Protein AF-A0AAC9HTL3-F1 (afdb_monomer_lite)

Radius of gyration: 35.71 Å; chains: 1; bounding box: 89×68×124 Å

Secondary structure (DSSP, 8-state):
----PPPSS---HHHHHHHHHHHIIIIIHHHHHHHH--HHHHHHHHHHHHHHHHHHHHHHHT--SEEEEEE--SSTT----HHHHHHHHHHHHH-SEEEEE--SSGGGSS-HHHHHHHHHHHHHHHHHHHHH-GGG-SPEEEEEE--HHHHHHHHHHHHHHHHTTHHHHHTTTS--SS------EEEEEEEETTEEEEEEEEHHHHHTTS-----SSS-HHHHHHHHHHHHHHH--GGG--EEEEEEEE----GGGSS------------------------------TT-HHHHHHHHHHHHHHHHHTTS--SSB---GGG--SEEEEEEEEHHHHHHHHHTT-HHHHHHHHHHHHHHHHHHHHS-S---EEEEEES-HHHHHHHHHHSPTT-EEEEB--SSSSSSS--------SS-SEEEEEEESS-HHHHHHHHHTT-HHHHHHHHHHHHHHHHHHHHHHTTSTTEEEEEEETTEEEEEE-GGGHHHHHHHHHHHHHHSSS-EEEEEESSHHHHHHHHHHHHHTTSS-EEE--

Structure (mmCIF, N/CA/C/O backbone):
data_AF-A0AAC9HTL3-F1
#
_entry.id   AF-A0AAC9HTL3-F1
#
loop_
_atom_site.group_PDB
_atom_site.id
_atom_site.type_symbol
_atom_site.label_atom_id
_atom_site.label_alt_id
_atom_site.label_comp_id
_atom_site.label_asym_id
_atom_site.label_entity_id
_atom_site.label_seq_id
_atom_site.pdbx_PDB_ins_code
_atom_site.Cartn_x
_atom_site.Cartn_y
_atom_site.Cartn_z
_atom_site.occupancy
_atom_site.B_iso_or_equiv
_atom_site.auth_seq_id
_atom_site.auth_comp_id
_atom_site.auth_asym_id
_atom_site.auth_atom_id
_atom_site.pdbx_PDB_model_num
ATOM 1 N N . MET A 1 1 ? 30.749 -38.573 -29.751 1.00 37.06 1 MET A N 1
ATOM 2 C CA . MET A 1 1 ? 30.651 -37.577 -30.844 1.00 37.06 1 MET A CA 1
ATOM 3 C C . MET A 1 1 ? 32.041 -37.031 -31.141 1.00 37.06 1 MET A C 1
ATOM 5 O O . MET A 1 1 ? 32.687 -36.531 -30.228 1.00 37.06 1 MET A O 1
ATOM 9 N N . GLN A 1 2 ? 32.533 -37.189 -32.374 1.00 30.42 2 GLN A N 1
ATOM 10 C CA . GLN A 1 2 ? 33.836 -36.661 -32.796 1.00 30.42 2 GLN A CA 1
ATOM 11 C C . GLN A 1 2 ? 33.819 -35.125 -32.762 1.00 30.42 2 GLN A C 1
ATOM 13 O O . GLN A 1 2 ? 32.969 -34.487 -33.378 1.00 30.42 2 GLN A O 1
ATOM 18 N N . LYS A 1 3 ? 34.753 -34.537 -32.005 1.00 35.97 3 LYS A N 1
ATOM 19 C CA . LYS A 1 3 ? 34.991 -33.091 -31.942 1.00 35.97 3 LYS A CA 1
ATOM 20 C C . LYS A 1 3 ? 35.550 -32.622 -33.285 1.00 35.97 3 LYS A C 1
ATOM 22 O O . LYS A 1 3 ? 36.722 -32.864 -33.567 1.00 35.97 3 LYS A O 1
ATOM 27 N N . ASN A 1 4 ? 34.744 -31.895 -34.057 1.00 34.06 4 ASN A N 1
ATOM 28 C CA . ASN A 1 4 ? 35.263 -30.982 -35.071 1.00 34.06 4 ASN A CA 1
ATOM 29 C C . ASN A 1 4 ? 36.195 -29.996 -34.361 1.00 34.06 4 ASN A C 1
ATOM 31 O O . ASN A 1 4 ? 35.744 -29.143 -33.595 1.00 34.06 4 ASN A O 1
ATOM 35 N N . ARG A 1 5 ? 37.507 -30.162 -34.548 1.00 33.06 5 ARG A N 1
ATOM 36 C CA . ARG A 1 5 ? 38.479 -29.156 -34.123 1.00 33.06 5 ARG A CA 1
ATOM 37 C C . ARG A 1 5 ? 38.255 -27.934 -35.020 1.00 33.06 5 ARG A C 1
ATOM 39 O O . ARG A 1 5 ? 38.316 -28.099 -36.238 1.00 33.06 5 ARG A O 1
ATOM 46 N N . PRO A 1 6 ? 37.956 -26.746 -34.471 1.00 40.28 6 PRO A N 1
ATOM 47 C CA . PRO A 1 6 ? 37.862 -25.549 -35.291 1.00 40.28 6 PRO A CA 1
ATOM 48 C C . PRO A 1 6 ? 39.216 -25.308 -35.969 1.00 40.28 6 PRO A C 1
ATOM 50 O O . PRO A 1 6 ? 40.266 -25.467 -35.340 1.00 40.28 6 PRO A O 1
ATOM 53 N N . LEU A 1 7 ? 39.185 -24.976 -37.262 1.00 36.84 7 LEU A N 1
ATOM 54 C CA . LEU A 1 7 ? 40.368 -24.551 -38.006 1.00 36.84 7 LEU A CA 1
ATOM 55 C C . LEU A 1 7 ? 41.007 -23.346 -37.282 1.00 36.84 7 LEU A C 1
ATOM 57 O O . LEU A 1 7 ? 40.278 -22.489 -36.783 1.00 36.84 7 LEU A O 1
ATOM 61 N N . PRO A 1 8 ? 42.349 -23.261 -37.213 1.00 39.00 8 PRO A N 1
ATOM 62 C CA . PRO A 1 8 ? 43.065 -22.246 -36.428 1.00 39.00 8 PRO A CA 1
ATOM 63 C C . PRO A 1 8 ? 42.866 -20.808 -36.935 1.00 39.00 8 PRO A C 1
ATOM 65 O O . PRO A 1 8 ? 43.213 -19.853 -36.246 1.00 39.00 8 PRO A O 1
ATOM 68 N N . TRP A 1 9 ? 42.256 -20.648 -38.107 1.00 42.72 9 TRP A N 1
ATOM 69 C CA . TRP A 1 9 ? 41.828 -19.372 -38.661 1.00 42.72 9 TRP A CA 1
ATOM 70 C C . TRP A 1 9 ? 40.332 -19.238 -38.388 1.00 42.72 9 TRP A C 1
ATOM 72 O O . TRP A 1 9 ? 39.502 -19.700 -39.168 1.00 42.72 9 TRP A O 1
ATOM 82 N N . GLY A 1 10 ? 39.996 -18.679 -37.227 1.00 40.69 10 GLY A N 1
ATOM 83 C CA . GLY A 1 10 ? 38.627 -18.503 -36.742 1.00 40.69 10 GLY A CA 1
ATOM 84 C C . GLY A 1 10 ? 37.834 -17.453 -37.519 1.00 40.69 10 GLY A C 1
ATOM 85 O O . GLY A 1 10 ? 37.302 -16.528 -36.918 1.00 40.69 10 GLY A O 1
ATOM 86 N N . PHE A 1 11 ? 37.743 -17.575 -38.843 1.00 46.53 11 PHE A N 1
ATOM 87 C CA . PHE A 1 11 ? 36.703 -16.880 -39.586 1.00 46.53 11 PHE A CA 1
ATOM 88 C C . PHE A 1 11 ? 35.397 -17.626 -39.347 1.00 46.53 11 PHE A C 1
ATOM 90 O O . PHE A 1 11 ? 35.146 -18.690 -39.916 1.00 46.53 11 PHE A O 1
ATOM 97 N N . GLU A 1 12 ? 34.559 -17.079 -38.470 1.00 62.28 12 GLU A N 1
ATOM 98 C CA . GLU A 1 12 ? 33.182 -17.537 -38.351 1.00 62.28 12 GLU A CA 1
ATOM 99 C C . GLU A 1 12 ? 32.535 -17.498 -39.740 1.00 62.28 12 GLU A C 1
ATOM 101 O O . GLU A 1 12 ? 32.627 -16.489 -40.441 1.00 62.28 12 GLU A O 1
ATOM 106 N N . LEU A 1 13 ? 31.831 -18.567 -40.133 1.00 59.03 13 LEU A N 1
ATOM 107 C CA . LEU A 1 13 ? 31.106 -18.667 -41.412 1.00 59.03 13 LEU A CA 1
ATOM 108 C C . LEU A 1 13 ? 30.244 -17.420 -41.698 1.00 59.03 13 LEU A C 1
ATOM 110 O O . LEU A 1 13 ? 30.019 -17.060 -42.847 1.00 59.03 13 LEU A O 1
ATOM 114 N N . ARG A 1 14 ? 29.808 -16.735 -40.633 1.00 58.84 14 ARG A N 1
ATOM 115 C CA . ARG A 1 14 ? 29.059 -15.476 -40.653 1.00 58.84 14 ARG A CA 1
ATOM 116 C C . ARG A 1 14 ? 29.896 -14.274 -41.096 1.00 58.84 14 ARG A C 1
ATOM 118 O O . ARG A 1 14 ? 29.432 -13.504 -41.936 1.00 58.84 14 ARG A O 1
ATOM 125 N N . GLN A 1 15 ? 31.116 -14.133 -40.577 1.00 65.00 15 GLN A N 1
ATOM 126 C CA . GLN A 1 15 ? 32.072 -13.129 -41.048 1.00 65.00 15 GLN A CA 1
ATOM 127 C C . GLN A 1 15 ? 32.485 -13.425 -42.485 1.00 65.00 15 GLN A C 1
ATOM 129 O O . GLN A 1 15 ? 32.537 -12.502 -43.290 1.00 65.00 15 GLN A O 1
ATOM 134 N N . LEU A 1 16 ? 32.673 -14.704 -42.832 1.00 72.69 16 LEU A N 1
ATOM 135 C CA . LEU A 1 16 ? 32.907 -15.100 -44.215 1.00 72.69 16 LEU A CA 1
ATOM 136 C C . LEU A 1 16 ? 31.743 -14.658 -45.104 1.00 72.69 16 LEU A C 1
ATOM 138 O O . LEU A 1 16 ? 31.997 -13.972 -46.075 1.00 72.69 16 LEU A O 1
ATOM 142 N N . THR A 1 17 ? 30.479 -14.947 -44.768 1.00 67.94 17 THR A N 1
ATOM 143 C CA . THR A 1 17 ? 29.329 -14.493 -45.578 1.00 67.94 17 THR A CA 1
ATOM 144 C C . THR A 1 17 ? 29.205 -12.977 -45.663 1.00 67.94 17 THR A C 1
ATOM 146 O O . THR A 1 17 ? 28.838 -12.470 -46.719 1.00 67.94 17 THR A O 1
ATOM 149 N N . PHE A 1 18 ? 29.517 -12.242 -44.591 1.00 73.12 18 PHE A N 1
ATOM 150 C CA . PHE A 1 18 ? 29.535 -10.780 -44.628 1.00 73.12 18 PHE A CA 1
ATOM 151 C C . PHE A 1 18 ? 30.611 -10.279 -45.594 1.00 73.12 18 PHE A C 1
ATOM 153 O O . PHE A 1 18 ? 30.293 -9.543 -46.520 1.00 73.12 18 PHE A O 1
ATOM 160 N N . TRP A 1 19 ? 31.853 -10.743 -45.446 1.00 75.75 19 TRP A N 1
ATOM 161 C CA . TRP A 1 19 ? 32.951 -10.356 -46.328 1.00 75.75 19 TRP A CA 1
ATOM 162 C C . TRP A 1 19 ? 32.746 -10.838 -47.763 1.00 75.75 19 TRP A C 1
ATOM 164 O O . TRP A 1 19 ? 33.036 -10.090 -48.684 1.00 75.75 19 TRP A O 1
ATOM 174 N N . LEU A 1 20 ? 32.160 -12.017 -47.977 1.00 73.38 20 LEU A N 1
ATOM 175 C CA . LEU A 1 20 ? 31.787 -12.504 -49.305 1.00 73.38 20 LEU A CA 1
ATOM 176 C C . LEU A 1 20 ? 30.718 -11.607 -49.932 1.00 73.38 20 LEU A C 1
ATOM 178 O O . LEU A 1 20 ? 30.792 -11.331 -51.120 1.00 73.38 20 LEU A O 1
ATOM 182 N N . SER A 1 21 ? 29.760 -11.115 -49.138 1.00 69.38 21 SER A N 1
ATOM 183 C CA . SER A 1 21 ? 28.751 -10.150 -49.593 1.00 69.38 21 SER A CA 1
ATOM 184 C C . SER A 1 21 ? 29.397 -8.809 -49.930 1.00 69.38 21 SER A C 1
ATOM 186 O O . SER A 1 21 ? 29.123 -8.257 -50.985 1.00 69.38 21 SER A O 1
ATOM 188 N N . VAL A 1 22 ? 30.304 -8.308 -49.087 1.00 74.00 22 VAL A N 1
ATOM 189 C CA . VAL A 1 22 ? 31.061 -7.072 -49.344 1.00 74.00 22 VAL A CA 1
ATOM 190 C C . VAL A 1 22 ? 31.915 -7.203 -50.608 1.00 74.00 22 VAL A C 1
ATOM 192 O O . VAL A 1 22 ? 31.930 -6.285 -51.417 1.00 74.00 22 VAL A O 1
ATOM 195 N N . VAL A 1 23 ? 32.578 -8.343 -50.820 1.00 76.94 23 VAL A N 1
ATOM 196 C CA . VAL A 1 23 ? 33.403 -8.616 -52.008 1.00 76.94 23 VAL A CA 1
ATOM 197 C C . VAL A 1 23 ? 32.545 -8.814 -53.261 1.00 76.94 23 VAL A C 1
ATOM 199 O O . VAL A 1 23 ? 32.888 -8.290 -54.314 1.00 76.94 23 VAL A O 1
ATOM 202 N N . LEU A 1 24 ? 31.408 -9.511 -53.173 1.00 72.06 24 LEU A N 1
ATOM 203 C CA . LEU A 1 24 ? 30.458 -9.638 -54.286 1.00 72.06 24 LEU A CA 1
ATOM 204 C C . LEU A 1 24 ? 29.908 -8.273 -54.700 1.00 72.06 24 LEU A C 1
ATOM 206 O O . LEU A 1 24 ? 29.835 -7.974 -55.888 1.00 72.06 24 LEU A O 1
ATOM 210 N N . VAL A 1 25 ? 29.558 -7.441 -53.721 1.00 67.81 25 VAL A N 1
ATOM 211 C CA . VAL A 1 25 ? 28.982 -6.111 -53.934 1.00 67.81 25 VAL A CA 1
ATOM 212 C C . VAL A 1 25 ? 30.030 -5.116 -54.423 1.00 67.81 25 VAL A C 1
ATOM 214 O O . VAL A 1 25 ? 29.754 -4.363 -55.347 1.00 67.81 25 VAL A O 1
ATOM 217 N N . GLY A 1 26 ? 31.235 -5.144 -53.857 1.00 70.81 26 GLY A N 1
ATOM 218 C CA . GLY A 1 26 ? 32.332 -4.256 -54.237 1.00 70.81 26 GLY A CA 1
ATOM 219 C C . GLY A 1 26 ? 33.078 -4.663 -55.507 1.00 70.81 26 GLY A C 1
ATOM 220 O O . GLY A 1 26 ? 33.642 -3.792 -56.159 1.00 70.81 26 GLY A O 1
ATOM 221 N N . GLY A 1 27 ? 33.094 -5.954 -55.853 1.00 74.19 27 GLY A N 1
ATOM 222 C CA . GLY A 1 27 ? 33.886 -6.500 -56.960 1.00 74.19 27 GLY A CA 1
ATOM 223 C C . GLY A 1 27 ? 33.049 -7.034 -58.121 1.00 74.19 27 GLY A C 1
ATOM 224 O O . GLY A 1 27 ? 33.080 -6.482 -59.211 1.00 74.19 27 GLY A O 1
ATOM 225 N N . ALA A 1 28 ? 32.280 -8.104 -57.904 1.00 75.38 28 ALA A N 1
ATOM 226 C CA . ALA A 1 28 ? 31.658 -8.854 -59.005 1.00 75.38 28 ALA A CA 1
ATOM 227 C C . ALA A 1 28 ? 30.404 -8.188 -59.604 1.00 75.38 28 ALA A C 1
ATOM 229 O O . ALA A 1 28 ? 30.129 -8.323 -60.795 1.00 75.38 28 ALA A O 1
ATOM 230 N N . ILE A 1 29 ? 29.620 -7.491 -58.778 1.00 69.75 29 ILE A N 1
ATOM 231 C CA . ILE A 1 29 ? 28.382 -6.823 -59.196 1.00 69.75 29 ILE A CA 1
ATOM 232 C C . ILE A 1 29 ? 28.665 -5.648 -60.158 1.00 69.75 29 ILE A C 1
ATOM 234 O O . ILE A 1 29 ? 28.020 -5.601 -61.206 1.00 69.75 29 ILE A O 1
ATOM 238 N N . PRO A 1 30 ? 29.636 -4.749 -59.896 1.00 69.75 30 PRO A N 1
ATOM 239 C CA . PRO A 1 30 ? 30.038 -3.703 -60.839 1.00 69.75 30 PRO A CA 1
ATOM 240 C C . PRO A 1 30 ? 30.421 -4.230 -62.226 1.00 69.75 30 PRO A C 1
ATOM 242 O O . PRO A 1 30 ? 29.916 -3.711 -63.219 1.00 69.75 30 PRO A O 1
ATOM 245 N N . ASP A 1 31 ? 31.225 -5.294 -62.296 1.00 76.12 31 ASP A N 1
ATOM 246 C CA . ASP A 1 31 ? 31.666 -5.880 -63.569 1.00 76.12 31 ASP A CA 1
ATOM 247 C C . ASP A 1 31 ? 30.499 -6.500 -64.357 1.00 76.12 31 ASP A C 1
ATOM 249 O O . ASP A 1 31 ? 30.383 -6.304 -65.568 1.00 76.12 31 ASP A O 1
ATOM 253 N N . LEU A 1 32 ? 29.572 -7.177 -63.668 1.00 68.50 32 LEU A N 1
ATOM 254 C CA . LEU A 1 32 ? 28.331 -7.686 -64.266 1.00 68.50 32 LEU A CA 1
ATOM 255 C C . LEU A 1 32 ? 27.433 -6.559 -64.786 1.00 68.50 32 LEU A C 1
ATOM 257 O O . LEU A 1 32 ? 26.788 -6.716 -65.814 1.00 68.50 32 LEU A O 1
ATOM 261 N N . LEU A 1 33 ? 27.376 -5.420 -64.099 1.00 65.44 33 LEU A N 1
ATOM 262 C CA . LEU A 1 33 ? 26.478 -4.316 -64.442 1.00 65.44 33 LEU A CA 1
ATOM 263 C C . LEU A 1 33 ? 27.025 -3.408 -65.548 1.00 65.44 33 LEU A C 1
ATOM 265 O O . LEU A 1 33 ? 26.237 -2.902 -66.346 1.00 65.44 33 LEU A O 1
ATOM 269 N N . ILE A 1 34 ? 28.350 -3.261 -65.655 1.00 70.62 34 ILE A N 1
ATOM 270 C CA . ILE A 1 34 ? 29.002 -2.636 -66.819 1.00 70.62 34 ILE A CA 1
ATOM 271 C C . ILE A 1 34 ? 28.660 -3.418 -68.097 1.00 70.62 34 ILE A C 1
ATOM 273 O O . ILE A 1 34 ? 28.420 -2.814 -69.141 1.00 70.62 34 ILE A O 1
ATOM 277 N N . TYR A 1 35 ? 28.544 -4.746 -68.006 1.00 76.38 35 TYR A N 1
ATOM 278 C CA . TYR A 1 35 ? 28.172 -5.608 -69.130 1.00 76.38 35 TYR A CA 1
ATOM 279 C C . TYR A 1 35 ? 26.731 -5.383 -69.639 1.00 76.38 35 TYR A C 1
ATOM 281 O O . TYR A 1 35 ? 26.470 -5.566 -70.825 1.00 76.38 35 TYR A O 1
ATOM 289 N N . PHE A 1 36 ? 25.795 -4.945 -68.783 1.00 75.19 36 PHE A N 1
ATOM 290 C CA . PHE A 1 36 ? 24.386 -4.720 -69.157 1.00 75.19 36 PHE A CA 1
ATOM 291 C C . PHE A 1 36 ? 24.061 -3.285 -69.614 1.00 75.19 36 PHE A C 1
ATOM 293 O O . PHE A 1 36 ? 22.934 -3.026 -70.030 1.00 75.19 36 PHE A O 1
ATOM 300 N N . GLY A 1 37 ? 25.020 -2.352 -69.567 1.00 81.12 37 GLY A N 1
ATOM 301 C CA . GLY A 1 37 ? 24.920 -1.023 -70.191 1.00 81.12 37 GLY A CA 1
ATOM 302 C C . GLY A 1 37 ? 23.903 -0.038 -69.590 1.00 81.12 37 GLY A C 1
ATOM 303 O O . GLY A 1 37 ? 23.837 1.105 -70.040 1.00 81.12 37 GLY A O 1
ATOM 304 N N . ASP A 1 38 ? 23.129 -0.429 -68.574 1.00 82.75 38 ASP A N 1
ATOM 305 C CA . ASP A 1 38 ? 22.132 0.430 -67.928 1.00 82.75 38 ASP A CA 1
ATOM 306 C C . ASP A 1 38 ? 22.582 0.853 -66.521 1.00 82.75 38 ASP A C 1
ATOM 308 O O . ASP A 1 38 ? 22.544 0.085 -65.555 1.00 82.75 38 ASP A O 1
ATOM 312 N N . TRP A 1 39 ? 22.970 2.122 -66.383 1.00 79.62 39 TRP A N 1
ATOM 313 C CA . TRP A 1 39 ? 23.386 2.705 -65.106 1.00 79.62 39 TRP A CA 1
ATOM 314 C C . TRP A 1 39 ? 22.283 2.641 -64.037 1.00 79.62 39 TRP A C 1
ATOM 316 O O . TRP A 1 39 ? 22.582 2.592 -62.842 1.00 79.62 39 TRP A O 1
ATOM 326 N N . ARG A 1 40 ? 21.003 2.607 -64.440 1.00 82.25 40 ARG A N 1
ATOM 327 C CA . ARG A 1 40 ? 19.872 2.510 -63.507 1.00 82.25 40 ARG A CA 1
ATOM 328 C C . ARG A 1 40 ? 19.835 1.144 -62.835 1.00 82.25 40 ARG A C 1
ATOM 330 O O . ARG A 1 40 ? 19.603 1.069 -61.628 1.00 82.25 40 ARG A O 1
ATOM 337 N N . ALA A 1 41 ? 20.127 0.081 -63.587 1.00 77.94 41 ALA A N 1
ATOM 338 C CA . ALA A 1 41 ? 20.258 -1.267 -63.043 1.00 77.94 41 ALA A CA 1
ATOM 339 C C . ALA A 1 41 ? 21.411 -1.342 -62.031 1.00 77.94 41 ALA A C 1
ATOM 341 O O . ALA A 1 41 ? 21.285 -2.003 -60.997 1.00 77.94 41 ALA A O 1
ATOM 342 N N . LEU A 1 42 ? 22.495 -0.595 -62.274 1.00 74.88 42 LEU A N 1
ATOM 343 C CA . LEU A 1 42 ? 23.634 -0.547 -61.363 1.00 74.88 42 LEU A CA 1
ATOM 344 C C . LEU A 1 42 ? 23.271 0.092 -60.024 1.00 74.88 42 LEU A C 1
ATOM 346 O O . LEU A 1 42 ? 23.514 -0.497 -58.970 1.00 74.88 42 LEU A O 1
ATOM 350 N N . VAL A 1 43 ? 22.615 1.251 -60.057 1.00 79.81 43 VAL A N 1
ATOM 351 C CA . VAL A 1 43 ? 22.154 1.933 -58.839 1.00 79.81 43 VAL A CA 1
ATOM 352 C C . VAL A 1 43 ? 21.148 1.072 -58.067 1.00 79.81 43 VAL A C 1
ATOM 354 O O . VAL A 1 43 ? 21.249 0.964 -56.844 1.00 79.81 43 VAL A O 1
ATOM 357 N N . ALA A 1 44 ? 20.220 0.404 -58.759 1.00 81.31 44 ALA A N 1
ATOM 358 C CA . ALA A 1 44 ? 19.253 -0.495 -58.128 1.00 81.31 44 ALA A CA 1
ATOM 359 C C . ALA A 1 44 ? 19.923 -1.712 -57.460 1.00 81.31 44 ALA A C 1
ATOM 361 O O . ALA A 1 44 ? 19.543 -2.096 -56.347 1.00 81.31 44 ALA A O 1
ATOM 362 N N . GLY A 1 45 ? 20.948 -2.290 -58.096 1.00 80.19 45 GLY A N 1
ATOM 363 C CA . GLY A 1 45 ? 21.736 -3.390 -57.538 1.00 80.19 45 GLY A CA 1
ATOM 364 C C . GLY A 1 45 ? 22.467 -2.988 -56.256 1.00 80.19 45 GLY A C 1
ATOM 365 O O . GLY A 1 45 ? 22.343 -3.664 -55.233 1.00 80.19 45 GLY A O 1
ATOM 366 N N . TRP A 1 46 ? 23.147 -1.839 -56.276 1.00 80.06 46 TRP A N 1
ATOM 367 C CA . TRP A 1 46 ? 23.833 -1.288 -55.104 1.00 80.06 46 TRP A CA 1
ATOM 368 C C . TRP A 1 46 ? 22.876 -0.947 -53.960 1.00 80.06 46 TRP A C 1
ATOM 370 O O . TRP A 1 46 ? 23.152 -1.288 -52.809 1.00 80.06 46 TRP A O 1
ATOM 380 N N . ALA A 1 47 ? 21.730 -0.333 -54.262 1.00 84.12 47 ALA A N 1
ATOM 381 C CA . ALA A 1 47 ? 20.715 -0.028 -53.258 1.00 84.12 47 ALA A CA 1
ATOM 382 C C . ALA A 1 47 ? 20.176 -1.308 -52.597 1.00 84.12 47 ALA A C 1
ATOM 384 O O . ALA A 1 47 ? 20.099 -1.392 -51.371 1.00 84.12 47 ALA A O 1
ATOM 385 N N . THR A 1 48 ? 19.873 -2.337 -53.393 1.00 82.50 48 THR A N 1
ATOM 386 C CA . THR A 1 48 ? 19.374 -3.625 -52.887 1.00 82.50 48 THR A CA 1
ATOM 387 C C . THR A 1 48 ? 20.417 -4.321 -52.012 1.00 82.50 48 THR A C 1
ATOM 389 O O . THR A 1 48 ? 20.104 -4.767 -50.907 1.00 82.50 48 THR A O 1
ATOM 392 N N . ALA A 1 49 ? 21.672 -4.360 -52.462 1.00 79.19 49 ALA A N 1
ATOM 393 C CA . ALA A 1 49 ? 22.786 -4.903 -51.695 1.00 79.19 49 ALA A CA 1
ATOM 394 C C . ALA A 1 49 ? 23.002 -4.160 -50.368 1.00 79.19 49 ALA A C 1
ATOM 396 O O . ALA A 1 49 ? 23.160 -4.797 -49.325 1.00 79.19 49 ALA A O 1
ATOM 397 N N . GLY A 1 50 ? 22.948 -2.825 -50.392 1.00 83.44 50 GLY A N 1
ATOM 398 C CA . GLY A 1 50 ? 23.042 -1.984 -49.202 1.00 83.44 50 GLY A CA 1
ATOM 399 C C . GLY A 1 50 ? 21.929 -2.278 -48.196 1.00 83.44 50 GLY A C 1
ATOM 400 O O . GLY A 1 50 ? 22.205 -2.440 -47.008 1.00 83.44 50 GLY A O 1
ATOM 401 N N . VAL A 1 51 ? 20.687 -2.443 -48.664 1.00 85.69 51 VAL A N 1
ATOM 402 C CA . VAL A 1 51 ? 19.550 -2.826 -47.813 1.00 85.69 51 VAL A CA 1
ATOM 403 C C . VAL A 1 51 ? 19.756 -4.217 -47.210 1.00 85.69 51 VAL A C 1
ATOM 405 O O . VAL A 1 51 ? 19.578 -4.384 -46.006 1.00 85.69 51 VAL A O 1
ATOM 408 N N . VAL A 1 52 ? 20.177 -5.213 -47.995 1.00 84.00 52 VAL A N 1
ATOM 409 C CA . VAL A 1 52 ? 20.431 -6.572 -47.485 1.00 84.00 52 VAL A CA 1
ATOM 410 C C . VAL A 1 52 ? 21.556 -6.571 -46.447 1.00 84.00 52 VAL A C 1
ATOM 412 O O . VAL A 1 52 ? 21.384 -7.133 -45.363 1.00 84.00 52 VAL A O 1
ATOM 415 N N . ALA A 1 53 ? 22.674 -5.897 -46.724 1.00 81.06 53 ALA A N 1
ATOM 416 C CA . ALA A 1 53 ? 23.786 -5.770 -45.786 1.00 81.06 53 ALA A CA 1
ATOM 417 C C . ALA A 1 53 ? 23.360 -5.052 -44.496 1.00 81.06 53 ALA A C 1
ATOM 419 O O . ALA A 1 53 ? 23.684 -5.515 -43.403 1.00 81.06 53 ALA A O 1
ATOM 420 N N . PHE A 1 54 ? 22.569 -3.980 -44.605 1.00 84.00 54 PHE A N 1
ATOM 421 C CA . PHE A 1 54 ? 22.015 -3.266 -43.457 1.00 84.00 54 PHE A CA 1
ATOM 422 C C . PHE A 1 54 ? 21.067 -4.142 -42.631 1.00 84.00 54 PHE A C 1
ATOM 424 O O . PHE A 1 54 ? 21.141 -4.137 -41.404 1.00 84.00 54 PHE A O 1
ATOM 431 N N . LEU A 1 55 ? 20.206 -4.941 -43.267 1.00 85.12 55 LEU A N 1
ATOM 432 C CA . LEU A 1 55 ? 19.315 -5.870 -42.567 1.00 85.12 55 LEU A CA 1
ATOM 433 C C . LEU A 1 55 ? 20.097 -6.979 -41.851 1.00 85.12 55 LEU A C 1
ATOM 435 O O . LEU A 1 55 ? 19.771 -7.315 -40.710 1.00 85.12 55 LEU A O 1
ATOM 439 N N . ILE A 1 56 ? 21.143 -7.520 -42.484 1.00 81.00 56 ILE A N 1
ATOM 440 C CA . ILE A 1 56 ? 22.036 -8.516 -41.877 1.00 81.00 56 ILE A CA 1
ATOM 441 C C . ILE A 1 56 ? 22.788 -7.900 -40.694 1.00 81.00 56 ILE A C 1
ATOM 443 O O . ILE A 1 56 ? 22.782 -8.490 -39.612 1.00 81.00 56 ILE A O 1
ATOM 447 N N . TRP A 1 57 ? 23.361 -6.703 -40.863 1.00 83.25 57 TRP A N 1
ATOM 448 C CA . TRP A 1 57 ? 24.002 -5.960 -39.780 1.00 83.25 57 TRP A CA 1
ATOM 449 C C . TRP A 1 57 ? 23.008 -5.741 -38.648 1.00 83.25 57 TRP A C 1
ATOM 451 O O . TRP A 1 57 ? 23.263 -6.194 -37.541 1.00 83.25 57 TRP A O 1
ATOM 461 N N . ASN A 1 58 ? 21.863 -5.105 -38.889 1.00 82.88 58 ASN A N 1
ATOM 462 C CA . ASN A 1 58 ? 20.876 -4.795 -37.854 1.00 82.88 58 ASN A CA 1
ATOM 463 C C . ASN A 1 58 ? 20.420 -6.063 -37.108 1.00 82.88 58 ASN A C 1
ATOM 465 O O . ASN A 1 58 ? 20.288 -6.059 -35.885 1.00 82.88 58 ASN A O 1
ATOM 469 N N . LYS A 1 59 ? 20.265 -7.191 -37.815 1.00 82.19 59 LYS A N 1
ATOM 470 C CA . LYS A 1 59 ? 19.977 -8.492 -37.196 1.00 82.19 59 LYS A CA 1
ATOM 471 C C . LYS A 1 59 ? 21.126 -9.002 -36.317 1.00 82.19 59 LYS A C 1
ATOM 473 O O . LYS A 1 59 ? 20.855 -9.634 -35.302 1.00 82.19 59 LYS A O 1
ATOM 478 N N . MET A 1 60 ? 22.383 -8.755 -36.683 1.00 77.88 60 MET A N 1
ATOM 479 C CA . MET A 1 60 ? 23.557 -9.128 -35.882 1.00 77.88 60 MET A CA 1
ATOM 480 C C . MET A 1 60 ? 23.818 -8.165 -34.720 1.00 77.88 60 MET A C 1
ATOM 482 O O . MET A 1 60 ? 24.113 -8.626 -33.627 1.00 77.88 60 MET A O 1
ATOM 486 N N . ALA A 1 61 ? 23.645 -6.857 -34.911 1.00 78.44 61 ALA A N 1
ATOM 487 C CA . ALA A 1 61 ? 23.841 -5.838 -33.878 1.00 78.44 61 ALA A CA 1
ATOM 488 C C . ALA A 1 61 ? 22.841 -5.960 -32.721 1.00 78.44 61 ALA A C 1
ATOM 490 O O . ALA A 1 61 ? 23.114 -5.500 -31.617 1.00 78.44 61 ALA A O 1
ATOM 491 N N . ARG A 1 62 ? 21.687 -6.595 -32.960 1.00 81.19 62 ARG A N 1
ATOM 492 C CA . ARG A 1 62 ? 20.710 -6.929 -31.914 1.00 81.19 62 ARG A CA 1
ATOM 493 C C . ARG A 1 62 ? 21.125 -8.113 -31.045 1.00 81.19 62 ARG A C 1
ATOM 495 O O . ARG A 1 62 ? 20.559 -8.279 -29.970 1.00 81.19 62 ARG A O 1
ATOM 502 N N . LYS A 1 63 ? 22.068 -8.936 -31.506 1.00 84.88 63 LYS A N 1
ATOM 503 C CA . LYS A 1 63 ? 22.572 -10.078 -30.746 1.00 84.88 63 LYS A CA 1
ATOM 504 C C . LYS A 1 63 ? 23.668 -9.608 -29.816 1.00 84.88 63 LYS A C 1
ATOM 506 O O . LYS A 1 63 ? 24.560 -8.868 -30.226 1.00 84.88 63 LYS A O 1
ATOM 511 N N . SER A 1 64 ? 23.637 -10.073 -28.579 1.00 79.25 64 SER A N 1
ATOM 512 C CA . SER A 1 64 ? 24.656 -9.723 -27.600 1.00 79.25 64 SER A CA 1
ATOM 513 C C . SER A 1 64 ? 25.134 -10.954 -26.855 1.00 79.25 64 SER A C 1
ATOM 515 O O . SER A 1 64 ? 24.366 -11.859 -26.526 1.00 79.25 64 SER A O 1
ATOM 517 N N . GLY A 1 65 ? 26.433 -10.976 -26.575 1.00 83.56 65 GLY A N 1
ATOM 518 C CA . GLY A 1 65 ? 27.007 -11.973 -25.689 1.00 83.56 65 GLY A CA 1
ATOM 519 C C . GLY A 1 65 ? 27.000 -13.406 -26.206 1.00 83.56 65 GLY A C 1
ATOM 520 O O . GLY A 1 65 ? 26.640 -13.700 -27.350 1.00 83.56 65 GLY A O 1
ATOM 521 N N . VAL A 1 66 ? 27.387 -14.290 -25.294 1.00 83.25 66 VAL A N 1
ATOM 522 C CA . VAL A 1 66 ? 27.380 -15.739 -25.461 1.00 83.25 66 VAL A CA 1
ATOM 523 C C . VAL A 1 66 ? 26.320 -16.327 -24.536 1.00 83.25 66 VAL A C 1
ATOM 525 O O . VAL A 1 66 ? 26.381 -16.147 -23.319 1.00 83.25 66 VAL A O 1
ATOM 528 N N . GLY A 1 67 ? 25.348 -17.038 -25.104 1.00 85.38 67 GLY A N 1
ATOM 529 C CA . GLY A 1 67 ? 24.337 -17.769 -24.341 1.00 85.38 67 GLY A CA 1
ATOM 530 C C . GLY A 1 67 ? 24.861 -19.128 -23.870 1.00 85.38 67 GLY A C 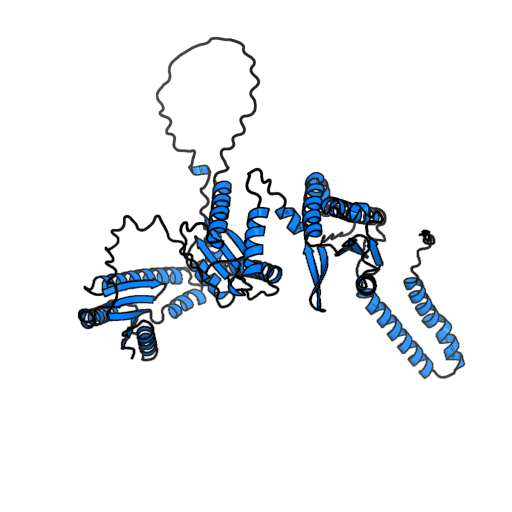1
ATOM 531 O O . GLY A 1 67 ? 25.461 -19.871 -24.635 1.00 85.38 67 GLY A O 1
ATOM 532 N N . VAL A 1 68 ? 24.623 -19.508 -22.623 1.00 84.50 68 VAL A N 1
ATOM 533 C CA . VAL A 1 68 ? 24.913 -20.848 -22.103 1.00 84.50 68 VAL A CA 1
ATOM 534 C C . VAL A 1 68 ? 23.604 -21.433 -21.600 1.00 84.50 68 VAL A C 1
ATOM 536 O O . VAL A 1 68 ? 23.100 -21.042 -20.550 1.00 84.50 68 VAL A O 1
ATOM 539 N N . PHE A 1 69 ? 23.034 -22.349 -22.374 1.00 86.50 69 PHE A N 1
ATOM 540 C CA . PHE A 1 69 ? 21.829 -23.077 -22.014 1.00 86.50 69 PHE A CA 1
ATOM 541 C C . PHE A 1 69 ? 22.195 -24.351 -21.259 1.00 86.50 69 PHE A C 1
ATOM 543 O O . PHE A 1 69 ? 22.813 -25.259 -21.809 1.00 86.50 69 PHE A O 1
ATOM 550 N N . ILE A 1 70 ? 21.812 -24.416 -19.993 1.00 84.06 70 ILE A N 1
ATOM 551 C CA . ILE A 1 70 ? 22.054 -25.542 -19.105 1.00 84.06 70 ILE A CA 1
ATOM 552 C C . ILE A 1 70 ? 20.748 -26.332 -19.004 1.00 84.06 70 ILE A C 1
ATOM 554 O O . ILE A 1 70 ? 19.782 -25.873 -18.392 1.00 84.06 70 ILE A O 1
ATOM 558 N N . HIS A 1 71 ? 20.711 -27.500 -19.646 1.00 84.00 71 HIS A N 1
ATOM 559 C CA . HIS A 1 71 ? 19.562 -28.405 -19.645 1.00 84.00 71 HIS A CA 1
ATOM 560 C C . HIS A 1 71 ? 19.792 -29.534 -18.653 1.00 84.00 71 HIS A C 1
ATOM 562 O O . HIS A 1 71 ? 20.792 -30.250 -18.737 1.00 84.00 71 HIS A O 1
ATOM 568 N N . ILE A 1 72 ? 18.850 -29.703 -17.731 1.00 77.31 72 ILE A N 1
ATOM 569 C CA . ILE A 1 72 ? 18.814 -30.862 -16.851 1.00 77.31 72 ILE A CA 1
ATOM 570 C C . ILE A 1 72 ? 17.663 -31.769 -17.289 1.00 77.31 72 ILE A C 1
ATOM 572 O O . ILE A 1 72 ? 16.504 -31.348 -17.220 1.00 77.31 72 ILE A O 1
ATOM 576 N N . PRO A 1 73 ? 17.944 -33.013 -17.712 1.00 68.44 73 PRO A N 1
ATOM 577 C CA . PRO A 1 73 ? 16.894 -33.950 -18.083 1.00 68.44 73 PRO A CA 1
ATOM 578 C C . PRO A 1 73 ? 16.031 -34.303 -16.865 1.00 68.44 73 PRO A C 1
ATOM 580 O O . PRO A 1 73 ? 16.545 -34.626 -15.797 1.00 68.44 73 PRO A O 1
ATOM 583 N N . GLN A 1 74 ? 14.708 -34.252 -17.041 1.00 62.34 74 GLN A N 1
ATOM 584 C CA . GLN A 1 74 ? 13.738 -34.390 -15.949 1.00 62.34 74 GLN A CA 1
ATOM 585 C C . GLN A 1 74 ? 13.507 -35.838 -15.493 1.00 62.34 74 GLN A C 1
ATOM 587 O O . GLN A 1 74 ? 12.907 -36.033 -14.440 1.00 62.34 74 GLN A O 1
ATOM 592 N N . ARG A 1 75 ? 13.971 -36.841 -16.257 1.00 62.94 75 ARG A N 1
ATOM 593 C CA . ARG A 1 75 ? 13.975 -38.275 -15.909 1.00 62.94 75 ARG A CA 1
ATOM 594 C C . ARG A 1 75 ? 14.749 -39.086 -16.949 1.00 62.94 75 ARG A C 1
ATOM 596 O O . ARG A 1 75 ? 14.877 -38.688 -18.108 1.00 62.94 75 ARG A O 1
ATOM 603 N N . LYS A 1 76 ? 15.232 -40.262 -16.539 1.00 59.50 76 LYS A N 1
ATOM 604 C CA . LYS A 1 76 ? 15.869 -41.248 -17.422 1.00 59.50 76 LYS A CA 1
ATOM 605 C C . LYS A 1 76 ? 14.862 -41.689 -18.499 1.00 59.50 76 LYS A C 1
ATOM 607 O O . LYS A 1 76 ? 13.896 -42.375 -18.188 1.00 59.50 76 LYS A O 1
ATOM 612 N N . GLY A 1 77 ? 15.089 -41.290 -19.751 1.00 59.25 77 GLY A N 1
ATOM 613 C CA . GLY A 1 77 ? 14.314 -41.765 -20.904 1.00 59.25 77 GLY A CA 1
ATOM 614 C C . GLY A 1 77 ? 13.252 -40.817 -21.461 1.00 59.25 77 GLY A C 1
ATOM 615 O O . GLY A 1 77 ? 12.528 -41.240 -22.357 1.00 59.25 77 GLY A O 1
ATOM 616 N N . ASP A 1 78 ? 13.164 -39.564 -21.001 1.00 56.38 78 ASP A N 1
ATOM 617 C CA . ASP A 1 78 ? 12.242 -38.604 -21.622 1.00 56.38 78 ASP A CA 1
ATOM 618 C C . ASP A 1 78 ? 12.755 -38.237 -23.036 1.00 56.38 78 ASP A C 1
ATOM 620 O O . ASP A 1 78 ? 13.871 -37.713 -23.179 1.00 56.38 78 ASP A O 1
ATOM 624 N N . PRO A 1 79 ? 12.030 -38.598 -24.113 1.00 47.91 79 PRO A N 1
ATOM 625 C CA . PRO A 1 79 ? 12.554 -38.511 -25.462 1.00 47.91 79 PRO A CA 1
ATOM 626 C C . PRO A 1 79 ? 12.648 -37.052 -25.896 1.00 47.91 79 PRO A C 1
ATOM 628 O O . PRO A 1 79 ? 11.646 -36.347 -25.902 1.00 47.91 79 PRO A O 1
ATOM 631 N N . LYS A 1 80 ? 13.867 -36.644 -26.290 1.00 55.72 80 LYS A N 1
ATOM 632 C CA . LYS A 1 80 ? 14.218 -35.408 -27.019 1.00 55.72 80 LYS A CA 1
ATOM 633 C C . LYS A 1 80 ? 13.155 -34.322 -26.873 1.00 55.72 80 LYS A C 1
ATOM 635 O O . LYS A 1 80 ? 12.342 -34.128 -27.776 1.00 55.72 80 LYS A O 1
ATOM 640 N N . ASP A 1 81 ? 13.213 -33.634 -25.734 1.00 62.38 81 ASP A N 1
ATOM 641 C CA . ASP A 1 81 ? 12.447 -32.432 -25.420 1.00 62.38 81 ASP A CA 1
ATOM 642 C C . ASP A 1 81 ? 12.251 -31.610 -26.706 1.00 62.38 81 ASP A C 1
ATOM 644 O O . ASP A 1 81 ? 13.194 -31.005 -27.226 1.00 62.38 81 ASP A O 1
ATOM 648 N N . SER A 1 82 ? 11.034 -31.595 -27.258 1.00 63.75 82 SER A N 1
ATOM 649 C CA . SER A 1 82 ? 10.682 -30.770 -28.433 1.00 63.75 82 SER A CA 1
ATOM 650 C C . SER A 1 82 ? 11.005 -29.283 -28.200 1.00 63.75 82 SER A C 1
ATOM 652 O O . SER A 1 82 ? 11.172 -28.491 -29.131 1.00 63.75 82 SER A O 1
ATOM 654 N N . ASN A 1 83 ? 11.192 -28.926 -26.931 1.00 69.81 83 ASN A N 1
ATOM 655 C CA . ASN A 1 83 ? 11.661 -27.649 -26.436 1.00 69.81 83 ASN A CA 1
ATOM 656 C C . ASN A 1 83 ? 13.122 -27.332 -26.800 1.00 69.81 83 ASN A C 1
ATOM 658 O O . ASN A 1 83 ? 13.441 -26.156 -26.944 1.00 69.81 83 ASN A O 1
ATOM 662 N N . ILE A 1 84 ? 13.999 -28.315 -27.037 1.00 74.31 84 ILE A N 1
ATOM 663 C CA . ILE A 1 84 ? 15.411 -28.070 -27.394 1.00 74.31 84 ILE A CA 1
ATOM 664 C C . ILE A 1 84 ? 15.525 -27.370 -28.753 1.00 74.31 84 ILE A C 1
ATOM 666 O O . ILE A 1 84 ? 16.308 -26.433 -28.899 1.00 74.31 84 ILE A O 1
ATOM 670 N N . LEU A 1 85 ? 14.718 -27.766 -29.746 1.00 77.38 85 LEU A N 1
ATOM 671 C CA . LEU A 1 85 ? 14.701 -27.103 -31.060 1.00 77.38 85 LEU A CA 1
ATOM 672 C C . LEU A 1 85 ? 14.273 -25.637 -30.945 1.00 77.38 85 LEU A C 1
ATOM 674 O O . LEU A 1 85 ? 14.815 -24.763 -31.622 1.00 77.38 85 LEU A O 1
ATOM 678 N N . LEU A 1 86 ? 13.321 -25.363 -30.057 1.00 77.62 86 LEU A N 1
ATOM 679 C CA . LEU A 1 86 ? 12.866 -24.007 -29.796 1.00 77.62 86 LEU A CA 1
ATOM 680 C C . LEU A 1 86 ? 13.928 -23.180 -29.067 1.00 77.62 86 LEU A C 1
ATOM 682 O O . LEU A 1 86 ? 14.162 -22.029 -29.431 1.00 77.62 86 LEU A O 1
ATOM 686 N N . VAL A 1 87 ? 14.561 -23.759 -28.048 1.00 78.62 87 VAL A N 1
ATOM 687 C CA . VAL A 1 87 ? 15.648 -23.110 -27.318 1.00 78.62 87 VAL A CA 1
ATOM 688 C C . VAL A 1 87 ? 16.784 -22.781 -28.278 1.00 78.62 87 VAL A C 1
ATOM 690 O O . VAL A 1 87 ? 17.237 -21.645 -28.288 1.00 78.62 87 VAL A O 1
ATOM 693 N N . ASN A 1 88 ? 17.164 -23.712 -29.154 1.00 80.62 88 ASN A N 1
ATOM 694 C CA . ASN A 1 88 ? 18.158 -23.477 -30.198 1.00 80.62 88 ASN A CA 1
ATOM 695 C C . ASN A 1 88 ? 17.778 -22.271 -31.074 1.00 80.62 88 ASN A C 1
ATOM 697 O O . ASN A 1 88 ? 18.563 -21.331 -31.208 1.00 80.62 88 ASN A O 1
ATOM 701 N N . LYS A 1 89 ? 16.540 -22.238 -31.593 1.00 85.38 89 LYS A N 1
ATOM 702 C CA . LYS A 1 89 ? 16.051 -21.096 -32.379 1.00 85.38 89 LYS A CA 1
ATOM 703 C C . LYS A 1 89 ? 16.196 -19.785 -31.601 1.00 85.38 89 LYS A C 1
ATOM 705 O O . LYS A 1 89 ? 16.783 -18.841 -32.121 1.00 85.38 89 LYS A O 1
ATOM 710 N N . ARG A 1 90 ? 15.737 -19.744 -30.350 1.00 83.31 90 ARG A N 1
ATOM 711 C CA . ARG A 1 90 ? 15.753 -18.528 -29.530 1.00 83.31 90 ARG A CA 1
ATOM 712 C C . ARG A 1 90 ? 17.164 -18.072 -29.158 1.00 83.31 90 ARG A C 1
ATOM 714 O O . ARG A 1 90 ? 17.484 -16.902 -29.326 1.00 83.31 90 ARG A O 1
ATOM 721 N N . MET A 1 91 ? 18.034 -18.987 -28.736 1.00 85.81 91 MET A N 1
ATOM 722 C CA . MET A 1 91 ? 19.433 -18.663 -28.439 1.00 85.81 91 MET A CA 1
ATOM 723 C C . MET A 1 91 ? 20.151 -18.136 -29.677 1.00 85.81 91 MET A C 1
ATOM 725 O O . MET A 1 91 ? 20.907 -17.173 -29.593 1.00 85.81 91 MET A O 1
ATOM 729 N N . SER A 1 92 ? 19.856 -18.708 -30.848 1.00 85.12 92 SER A N 1
ATOM 730 C CA . SER A 1 92 ? 20.406 -18.227 -32.111 1.00 85.12 92 SER A CA 1
ATOM 731 C C . SER A 1 92 ? 19.884 -16.845 -32.516 1.00 85.12 92 SER A C 1
ATOM 733 O O . SER A 1 92 ? 20.553 -16.163 -33.292 1.00 85.12 92 SER A O 1
ATOM 735 N N . GLU A 1 93 ? 18.709 -16.430 -32.034 1.00 86.19 93 GLU A N 1
ATOM 736 C CA . GLU A 1 93 ? 18.113 -15.114 -32.284 1.00 86.19 93 GLU A CA 1
ATOM 737 C C . GLU A 1 93 ? 18.655 -14.044 -31.327 1.00 86.19 93 GLU A C 1
ATOM 739 O O . GLU A 1 93 ? 18.858 -12.916 -31.769 1.00 86.19 93 GLU A O 1
ATOM 744 N N . GLU A 1 94 ? 18.926 -14.399 -30.066 1.00 83.44 94 GLU A N 1
ATOM 745 C CA . GLU A 1 94 ? 19.324 -13.460 -29.004 1.00 83.44 94 GLU A CA 1
ATOM 746 C C . GLU A 1 94 ? 20.854 -13.331 -28.830 1.00 83.44 94 GLU A C 1
ATOM 748 O O . GLU A 1 94 ? 21.336 -12.260 -28.457 1.00 83.44 94 GLU A O 1
ATOM 753 N N . HIS A 1 95 ? 21.636 -14.373 -29.143 1.00 85.06 95 HIS A N 1
ATOM 754 C CA . HIS A 1 95 ? 23.079 -14.405 -28.869 1.00 85.06 95 HIS A CA 1
ATOM 755 C C . HIS A 1 95 ? 23.949 -14.528 -30.113 1.00 85.06 95 HIS A C 1
ATOM 757 O O . HIS A 1 95 ? 23.558 -15.103 -31.134 1.00 85.06 95 HIS A O 1
ATOM 763 N N . ILE A 1 96 ? 25.160 -13.975 -30.009 1.00 82.44 96 ILE A N 1
ATOM 764 C CA . ILE A 1 96 ? 26.172 -14.039 -31.069 1.00 82.44 96 ILE A CA 1
ATOM 765 C C . ILE A 1 96 ? 26.564 -15.505 -31.274 1.00 82.44 96 ILE A C 1
ATOM 767 O O . ILE A 1 96 ? 26.462 -16.022 -32.393 1.00 82.44 96 ILE A O 1
ATOM 771 N N . ASP A 1 97 ? 26.874 -16.174 -30.165 1.00 84.12 97 ASP A N 1
ATOM 772 C CA . ASP A 1 97 ? 27.151 -17.604 -30.069 1.00 84.12 97 ASP A CA 1
ATOM 773 C C . ASP A 1 97 ? 26.449 -18.192 -28.836 1.00 84.12 97 ASP A C 1
ATOM 775 O O . ASP A 1 97 ? 26.056 -17.461 -27.922 1.00 84.12 97 ASP A O 1
ATOM 779 N N . TRP A 1 98 ? 26.245 -19.506 -28.806 1.00 87.19 98 TRP A N 1
ATOM 780 C CA . TRP A 1 98 ? 25.661 -20.153 -27.642 1.00 87.19 98 TRP A CA 1
ATOM 781 C C . TRP A 1 98 ? 26.028 -21.633 -27.526 1.00 87.19 98 TRP A C 1
ATOM 783 O O . TRP A 1 98 ? 26.265 -22.329 -28.512 1.00 87.19 98 TRP A O 1
ATOM 793 N N . PHE A 1 99 ? 26.031 -22.129 -26.291 1.00 85.38 99 PHE A N 1
ATOM 794 C CA . PHE A 1 99 ? 26.364 -23.510 -25.960 1.00 85.38 99 PHE A CA 1
ATOM 795 C C . PHE A 1 99 ? 25.216 -24.161 -25.204 1.00 85.38 99 PHE A C 1
ATOM 797 O O . PHE A 1 99 ? 24.609 -23.537 -24.336 1.00 85.38 99 PHE A O 1
ATOM 804 N N . MET A 1 100 ? 24.957 -25.432 -25.499 1.00 83.69 100 MET A N 1
ATOM 805 C CA . MET A 1 100 ? 24.115 -26.278 -24.664 1.00 83.69 100 MET A CA 1
ATOM 806 C C . MET A 1 100 ? 25.005 -27.170 -23.805 1.00 83.69 100 MET A C 1
ATOM 808 O O . MET A 1 100 ? 25.870 -27.867 -24.334 1.00 83.69 100 MET A O 1
ATOM 812 N N . ALA A 1 101 ? 24.780 -27.157 -22.498 1.00 82.69 101 ALA A N 1
ATOM 813 C CA . ALA A 1 101 ? 25.419 -28.049 -21.549 1.00 82.69 101 ALA A CA 1
ATOM 814 C C . ALA A 1 101 ? 24.343 -28.880 -20.845 1.00 82.69 101 ALA A C 1
ATOM 816 O O . ALA A 1 101 ? 23.364 -28.337 -20.342 1.00 82.69 101 ALA A O 1
ATOM 817 N N . GLY A 1 102 ? 24.543 -30.192 -20.786 1.00 81.88 102 GLY A N 1
ATOM 818 C CA . GLY A 1 102 ? 23.757 -31.110 -19.964 1.00 81.88 102 GLY A CA 1
ATOM 819 C C . GLY A 1 102 ? 24.672 -32.207 -19.418 1.00 81.88 102 GLY A C 1
ATOM 820 O O . GLY A 1 102 ? 25.752 -32.418 -19.980 1.00 81.88 102 GLY A O 1
ATOM 821 N N . PRO A 1 103 ? 24.313 -32.875 -18.312 1.00 77.56 103 PRO A N 1
ATOM 822 C CA . PRO A 1 103 ? 25.117 -33.970 -17.794 1.00 77.56 103 PRO A CA 1
ATOM 823 C C . PRO A 1 103 ? 25.091 -35.146 -18.781 1.00 77.56 103 PRO A C 1
ATOM 825 O O . PRO A 1 103 ? 24.035 -35.710 -19.051 1.00 77.56 103 PRO A O 1
ATOM 828 N N . ASP A 1 104 ? 26.259 -35.540 -19.294 1.00 71.56 104 ASP A N 1
ATOM 829 C CA . ASP A 1 104 ? 26.388 -36.725 -20.158 1.00 71.56 104 ASP A CA 1
ATOM 830 C C . ASP A 1 104 ? 26.161 -38.036 -19.379 1.00 71.56 104 ASP A C 1
ATOM 832 O O . ASP A 1 104 ? 25.821 -39.066 -19.961 1.00 71.56 104 ASP A O 1
ATOM 836 N N . ASN A 1 105 ? 26.364 -38.009 -18.054 1.00 75.00 105 ASN A N 1
ATOM 837 C CA . ASN A 1 105 ? 26.218 -39.177 -17.192 1.00 75.00 105 ASN A CA 1
ATOM 838 C C . ASN A 1 105 ? 24.797 -39.228 -16.581 1.00 75.00 105 ASN A C 1
ATOM 840 O O . ASN A 1 105 ? 24.428 -38.324 -15.823 1.00 75.00 105 ASN A O 1
ATOM 844 N N . PRO A 1 106 ? 24.010 -40.288 -16.848 1.00 70.94 106 PRO A N 1
ATOM 845 C CA . PRO A 1 106 ? 22.665 -40.443 -16.301 1.00 70.94 106 PRO A CA 1
ATOM 846 C C . PRO A 1 106 ? 22.620 -40.577 -14.770 1.00 70.94 106 PRO A C 1
ATOM 848 O O . PRO A 1 106 ? 21.554 -40.399 -14.196 1.00 70.94 106 PRO A O 1
ATOM 851 N N . GLU A 1 107 ? 23.738 -40.844 -14.090 1.00 71.25 107 GLU A N 1
ATOM 852 C CA . GLU A 1 107 ? 23.809 -40.890 -12.618 1.00 71.25 107 GLU A CA 1
ATOM 853 C C . GLU A 1 107 ? 23.534 -39.538 -11.948 1.00 71.25 107 GLU A C 1
ATOM 855 O O . GLU A 1 107 ? 23.183 -39.490 -10.769 1.00 71.25 107 GLU A O 1
ATOM 860 N N . TYR A 1 108 ? 23.674 -38.430 -12.682 1.00 71.06 108 TYR A N 1
ATOM 861 C CA . TYR A 1 108 ? 23.270 -37.117 -12.185 1.00 71.06 108 TYR A CA 1
ATOM 862 C C . TYR A 1 108 ? 21.749 -36.940 -12.208 1.00 71.06 108 TYR A C 1
ATOM 864 O O . TYR A 1 108 ? 21.259 -36.039 -11.546 1.00 71.06 108 TYR A O 1
ATOM 872 N N . ALA A 1 109 ? 20.983 -37.764 -12.930 1.00 69.00 109 ALA A N 1
ATOM 873 C CA . ALA A 1 109 ? 19.559 -37.517 -13.151 1.00 69.00 109 ALA A CA 1
ATOM 874 C C . ALA A 1 109 ? 18.700 -37.648 -11.884 1.00 69.00 109 ALA A C 1
ATOM 876 O O . ALA A 1 109 ? 17.672 -36.984 -11.808 1.00 69.00 109 ALA A O 1
ATOM 877 N N . ASP A 1 110 ? 19.125 -38.421 -10.881 1.00 75.94 110 ASP A N 1
ATOM 878 C CA . ASP A 1 110 ? 18.249 -38.802 -9.761 1.00 75.94 110 ASP A CA 1
ATOM 879 C C . ASP A 1 110 ? 18.438 -37.955 -8.486 1.00 75.94 110 ASP A C 1
ATOM 881 O O . ASP A 1 110 ? 17.556 -37.936 -7.633 1.00 75.94 110 ASP A O 1
ATOM 885 N N . ASP A 1 111 ? 19.527 -37.186 -8.363 1.00 81.56 111 ASP A N 1
ATOM 886 C CA . ASP A 1 111 ? 19.845 -36.409 -7.152 1.00 81.56 111 ASP A CA 1
ATOM 887 C C . ASP A 1 111 ? 19.968 -34.903 -7.445 1.00 81.56 111 ASP A C 1
ATOM 889 O O . ASP A 1 111 ? 20.935 -34.449 -8.063 1.00 81.56 111 ASP A O 1
ATOM 893 N N . ALA A 1 112 ? 19.013 -34.116 -6.935 1.00 74.12 112 ALA A N 1
ATOM 894 C CA . ALA A 1 112 ? 18.963 -32.659 -7.084 1.00 74.12 112 ALA A CA 1
ATOM 895 C C . ALA A 1 112 ? 20.255 -31.963 -6.634 1.00 74.12 112 ALA A C 1
ATOM 897 O O . ALA A 1 112 ? 20.700 -30.999 -7.261 1.00 74.12 112 ALA A O 1
ATOM 898 N N . LYS A 1 113 ? 20.910 -32.482 -5.590 1.00 81.19 113 LYS A N 1
ATOM 899 C CA . LYS A 1 113 ? 22.162 -31.929 -5.075 1.00 81.19 113 LYS A CA 1
ATOM 900 C C . LYS A 1 113 ? 23.304 -32.129 -6.067 1.00 81.19 113 LYS A C 1
ATOM 902 O O . LYS A 1 113 ? 24.038 -31.192 -6.371 1.00 81.19 113 LYS A O 1
ATOM 907 N N . ARG A 1 114 ? 23.427 -33.330 -6.637 1.00 83.75 114 ARG A N 1
ATOM 908 C CA . ARG A 1 114 ? 24.437 -33.628 -7.665 1.00 83.75 114 ARG A CA 1
ATOM 909 C C . ARG A 1 114 ? 24.189 -32.843 -8.954 1.00 83.75 114 ARG A C 1
ATOM 911 O O . ARG A 1 114 ? 25.153 -32.389 -9.572 1.00 83.75 114 ARG A O 1
ATOM 918 N N . ARG A 1 115 ? 22.924 -32.634 -9.340 1.00 82.94 115 ARG A N 1
ATOM 919 C CA . ARG A 1 115 ? 22.551 -31.768 -10.478 1.00 82.94 115 ARG A CA 1
ATOM 920 C C . ARG A 1 115 ? 22.969 -30.327 -10.223 1.00 82.94 115 ARG A C 1
ATOM 922 O O . ARG A 1 115 ? 23.624 -29.727 -11.073 1.00 82.94 115 ARG A O 1
ATOM 929 N N . ALA A 1 116 ? 22.680 -29.807 -9.031 1.00 78.94 116 ALA A N 1
ATOM 930 C CA . ALA A 1 116 ? 23.129 -28.493 -8.589 1.00 78.94 116 ALA A CA 1
ATOM 931 C C . ALA A 1 116 ? 24.655 -28.342 -8.635 1.00 78.94 116 ALA A C 1
ATOM 933 O O . ALA A 1 116 ? 25.159 -27.405 -9.253 1.00 78.94 116 ALA A O 1
ATOM 934 N N . GLU A 1 117 ? 25.403 -29.284 -8.060 1.00 84.62 117 GLU A N 1
ATOM 935 C CA . GLU A 1 117 ? 26.870 -29.271 -8.093 1.00 84.62 117 GLU A CA 1
ATOM 936 C C . GLU A 1 117 ? 27.424 -29.280 -9.523 1.00 84.62 117 GLU A C 1
ATOM 938 O O . GLU A 1 117 ? 28.372 -28.553 -9.836 1.00 84.62 117 GLU A O 1
ATOM 943 N N . TRP A 1 118 ? 26.830 -30.079 -10.408 1.00 87.44 118 TRP A N 1
ATOM 944 C CA . TRP A 1 118 ? 27.222 -30.140 -11.810 1.00 87.44 118 TRP A CA 1
ATOM 945 C C . TRP A 1 118 ? 26.942 -28.821 -12.552 1.00 87.44 118 TRP A C 1
ATOM 947 O O . TRP A 1 118 ? 27.806 -28.338 -13.293 1.00 87.44 118 TRP A O 1
ATOM 957 N N . MET A 1 119 ? 25.788 -28.185 -12.312 1.00 82.31 119 MET A N 1
ATOM 958 C CA . MET A 1 119 ? 25.462 -26.873 -12.887 1.00 82.31 119 MET A CA 1
ATOM 959 C C . MET A 1 119 ? 26.473 -25.809 -12.466 1.00 82.31 119 MET A C 1
ATOM 961 O O . MET A 1 119 ? 26.996 -25.084 -13.314 1.00 82.31 119 MET A O 1
ATOM 965 N N . VAL A 1 120 ? 26.805 -25.747 -11.173 1.00 83.12 120 VAL A N 1
ATOM 966 C CA . VAL A 1 120 ? 27.772 -24.769 -10.657 1.00 83.12 120 VAL A CA 1
ATOM 967 C C . VAL A 1 120 ? 29.154 -24.982 -11.283 1.00 83.12 120 VAL A C 1
ATOM 969 O O . VAL A 1 120 ? 29.771 -24.018 -11.743 1.00 83.12 120 VAL A O 1
ATOM 972 N N . LYS A 1 121 ? 29.615 -26.236 -11.409 1.00 86.19 121 LYS A N 1
ATOM 973 C CA . LYS A 1 121 ? 30.879 -26.563 -12.097 1.00 86.19 121 LYS A CA 1
ATOM 974 C C . LYS A 1 121 ? 30.865 -26.152 -13.569 1.00 86.19 121 LYS A C 1
ATOM 976 O O . LYS A 1 121 ? 31.874 -25.661 -14.074 1.00 86.19 121 LYS A O 1
ATOM 981 N N . THR A 1 122 ? 29.734 -26.318 -14.251 1.00 83.94 122 THR A N 1
ATOM 982 C CA . THR A 1 122 ? 29.562 -25.900 -15.649 1.00 83.94 122 THR A CA 1
ATOM 983 C C . THR A 1 122 ? 29.676 -24.383 -15.788 1.00 83.94 122 THR A C 1
ATOM 985 O O . THR A 1 122 ? 30.448 -23.897 -16.617 1.00 83.94 122 THR A O 1
ATOM 988 N N . ILE A 1 123 ? 28.990 -23.623 -14.929 1.00 82.56 123 ILE A N 1
ATOM 989 C CA . ILE A 1 123 ? 29.082 -22.157 -14.901 1.00 82.56 123 ILE A CA 1
ATOM 990 C C . ILE A 1 123 ? 30.535 -21.723 -14.653 1.00 82.56 123 ILE A C 1
ATOM 992 O O . ILE A 1 123 ? 31.084 -20.929 -15.418 1.00 82.56 123 ILE A O 1
ATOM 996 N N . GLN A 1 124 ? 31.199 -22.302 -13.648 1.00 83.19 124 GLN A N 1
ATOM 997 C CA . GLN A 1 124 ? 32.604 -22.014 -13.334 1.00 83.19 124 GLN A CA 1
ATOM 998 C C . GLN A 1 124 ? 33.548 -22.338 -14.498 1.00 83.19 124 GLN A C 1
ATOM 1000 O O . GLN A 1 124 ? 34.467 -21.567 -14.781 1.00 83.19 124 GLN A O 1
ATOM 1005 N N . HIS A 1 125 ? 33.333 -23.457 -15.192 1.00 85.56 125 HIS A N 1
ATOM 1006 C CA . HIS A 1 125 ? 34.129 -23.834 -16.357 1.00 85.56 125 HIS A CA 1
ATOM 1007 C C . HIS A 1 125 ? 34.039 -22.776 -17.464 1.00 85.56 125 HIS A C 1
ATOM 1009 O O . HIS A 1 125 ? 35.068 -22.343 -17.987 1.00 85.56 125 HIS A O 1
ATOM 1015 N N . HIS A 1 126 ? 32.827 -22.315 -17.785 1.00 80.31 126 HIS A N 1
ATOM 1016 C CA . HIS A 1 126 ? 32.623 -21.300 -18.817 1.00 80.31 126 HIS A CA 1
ATOM 1017 C C . HIS A 1 126 ? 33.192 -19.936 -18.422 1.00 80.31 126 HIS A C 1
ATOM 1019 O O . HIS A 1 126 ? 33.859 -19.313 -19.248 1.00 80.31 126 HIS A O 1
ATOM 1025 N N . LEU A 1 127 ? 33.039 -19.525 -17.159 1.00 79.69 127 LEU A N 1
ATOM 1026 C CA . LEU A 1 127 ? 33.659 -18.303 -16.635 1.00 79.69 127 LEU A CA 1
ATOM 1027 C C . LEU A 1 127 ? 35.197 -18.348 -16.722 1.00 79.69 127 LEU A C 1
ATOM 1029 O O . LEU A 1 127 ? 35.835 -17.370 -17.116 1.00 79.69 127 LEU A O 1
ATOM 1033 N N . ARG A 1 128 ? 35.819 -19.496 -16.413 1.00 81.62 128 ARG A N 1
ATOM 1034 C CA . ARG A 1 128 ? 37.274 -19.680 -16.573 1.00 81.62 128 ARG A CA 1
ATOM 1035 C C . ARG A 1 128 ? 37.696 -19.639 -18.040 1.00 81.62 128 ARG A C 1
ATOM 1037 O O . ARG A 1 128 ? 38.710 -19.027 -18.363 1.00 81.62 128 ARG A O 1
ATOM 1044 N N . LYS A 1 129 ? 36.921 -20.251 -18.938 1.00 78.56 129 LYS A N 1
ATOM 1045 C CA . LYS A 1 129 ? 37.211 -20.251 -20.379 1.00 78.56 129 LYS A CA 1
ATOM 1046 C C . LYS A 1 129 ? 37.178 -18.836 -20.966 1.00 78.56 129 LYS A C 1
ATOM 1048 O O . LYS A 1 129 ? 38.069 -18.494 -21.740 1.00 78.56 129 LYS A O 1
ATOM 1053 N N . THR A 1 130 ? 36.217 -18.002 -20.561 1.00 72.12 130 THR A N 1
ATOM 1054 C CA . THR A 1 130 ? 36.169 -16.588 -20.974 1.00 72.12 130 THR A CA 1
ATOM 1055 C C . THR A 1 130 ? 37.311 -15.761 -20.398 1.00 72.12 130 THR A C 1
ATOM 1057 O O . THR A 1 130 ? 37.784 -14.850 -21.065 1.00 72.12 130 THR A O 1
ATOM 1060 N N . ARG A 1 131 ? 37.817 -16.107 -19.206 1.00 71.06 131 ARG A N 1
ATOM 1061 C CA . ARG A 1 131 ? 39.003 -15.454 -18.626 1.00 71.06 131 ARG A CA 1
ATOM 1062 C C . ARG A 1 131 ? 40.271 -15.716 -19.447 1.00 71.06 131 ARG A C 1
ATOM 1064 O O . ARG A 1 131 ? 41.106 -14.831 -19.568 1.00 71.06 131 ARG A O 1
ATOM 1071 N N . ILE A 1 132 ? 40.412 -16.921 -20.003 1.00 77.56 132 ILE A N 1
ATOM 1072 C CA . ILE A 1 132 ? 41.594 -17.325 -20.784 1.00 77.56 132 ILE A CA 1
ATOM 1073 C C . ILE A 1 132 ? 41.546 -16.768 -22.215 1.00 77.56 132 ILE A C 1
ATOM 1075 O O . ILE A 1 132 ? 42.591 -16.474 -22.788 1.00 77.56 132 ILE A O 1
ATOM 1079 N N . ASN A 1 133 ? 40.354 -16.605 -22.798 1.00 71.25 133 ASN A N 1
ATOM 1080 C CA . ASN A 1 133 ? 40.188 -16.065 -24.147 1.00 71.25 133 ASN A CA 1
ATOM 1081 C C . ASN A 1 133 ? 39.399 -14.741 -24.129 1.00 71.25 133 ASN A C 1
ATOM 1083 O O . ASN A 1 133 ? 38.181 -14.757 -24.321 1.00 71.25 133 ASN A O 1
ATOM 1087 N N . PRO A 1 134 ? 40.067 -13.588 -23.945 1.00 65.69 134 PRO A N 1
ATOM 1088 C CA . PRO A 1 134 ? 39.407 -12.284 -23.908 1.00 65.69 134 PRO A CA 1
ATOM 1089 C C . PRO A 1 134 ? 38.782 -11.868 -25.249 1.00 65.69 134 PRO A C 1
ATOM 1091 O O . PRO A 1 134 ? 37.938 -10.980 -25.263 1.00 65.69 134 PRO A O 1
ATOM 1094 N N . ALA A 1 135 ? 39.087 -12.529 -26.374 1.00 59.00 135 ALA A N 1
ATOM 1095 C CA . ALA A 1 135 ? 38.313 -12.327 -27.606 1.00 59.00 135 ALA A CA 1
ATOM 1096 C C . ALA A 1 135 ? 36.862 -12.843 -27.470 1.00 59.00 135 ALA A C 1
ATOM 1098 O O . ALA A 1 135 ? 35.975 -12.393 -28.187 1.00 59.00 135 ALA A O 1
ATOM 1099 N N . MET A 1 136 ? 36.602 -13.733 -26.502 1.00 56.44 136 MET A N 1
ATOM 1100 C CA . MET A 1 136 ? 35.263 -14.148 -26.068 1.00 56.44 136 MET A CA 1
ATOM 1101 C C . MET A 1 136 ? 34.698 -13.283 -24.925 1.00 56.44 136 MET A C 1
ATOM 1103 O O . MET A 1 136 ? 33.697 -13.676 -24.326 1.00 56.44 136 MET A O 1
ATOM 1107 N N . ALA A 1 137 ? 35.268 -12.103 -24.629 1.00 54.88 137 ALA A N 1
ATOM 1108 C CA . ALA A 1 137 ? 34.825 -11.180 -23.563 1.00 54.88 137 ALA A CA 1
ATOM 1109 C C . ALA A 1 137 ? 33.448 -10.526 -23.777 1.00 54.88 137 ALA A C 1
ATOM 1111 O O . ALA A 1 137 ? 33.111 -9.494 -23.197 1.00 54.88 137 ALA A O 1
ATOM 1112 N N . SER A 1 138 ? 32.626 -11.136 -24.615 1.00 64.06 138 SER A N 1
ATOM 1113 C CA . SER A 1 138 ? 31.211 -10.849 -24.712 1.00 64.06 138 SER A CA 1
ATOM 1114 C C . SER A 1 138 ? 30.492 -11.286 -23.424 1.00 64.06 138 SER A C 1
ATOM 1116 O O . SER A 1 138 ? 30.863 -12.278 -22.796 1.00 64.06 138 SER A O 1
ATOM 1118 N N . THR A 1 139 ? 29.463 -10.542 -23.018 1.00 74.38 139 THR A N 1
ATOM 1119 C CA . THR A 1 139 ? 28.642 -10.852 -21.838 1.00 74.38 139 THR A CA 1
ATOM 1120 C C . THR A 1 139 ? 28.139 -12.299 -21.884 1.00 74.38 139 THR A C 1
ATOM 1122 O O . THR A 1 139 ? 27.524 -12.704 -22.865 1.00 74.38 139 THR A O 1
ATOM 1125 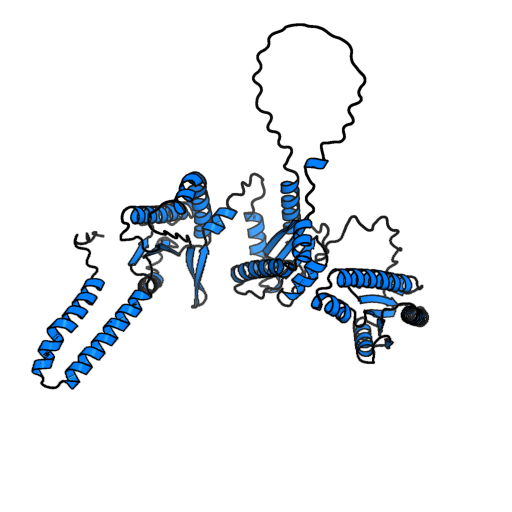N N . LEU A 1 140 ? 28.390 -13.088 -20.836 1.00 76.75 140 LEU A N 1
ATOM 1126 C CA . LEU A 1 140 ? 27.830 -14.437 -20.720 1.00 76.75 140 LEU A CA 1
ATOM 1127 C C . LEU A 1 140 ? 26.404 -14.369 -20.169 1.00 76.75 140 LEU A C 1
ATOM 1129 O O . LEU A 1 140 ? 26.167 -13.738 -19.140 1.00 76.75 140 LEU A O 1
ATOM 1133 N N . TYR A 1 141 ? 25.477 -15.062 -20.825 1.00 79.06 141 TYR A N 1
ATOM 1134 C CA . TYR A 1 141 ? 24.084 -15.188 -20.402 1.00 79.06 141 TYR A CA 1
ATOM 1135 C C . TYR A 1 141 ? 23.780 -16.647 -20.076 1.00 79.06 141 TYR A C 1
ATOM 1137 O O . TYR A 1 141 ? 23.825 -17.490 -20.965 1.00 79.06 141 TYR A O 1
ATOM 1145 N N . PHE A 1 142 ? 23.455 -16.963 -18.823 1.00 79.56 142 PHE A N 1
ATOM 1146 C CA . PHE A 1 142 ? 23.129 -18.331 -18.416 1.00 79.56 142 PHE A CA 1
ATOM 1147 C C . PHE A 1 142 ? 21.613 -18.552 -18.393 1.00 79.56 142 PHE A C 1
ATOM 1149 O O . PHE A 1 142 ? 20.862 -17.842 -17.721 1.00 79.56 142 PHE A O 1
ATOM 1156 N N . TYR A 1 143 ? 21.165 -19.578 -19.105 1.00 79.81 143 TYR A N 1
ATOM 1157 C CA . TYR A 1 143 ? 19.771 -19.995 -19.178 1.00 79.81 143 TYR A CA 1
ATOM 1158 C C . TYR A 1 143 ? 19.654 -21.377 -18.576 1.00 79.81 143 TYR A C 1
ATOM 1160 O O . TYR A 1 143 ? 20.271 -22.311 -19.076 1.00 79.81 143 TYR A O 1
ATOM 1168 N N . LEU A 1 144 ? 18.877 -21.517 -17.511 1.00 76.81 144 LEU A N 1
ATOM 1169 C CA . LEU A 1 144 ? 18.741 -22.790 -16.817 1.00 76.81 144 LEU A CA 1
ATOM 1170 C C . LEU A 1 144 ? 17.350 -23.347 -17.053 1.00 76.81 144 LEU A C 1
ATOM 1172 O O . LEU A 1 144 ? 16.341 -22.704 -16.766 1.00 76.81 144 LEU A O 1
ATOM 1176 N N . TYR A 1 145 ? 17.313 -24.558 -17.590 1.00 76.69 145 TYR A N 1
ATOM 1177 C CA . TYR A 1 145 ? 16.104 -25.352 -17.690 1.00 76.69 145 TYR A CA 1
ATOM 1178 C C . TYR A 1 145 ? 16.206 -26.488 -16.683 1.00 76.69 145 TYR A C 1
ATOM 1180 O O . TYR A 1 145 ? 16.841 -27.513 -16.936 1.00 76.69 145 TYR A O 1
ATOM 1188 N N . SER A 1 146 ? 15.624 -26.254 -15.512 1.00 70.06 146 SER A N 1
ATOM 1189 C CA . SER A 1 146 ? 15.689 -27.153 -14.364 1.00 70.06 146 SER A CA 1
ATOM 1190 C C . SER A 1 146 ? 14.335 -27.234 -13.664 1.00 70.06 146 SER A C 1
ATOM 1192 O O . SER A 1 146 ? 13.431 -26.444 -13.943 1.00 70.06 146 SER A O 1
ATOM 1194 N N . GLN A 1 147 ? 14.170 -28.165 -12.730 1.00 64.12 147 GLN A N 1
ATOM 1195 C CA . GLN A 1 147 ? 13.041 -28.073 -11.808 1.00 64.12 147 GLN A CA 1
ATOM 1196 C C . GLN A 1 147 ? 13.282 -26.941 -10.801 1.00 64.12 147 GLN A C 1
ATOM 1198 O O . GLN A 1 147 ? 14.401 -26.435 -10.653 1.00 64.12 147 GLN A O 1
ATOM 1203 N N . LEU A 1 148 ? 12.219 -26.521 -10.115 1.00 56.84 148 LEU A N 1
ATOM 1204 C CA . LEU A 1 148 ? 12.315 -25.480 -9.093 1.00 56.84 148 LEU A CA 1
ATOM 1205 C C . LEU A 1 148 ? 13.260 -25.906 -7.956 1.00 56.84 148 LEU A C 1
ATOM 1207 O O . LEU A 1 148 ? 14.076 -25.109 -7.501 1.00 56.84 148 LEU A O 1
ATOM 1211 N N . GLU A 1 149 ? 13.203 -27.178 -7.565 1.00 59.03 149 GLU A N 1
ATOM 1212 C CA . GLU A 1 149 ? 14.074 -27.785 -6.552 1.00 59.03 149 GLU A CA 1
ATOM 1213 C C . GLU A 1 149 ? 15.557 -27.694 -6.938 1.00 59.03 149 GLU A C 1
ATOM 1215 O O . GLU A 1 149 ? 16.386 -27.280 -6.129 1.00 59.03 149 GLU A O 1
ATOM 1220 N N . ASP A 1 150 ? 15.886 -27.981 -8.201 1.00 61.47 150 ASP A N 1
ATOM 1221 C CA . ASP A 1 150 ? 17.249 -27.861 -8.730 1.00 61.47 150 ASP A CA 1
ATOM 1222 C C . ASP A 1 150 ? 17.750 -26.413 -8.687 1.00 61.47 150 ASP A C 1
ATOM 1224 O O . ASP A 1 150 ? 18.914 -26.165 -8.373 1.00 61.47 150 ASP A O 1
ATOM 1228 N N . ALA A 1 151 ? 16.876 -25.446 -8.987 1.00 61.72 151 ALA A N 1
ATOM 1229 C CA . ALA A 1 151 ? 17.220 -24.028 -8.961 1.00 61.72 151 ALA A CA 1
ATOM 1230 C C . ALA A 1 151 ? 17.516 -23.548 -7.529 1.00 61.72 151 ALA A C 1
ATOM 1232 O O . ALA A 1 151 ? 18.476 -22.803 -7.315 1.00 61.72 151 ALA A O 1
ATOM 1233 N N . PHE A 1 152 ? 16.741 -24.010 -6.541 1.00 55.00 152 PHE A N 1
ATOM 1234 C CA . PHE A 1 152 ? 16.999 -23.729 -5.126 1.00 55.00 152 PHE A CA 1
ATOM 1235 C C . PHE A 1 152 ? 18.281 -24.402 -4.629 1.00 55.00 152 PHE A C 1
ATOM 1237 O O . PHE A 1 152 ? 19.124 -23.735 -4.025 1.00 55.00 152 PHE A O 1
ATOM 1244 N N . ALA A 1 153 ? 18.473 -25.688 -4.935 1.00 65.75 153 ALA A N 1
ATOM 1245 C CA . ALA A 1 153 ? 19.681 -26.425 -4.574 1.00 65.75 153 ALA A CA 1
ATOM 1246 C C . ALA A 1 153 ? 20.935 -25.786 -5.190 1.00 65.75 153 ALA A C 1
ATOM 1248 O O . ALA A 1 153 ? 21.957 -25.634 -4.519 1.00 65.75 153 ALA A O 1
ATOM 1249 N N . MET A 1 154 ? 20.848 -25.339 -6.446 1.00 71.69 154 MET A N 1
ATOM 1250 C CA . MET A 1 154 ? 21.910 -24.592 -7.116 1.00 71.69 154 MET A CA 1
ATOM 1251 C C . MET A 1 154 ? 22.179 -23.258 -6.432 1.00 71.69 154 MET A C 1
ATOM 1253 O O . MET A 1 154 ? 23.339 -22.943 -6.194 1.00 71.69 154 MET A O 1
ATOM 1257 N N . GLY A 1 155 ? 21.142 -22.492 -6.082 1.00 63.03 155 GLY A N 1
ATOM 1258 C CA . GLY A 1 155 ? 21.294 -21.241 -5.339 1.00 63.03 155 GLY A CA 1
ATOM 1259 C C . GLY A 1 155 ? 22.041 -21.445 -4.019 1.00 63.03 155 GLY A C 1
ATOM 1260 O O . GLY A 1 155 ? 23.001 -20.727 -3.739 1.00 63.03 155 GLY A O 1
ATOM 1261 N N . ALA A 1 156 ? 21.676 -22.475 -3.252 1.00 60.75 156 ALA A N 1
ATOM 1262 C CA . ALA A 1 156 ? 22.352 -22.829 -2.005 1.00 60.75 156 ALA A CA 1
ATOM 1263 C C . ALA A 1 156 ? 23.818 -23.251 -2.228 1.00 60.75 156 ALA A C 1
ATOM 1265 O O . ALA A 1 156 ? 24.718 -22.769 -1.537 1.00 60.75 156 ALA A O 1
ATOM 1266 N N . HIS A 1 157 ? 24.085 -24.097 -3.230 1.00 67.81 157 HIS A N 1
ATOM 1267 C CA . HIS A 1 157 ? 25.442 -24.538 -3.572 1.00 67.81 157 HIS A CA 1
ATOM 1268 C C . HIS A 1 157 ? 26.332 -23.405 -4.083 1.00 67.81 157 HIS A C 1
ATOM 1270 O O . HIS A 1 157 ? 27.496 -23.314 -3.693 1.00 67.81 157 HIS A O 1
ATOM 1276 N N . PHE A 1 158 ? 25.789 -22.544 -4.942 1.00 67.00 158 PHE A N 1
ATOM 1277 C CA . PHE A 1 158 ? 26.484 -21.382 -5.477 1.00 67.00 158 PHE A CA 1
ATOM 1278 C C . PHE A 1 158 ? 26.824 -20.416 -4.344 1.00 67.00 158 PHE A C 1
ATOM 1280 O O . PHE A 1 158 ? 27.965 -19.989 -4.230 1.00 67.00 158 PHE A O 1
ATOM 1287 N N . THR A 1 159 ? 25.882 -20.159 -3.435 1.00 58.62 159 THR A N 1
ATOM 1288 C CA . THR A 1 159 ? 26.136 -19.325 -2.254 1.00 58.62 159 THR A CA 1
ATOM 1289 C C . THR A 1 159 ? 27.268 -19.904 -1.423 1.00 58.62 159 THR A C 1
ATOM 1291 O O . THR A 1 159 ? 28.240 -19.208 -1.190 1.00 58.62 159 THR A O 1
ATOM 1294 N N . LYS A 1 160 ? 27.212 -21.195 -1.076 1.00 64.69 160 LYS A N 1
AT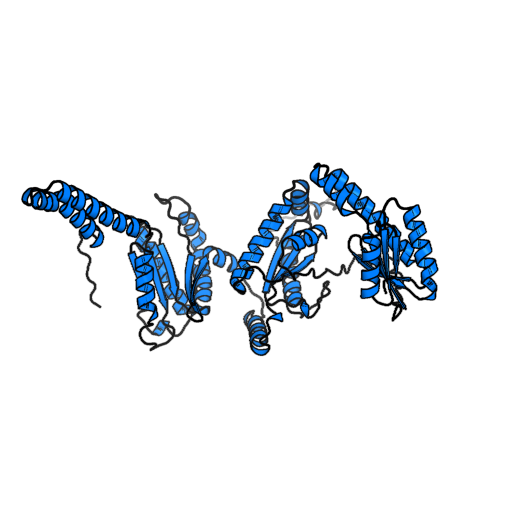OM 1295 C CA . LYS A 1 160 ? 28.242 -21.855 -0.262 1.00 64.69 160 LYS A CA 1
ATOM 1296 C C . LYS A 1 160 ? 29.630 -21.872 -0.912 1.00 64.69 160 LYS A C 1
ATOM 1298 O O . LYS A 1 160 ? 30.625 -21.804 -0.205 1.00 64.69 160 LYS A O 1
ATOM 1303 N N . GLN A 1 161 ? 29.724 -22.020 -2.233 1.00 65.38 161 GLN A N 1
ATOM 1304 C CA . GLN A 1 161 ? 31.021 -22.031 -2.919 1.00 65.38 161 GLN A CA 1
ATOM 1305 C C . GLN A 1 161 ? 31.593 -20.630 -3.129 1.00 65.38 161 GLN A C 1
ATOM 1307 O O . GLN A 1 161 ? 32.800 -20.458 -3.017 1.00 65.38 161 GLN A O 1
ATOM 1312 N N . PHE A 1 162 ? 30.751 -19.639 -3.422 1.00 57.34 162 PHE A N 1
ATOM 1313 C CA . PHE A 1 162 ? 31.198 -18.270 -3.681 1.00 57.34 162 PHE A CA 1
ATOM 1314 C C . PHE A 1 162 ? 31.277 -17.407 -2.411 1.00 57.34 162 PHE A C 1
ATOM 1316 O O . PHE A 1 162 ? 31.941 -16.377 -2.436 1.00 57.34 162 PHE A O 1
ATOM 1323 N N . SER A 1 163 ? 30.657 -17.823 -1.300 1.00 48.56 163 SER A N 1
ATOM 1324 C CA . SER A 1 163 ? 30.828 -17.199 0.021 1.00 48.56 163 SER A CA 1
ATOM 1325 C C . SER A 1 163 ? 32.137 -17.599 0.705 1.00 48.56 163 SER A C 1
ATOM 1327 O O . SER A 1 163 ? 32.649 -16.850 1.527 1.00 48.56 163 SER A O 1
ATOM 1329 N N . VAL A 1 164 ? 32.695 -18.766 0.361 1.00 46.56 164 VAL A N 1
ATOM 1330 C CA . VAL A 1 164 ? 33.999 -19.237 0.868 1.00 46.56 164 VAL A CA 1
ATOM 1331 C C . VAL A 1 164 ? 35.170 -18.576 0.124 1.00 46.56 164 VAL A C 1
ATOM 1333 O O . VAL A 1 164 ? 36.273 -18.522 0.652 1.00 46.56 164 VAL A O 1
ATOM 1336 N N . ASP A 1 165 ? 34.913 -18.018 -1.062 1.00 43.44 165 ASP A N 1
ATOM 1337 C CA . ASP A 1 165 ? 35.878 -17.340 -1.940 1.00 43.44 165 ASP A CA 1
ATOM 1338 C C . ASP A 1 165 ? 35.569 -15.825 -2.044 1.00 43.44 165 ASP A C 1
ATOM 1340 O O . ASP A 1 165 ? 35.717 -15.207 -3.101 1.00 43.44 165 ASP A O 1
ATOM 1344 N N . THR A 1 166 ? 35.084 -15.193 -0.965 1.00 37.84 166 THR A N 1
ATOM 1345 C CA . THR A 1 166 ? 34.717 -13.758 -0.950 1.00 37.84 166 THR A CA 1
ATOM 1346 C C . THR A 1 166 ? 35.890 -12.815 -1.221 1.00 37.84 166 THR A C 1
ATOM 1348 O O . THR A 1 166 ? 35.660 -11.721 -1.741 1.00 37.84 166 THR A O 1
ATOM 1351 N N . ASP A 1 167 ? 37.132 -13.258 -1.017 1.00 41.53 167 ASP A N 1
ATOM 1352 C CA . ASP A 1 167 ? 38.323 -12.535 -1.485 1.00 41.53 167 ASP A CA 1
ATOM 1353 C C . ASP A 1 167 ? 38.412 -12.505 -3.027 1.00 41.53 167 ASP A C 1
ATOM 1355 O O . ASP A 1 167 ? 38.854 -11.518 -3.612 1.00 41.53 167 ASP A O 1
ATOM 1359 N N . GLY A 1 168 ? 37.897 -13.527 -3.718 1.00 40.59 168 GLY A N 1
ATOM 1360 C CA . GLY A 1 168 ? 37.819 -13.582 -5.182 1.00 40.59 168 GLY A CA 1
ATOM 1361 C C . GLY A 1 168 ? 36.616 -12.845 -5.785 1.00 40.59 168 GLY A C 1
ATOM 1362 O O . GLY A 1 168 ? 36.636 -12.499 -6.967 1.00 40.59 168 GLY A O 1
ATOM 1363 N N . LEU A 1 169 ? 35.565 -12.570 -5.001 1.00 37.97 169 LEU A N 1
ATOM 1364 C CA . LEU A 1 169 ? 34.394 -11.819 -5.477 1.00 37.97 169 LEU A CA 1
ATOM 1365 C C . LEU A 1 169 ? 34.658 -10.304 -5.531 1.00 37.97 169 LEU A C 1
ATOM 1367 O O . LEU A 1 169 ? 34.095 -9.611 -6.383 1.00 37.97 169 LEU A O 1
ATOM 1371 N N . HIS A 1 170 ? 35.546 -9.795 -4.672 1.00 41.34 170 HIS A N 1
ATOM 1372 C CA . HIS A 1 170 ? 36.057 -8.424 -4.768 1.00 41.34 170 HIS A CA 1
ATOM 1373 C C . HIS A 1 170 ? 36.881 -8.204 -6.052 1.00 41.34 170 HIS A C 1
ATOM 1375 O O . HIS A 1 170 ? 36.780 -7.138 -6.662 1.00 41.34 170 HIS A O 1
ATOM 1381 N N . ASP A 1 171 ? 37.562 -9.241 -6.545 1.00 43.06 171 ASP A N 1
ATOM 1382 C CA . ASP A 1 171 ? 38.320 -9.247 -7.809 1.00 43.06 171 ASP A CA 1
ATOM 1383 C C . ASP A 1 171 ? 37.424 -9.320 -9.071 1.00 43.06 171 ASP A C 1
ATOM 1385 O O . ASP A 1 171 ? 37.881 -9.116 -10.195 1.00 43.06 171 ASP A O 1
ATOM 1389 N N . LEU A 1 172 ? 36.114 -9.572 -8.922 1.00 44.84 172 LEU A N 1
ATOM 1390 C CA . LEU A 1 172 ? 35.144 -9.477 -10.028 1.00 44.84 172 LEU A CA 1
ATOM 1391 C C . LEU A 1 172 ? 34.689 -8.033 -10.293 1.00 44.84 172 LEU A C 1
ATOM 1393 O O . LEU A 1 172 ? 34.192 -7.741 -11.380 1.00 44.84 172 LEU A O 1
ATOM 1397 N N . ASN A 1 173 ? 34.867 -7.135 -9.319 1.00 40.22 173 ASN A N 1
ATOM 1398 C CA . ASN A 1 173 ? 34.583 -5.703 -9.453 1.00 40.22 173 ASN A CA 1
ATOM 1399 C C . ASN A 1 173 ? 35.854 -4.835 -9.457 1.00 40.22 173 ASN A C 1
ATOM 1401 O O . ASN A 1 173 ? 35.783 -3.675 -9.866 1.00 40.22 173 ASN A O 1
ATOM 1405 N N . GLY A 1 174 ? 36.999 -5.371 -9.028 1.00 36.09 174 GLY A N 1
ATOM 1406 C CA . GLY A 1 174 ? 38.287 -4.684 -9.014 1.00 36.09 174 GLY A CA 1
ATOM 1407 C C . GLY A 1 174 ? 39.267 -5.276 -10.027 1.00 36.09 174 GLY A C 1
ATOM 1408 O O . GLY A 1 174 ? 39.658 -6.423 -9.915 1.00 36.09 174 GLY A O 1
ATOM 1409 N N . ASN A 1 175 ? 39.709 -4.460 -10.987 1.00 35.62 175 ASN A N 1
ATOM 1410 C CA . ASN A 1 175 ? 40.950 -4.637 -11.758 1.00 35.62 175 ASN A CA 1
ATOM 1411 C C . ASN A 1 175 ? 41.069 -5.795 -12.775 1.00 35.62 175 ASN A C 1
ATOM 1413 O O . ASN A 1 175 ? 42.149 -6.359 -12.950 1.00 35.62 175 ASN A O 1
ATOM 1417 N N . LEU A 1 176 ? 40.037 -6.039 -13.589 1.00 39.34 176 LEU A N 1
ATOM 1418 C CA . LEU A 1 176 ? 40.238 -6.623 -14.927 1.00 39.34 176 LEU A CA 1
ATOM 1419 C C . LEU A 1 176 ? 40.211 -5.517 -16.004 1.00 39.34 176 LEU A C 1
ATOM 1421 O O . LEU A 1 176 ? 39.327 -4.656 -15.968 1.00 39.34 176 LEU A O 1
ATOM 1425 N N . PRO A 1 177 ? 41.147 -5.505 -16.978 1.00 33.19 177 PRO A N 1
ATOM 1426 C CA . PRO A 1 177 ? 41.124 -4.551 -18.080 1.00 33.19 177 PRO A CA 1
ATOM 1427 C C . PRO A 1 177 ? 39.945 -4.881 -19.004 1.00 33.19 177 PRO A C 1
ATOM 1429 O O . PRO A 1 177 ? 39.950 -5.870 -19.734 1.00 33.19 177 PRO A O 1
ATOM 1432 N N . GLY A 1 178 ? 38.904 -4.054 -18.921 1.00 38.22 178 GLY A N 1
ATOM 1433 C CA . GLY A 1 178 ? 37.623 -4.238 -19.602 1.00 38.22 178 GLY A CA 1
ATOM 1434 C C . GLY A 1 178 ? 36.496 -4.425 -18.588 1.00 38.22 178 GLY A C 1
ATOM 1435 O O . GLY A 1 178 ? 36.598 -5.238 -17.680 1.00 38.22 178 GLY A O 1
ATOM 1436 N N . LYS A 1 179 ? 35.414 -3.647 -18.709 1.00 33.28 179 LYS A N 1
ATOM 1437 C CA . LYS A 1 179 ? 34.235 -3.726 -17.829 1.00 33.28 179 LYS A CA 1
ATOM 1438 C C . LYS A 1 179 ? 33.519 -5.070 -18.008 1.00 33.28 179 LYS A C 1
ATOM 1440 O O . LYS A 1 179 ? 32.540 -5.164 -18.747 1.00 33.28 179 LYS A O 1
ATOM 1445 N N . TRP A 1 180 ? 33.972 -6.105 -17.314 1.00 33.66 180 TRP A N 1
ATOM 1446 C CA . TRP A 1 180 ? 33.224 -7.348 -17.175 1.00 33.66 180 TRP A CA 1
ATOM 1447 C C . TRP A 1 180 ? 32.066 -7.098 -16.213 1.00 33.66 180 TRP A C 1
ATOM 1449 O O . TRP A 1 180 ? 32.247 -7.006 -15.006 1.00 33.66 180 TRP A O 1
ATOM 1459 N N . ARG A 1 181 ? 30.850 -6.960 -16.744 1.00 34.56 181 ARG A N 1
ATOM 1460 C CA . ARG A 1 181 ? 29.635 -6.955 -15.925 1.00 34.56 181 ARG A CA 1
ATOM 1461 C C . ARG A 1 181 ? 29.049 -8.359 -15.968 1.00 34.56 181 ARG A C 1
ATOM 1463 O O . ARG A 1 181 ? 28.241 -8.673 -16.838 1.00 34.56 181 ARG A O 1
ATOM 1470 N N . ILE A 1 182 ? 29.497 -9.220 -15.059 1.00 38.47 182 ILE A N 1
ATOM 1471 C CA . ILE A 1 182 ? 28.849 -10.514 -14.849 1.00 38.47 182 ILE A CA 1
ATOM 1472 C C . ILE A 1 182 ? 27.576 -10.212 -14.061 1.00 38.47 182 ILE A C 1
ATOM 1474 O O . ILE A 1 182 ? 27.623 -9.939 -12.867 1.00 38.47 182 ILE A O 1
ATOM 1478 N N . SER A 1 183 ? 26.437 -10.181 -14.748 1.00 35.94 183 SER A N 1
ATOM 1479 C CA . SER A 1 183 ? 25.134 -10.245 -14.095 1.00 35.94 183 SER A CA 1
ATOM 1480 C C . SER A 1 183 ? 24.782 -11.727 -14.021 1.00 35.94 183 SER A C 1
ATOM 1482 O O . SER A 1 183 ? 24.466 -12.306 -15.063 1.00 35.94 183 SER A O 1
ATOM 1484 N N . PRO A 1 184 ? 24.909 -12.391 -12.856 1.00 42.28 184 PRO A N 1
ATOM 1485 C CA . PRO A 1 184 ? 24.519 -13.784 -12.717 1.00 42.28 184 PRO A CA 1
ATOM 1486 C C . PRO A 1 184 ? 22.989 -13.837 -12.666 1.00 42.28 184 PRO A C 1
ATOM 1488 O O . PRO A 1 184 ? 22.376 -14.025 -11.622 1.00 42.28 184 PRO A O 1
ATOM 1491 N N . ALA A 1 185 ? 22.368 -13.577 -13.809 1.00 39.66 185 ALA A N 1
ATOM 1492 C CA . ALA A 1 185 ? 20.944 -13.661 -14.023 1.00 39.66 185 ALA A CA 1
ATOM 1493 C C . ALA A 1 185 ? 20.661 -15.032 -14.638 1.00 39.66 185 ALA A C 1
ATOM 1495 O O . ALA A 1 185 ? 20.999 -15.299 -15.789 1.00 39.66 185 ALA A O 1
ATOM 1496 N N . VAL A 1 186 ? 20.076 -15.921 -13.845 1.00 43.31 186 VAL A N 1
ATOM 1497 C CA . VAL A 1 186 ? 19.556 -17.207 -14.299 1.00 43.31 186 VAL A CA 1
ATOM 1498 C C . VAL A 1 186 ? 18.235 -16.957 -14.977 1.00 43.31 186 VAL A C 1
ATOM 1500 O O . VAL A 1 186 ? 17.244 -16.63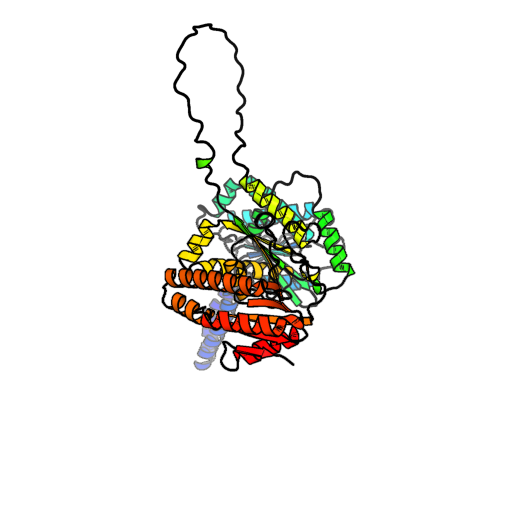5 -14.327 1.00 43.31 186 VAL A O 1
ATOM 1503 N N . ARG A 1 187 ? 18.196 -17.129 -16.289 1.00 45.19 187 ARG A N 1
ATOM 1504 C CA . ARG A 1 187 ? 16.937 -17.087 -17.025 1.00 45.19 187 ARG A CA 1
ATOM 1505 C C . ARG A 1 187 ? 16.317 -18.480 -17.038 1.00 45.19 187 ARG A C 1
ATOM 1507 O O . ARG A 1 187 ? 16.793 -19.370 -17.737 1.00 45.19 187 ARG A O 1
ATOM 1514 N N . TYR A 1 188 ? 15.274 -18.663 -16.236 1.00 42.56 188 TYR A N 1
ATOM 1515 C CA . TYR A 1 188 ? 14.431 -19.848 -16.195 1.00 42.56 188 TYR A CA 1
ATOM 1516 C C . TYR A 1 188 ? 13.333 -19.751 -17.256 1.00 42.56 188 TYR A C 1
ATOM 1518 O O . TYR A 1 188 ? 12.502 -18.846 -17.223 1.00 42.56 188 TYR A O 1
ATOM 1526 N N . LEU A 1 189 ? 13.312 -20.680 -18.209 1.00 41.47 189 LEU A N 1
ATOM 1527 C CA . LEU A 1 189 ? 12.232 -20.777 -19.190 1.00 41.47 189 LEU A CA 1
ATOM 1528 C C . LEU A 1 189 ? 11.145 -21.710 -18.646 1.00 41.47 189 LEU A C 1
ATOM 1530 O O . LEU A 1 189 ? 11.334 -22.924 -18.646 1.00 41.47 189 LEU A O 1
ATOM 1534 N N . ALA A 1 190 ? 9.998 -21.160 -18.244 1.00 44.06 190 ALA A N 1
ATOM 1535 C CA . ALA A 1 190 ? 8.832 -21.965 -17.890 1.00 44.06 190 ALA A CA 1
ATOM 1536 C C . ALA A 1 190 ? 7.828 -21.998 -19.046 1.00 44.06 190 ALA A C 1
ATOM 1538 O O . ALA A 1 190 ? 7.504 -20.977 -19.663 1.00 44.06 190 ALA A O 1
ATOM 1539 N N . ILE A 1 191 ? 7.290 -23.183 -19.322 1.00 43.09 191 ILE A N 1
ATOM 1540 C CA . ILE A 1 191 ? 6.217 -23.374 -20.298 1.00 43.09 191 ILE A CA 1
ATOM 1541 C C . ILE A 1 191 ? 4.938 -23.653 -19.514 1.00 43.09 191 ILE A C 1
ATOM 1543 O O . ILE A 1 191 ? 4.777 -24.732 -18.950 1.00 43.09 191 ILE A O 1
ATOM 1547 N N . ARG A 1 192 ? 4.015 -22.685 -19.466 1.00 39.06 192 ARG A N 1
ATOM 1548 C CA . ARG A 1 192 ? 2.746 -22.823 -18.738 1.00 39.06 192 ARG A CA 1
ATOM 1549 C C . ARG A 1 192 ? 1.582 -22.500 -19.674 1.00 39.06 192 ARG A C 1
ATOM 1551 O O . ARG A 1 192 ? 1.479 -21.395 -20.191 1.00 39.06 192 ARG A O 1
ATOM 1558 N N . ARG A 1 193 ? 0.681 -23.467 -19.895 1.00 37.72 193 ARG A N 1
ATOM 1559 C CA . ARG A 1 193 ? -0.546 -23.293 -20.712 1.00 37.72 193 ARG A CA 1
ATOM 1560 C C . ARG A 1 193 ? -0.281 -22.719 -22.118 1.00 37.72 193 ARG A C 1
ATOM 1562 O O . ARG A 1 193 ? -0.919 -21.754 -22.521 1.00 37.72 193 ARG A O 1
ATOM 1569 N N . GLN A 1 194 ? 0.694 -23.275 -22.841 1.00 37.38 194 GLN A N 1
ATOM 1570 C CA . GLN A 1 194 ? 1.134 -22.824 -24.178 1.00 37.38 194 GLN A CA 1
ATOM 1571 C C . GLN A 1 194 ? 1.714 -21.395 -24.268 1.00 37.38 194 GLN A C 1
ATOM 1573 O O . GLN A 1 194 ? 2.269 -21.042 -25.308 1.00 37.38 194 GLN A O 1
ATOM 1578 N N . LYS A 1 195 ? 1.686 -20.594 -23.195 1.00 31.83 195 LYS A N 1
ATOM 1579 C CA . LYS A 1 195 ? 2.458 -19.351 -23.089 1.00 31.83 195 LYS A CA 1
ATOM 1580 C C . LYS A 1 195 ? 3.803 -19.644 -22.425 1.00 31.83 195 LYS A C 1
ATOM 1582 O O . LYS A 1 195 ? 3.904 -20.405 -21.463 1.00 31.83 195 LYS A O 1
ATOM 1587 N N . ARG A 1 196 ? 4.862 -19.099 -23.019 1.00 47.09 196 ARG A N 1
ATOM 1588 C CA . ARG A 1 196 ? 6.248 -19.339 -22.609 1.00 47.09 196 ARG A CA 1
ATOM 1589 C C . ARG A 1 196 ? 6.776 -18.074 -21.959 1.00 47.09 196 ARG A C 1
ATOM 1591 O O . ARG A 1 196 ? 6.860 -17.044 -22.624 1.00 47.09 196 ARG A O 1
ATOM 1598 N N . GLU A 1 197 ? 7.122 -18.163 -20.683 1.00 42.47 197 GLU A N 1
ATOM 1599 C CA . GLU A 1 197 ? 7.604 -17.036 -19.886 1.00 42.47 197 GLU A CA 1
ATOM 1600 C C . GLU A 1 197 ? 9.057 -17.304 -19.481 1.00 42.47 197 GLU A C 1
ATOM 1602 O O . GLU A 1 197 ? 9.395 -18.392 -19.012 1.00 42.47 197 GLU A O 1
ATOM 1607 N N . ILE A 1 198 ? 9.936 -16.327 -19.730 1.00 41.94 198 ILE A N 1
ATOM 1608 C CA . ILE A 1 198 ? 11.305 -16.343 -19.208 1.00 41.94 198 ILE A CA 1
ATOM 1609 C C . ILE A 1 198 ? 11.291 -15.571 -17.897 1.00 41.94 198 ILE A C 1
ATOM 1611 O O . ILE A 1 198 ? 11.012 -14.374 -17.880 1.00 41.94 198 ILE A O 1
ATOM 1615 N N . TYR A 1 199 ? 11.617 -16.260 -16.816 1.00 42.47 199 TYR A N 1
ATOM 1616 C CA . TYR A 1 199 ? 11.811 -15.688 -15.498 1.00 42.47 199 TYR A CA 1
ATOM 1617 C C . TYR A 1 199 ? 13.296 -15.441 -15.293 1.00 42.47 199 TYR A C 1
ATOM 1619 O O . TYR A 1 199 ? 14.105 -16.344 -15.454 1.00 42.47 199 TYR A O 1
ATOM 1627 N N . GLU A 1 200 ? 13.670 -14.219 -14.945 1.00 41.38 200 GLU A N 1
ATOM 1628 C CA . GLU A 1 200 ? 15.055 -13.870 -14.645 1.00 41.38 200 GLU A CA 1
ATOM 1629 C C . GLU A 1 200 ? 15.268 -13.896 -13.125 1.00 41.38 200 GLU A C 1
ATOM 1631 O O . GLU A 1 200 ? 14.582 -13.200 -12.376 1.00 41.38 200 GLU A O 1
ATOM 1636 N N . ILE A 1 201 ? 16.193 -14.733 -12.663 1.00 43.53 201 ILE A N 1
ATOM 1637 C CA . ILE A 1 201 ? 16.550 -14.925 -11.259 1.00 43.53 201 ILE A CA 1
ATOM 1638 C C . ILE A 1 201 ? 17.976 -14.407 -11.059 1.00 43.53 201 ILE A C 1
ATOM 1640 O O . ILE A 1 201 ? 18.942 -15.013 -11.509 1.00 43.53 201 ILE A O 1
ATOM 1644 N N . ASP A 1 202 ? 18.113 -13.284 -10.364 1.00 44.78 202 ASP A N 1
ATOM 1645 C CA . ASP A 1 202 ? 19.409 -12.711 -9.986 1.00 44.78 202 ASP A CA 1
ATOM 1646 C C . ASP A 1 202 ? 20.034 -13.524 -8.832 1.00 44.78 202 ASP A C 1
ATOM 1648 O O . ASP A 1 202 ? 19.602 -13.418 -7.678 1.00 44.78 202 ASP A O 1
ATOM 1652 N N . ILE A 1 203 ? 21.044 -14.349 -9.137 1.00 42.19 203 ILE A N 1
ATOM 1653 C CA . ILE A 1 203 ? 21.737 -15.206 -8.157 1.00 42.19 203 ILE A CA 1
ATOM 1654 C C . ILE A 1 203 ? 22.416 -14.356 -7.078 1.00 42.19 203 ILE A C 1
ATOM 1656 O O . ILE A 1 203 ? 22.440 -14.754 -5.914 1.00 42.19 203 ILE A O 1
ATOM 1660 N N . GLY A 1 204 ? 22.908 -13.157 -7.416 1.00 40.19 204 GLY A N 1
ATOM 1661 C CA . GLY A 1 204 ? 23.570 -12.270 -6.454 1.00 40.19 204 GLY A CA 1
ATOM 1662 C C . GLY A 1 204 ? 22.638 -11.824 -5.322 1.00 40.19 204 GLY A C 1
ATOM 1663 O O . GLY A 1 204 ? 23.085 -11.549 -4.208 1.00 40.19 204 GLY A O 1
ATOM 1664 N N . ARG A 1 205 ? 21.323 -11.805 -5.573 1.00 39.34 205 ARG A N 1
ATOM 1665 C CA . ARG A 1 205 ? 20.299 -11.528 -4.554 1.00 39.34 205 ARG A CA 1
ATOM 1666 C C . ARG A 1 205 ? 19.895 -12.755 -3.746 1.00 39.34 205 ARG A C 1
ATOM 1668 O O . ARG A 1 205 ? 19.512 -12.590 -2.592 1.00 39.34 205 ARG A O 1
ATOM 1675 N N . LEU A 1 206 ? 19.975 -13.953 -4.325 1.00 33.88 206 LEU A N 1
ATOM 1676 C CA . LEU A 1 206 ? 19.742 -15.208 -3.605 1.00 33.88 206 LEU A CA 1
ATOM 1677 C C . LEU A 1 206 ? 20.895 -15.533 -2.648 1.00 33.88 206 LEU A C 1
ATOM 1679 O O . LEU A 1 206 ? 20.639 -15.994 -1.542 1.00 33.88 206 LEU A O 1
ATOM 1683 N N . ALA A 1 207 ? 22.136 -15.205 -3.019 1.00 36.44 207 ALA A N 1
ATOM 1684 C CA . ALA A 1 207 ? 23.306 -15.401 -2.163 1.00 36.44 207 ALA A CA 1
ATOM 1685 C C . ALA A 1 207 ? 23.219 -14.628 -0.837 1.00 36.44 207 ALA A C 1
ATOM 1687 O O . ALA A 1 207 ? 23.533 -15.167 0.218 1.00 36.44 207 ALA A O 1
ATOM 1688 N N . LYS A 1 208 ? 22.664 -13.410 -0.867 1.00 36.91 208 LYS A N 1
ATOM 1689 C CA . LYS A 1 208 ? 22.410 -12.595 0.336 1.00 36.91 208 LYS A CA 1
ATOM 1690 C C . LYS A 1 208 ? 21.339 -13.166 1.273 1.00 36.91 208 LYS A C 1
ATOM 1692 O O . LYS A 1 208 ? 21.206 -12.693 2.393 1.00 36.91 208 LYS A O 1
ATOM 1697 N N . LEU A 1 209 ? 20.543 -14.132 0.814 1.00 33.88 209 LEU A N 1
ATOM 1698 C CA . LEU A 1 209 ? 19.531 -14.808 1.631 1.00 33.88 209 LEU A CA 1
ATOM 1699 C C . LEU A 1 209 ? 20.071 -16.095 2.280 1.00 33.88 209 LEU A C 1
ATOM 1701 O O . LEU A 1 209 ? 19.450 -16.590 3.213 1.00 33.88 209 LEU A O 1
ATOM 1705 N N . GLY A 1 210 ? 21.203 -16.631 1.804 1.00 33.12 210 GLY A N 1
ATOM 1706 C CA . GLY A 1 210 ? 21.793 -17.890 2.275 1.00 33.12 210 GLY A CA 1
ATOM 1707 C C . GLY A 1 210 ? 22.830 -17.761 3.400 1.00 33.12 210 GLY A C 1
ATOM 1708 O O . GLY A 1 210 ? 23.345 -18.782 3.840 1.00 33.12 210 GLY A O 1
ATOM 1709 N N . GLU A 1 211 ? 23.137 -16.549 3.875 1.00 32.94 211 GLU A N 1
ATOM 1710 C CA . GLU A 1 211 ? 24.067 -16.299 4.999 1.00 32.94 211 GLU A CA 1
ATOM 1711 C C . GLU A 1 211 ? 23.447 -16.521 6.393 1.00 32.94 211 GLU A C 1
ATOM 1713 O O . GLU A 1 211 ? 24.096 -16.281 7.408 1.00 32.94 211 GLU A O 1
ATOM 1718 N N . ILE A 1 212 ? 22.200 -16.991 6.473 1.00 31.91 212 ILE A N 1
ATOM 1719 C CA . ILE A 1 212 ? 21.531 -17.226 7.755 1.00 31.91 212 ILE A CA 1
ATOM 1720 C C . ILE A 1 212 ? 21.825 -18.661 8.217 1.00 31.91 212 ILE A C 1
ATOM 1722 O O . ILE A 1 212 ? 21.285 -19.629 7.680 1.00 31.91 212 ILE A O 1
ATOM 1726 N N . ASP A 1 213 ? 22.719 -18.792 9.199 1.00 29.34 213 ASP A N 1
ATOM 1727 C CA . ASP A 1 213 ? 23.066 -20.059 9.851 1.00 29.34 213 ASP A CA 1
ATOM 1728 C C . ASP A 1 213 ? 21.934 -20.476 10.810 1.00 29.34 213 ASP A C 1
ATOM 1730 O O . ASP A 1 213 ? 21.750 -19.890 11.877 1.00 29.34 213 ASP A O 1
ATOM 1734 N N . PHE A 1 214 ? 21.137 -21.476 10.422 1.00 35.72 214 PHE A N 1
ATOM 1735 C CA . PHE A 1 214 ? 20.018 -21.979 11.223 1.00 35.72 214 PHE A CA 1
ATOM 1736 C C . PHE A 1 214 ? 20.415 -23.253 11.973 1.00 35.72 214 PHE A C 1
ATOM 1738 O O . PHE A 1 214 ? 20.243 -24.373 11.489 1.00 35.72 214 PHE A O 1
ATOM 1745 N N . LYS A 1 215 ? 20.906 -23.090 13.204 1.00 31.00 215 LYS A N 1
ATOM 1746 C CA . LYS A 1 215 ? 20.970 -24.170 14.198 1.00 31.00 215 LYS A CA 1
ATOM 1747 C C . LYS A 1 215 ? 19.821 -24.016 15.191 1.00 31.00 215 LYS A C 1
ATOM 1749 O O . LYS A 1 215 ? 19.949 -23.320 16.189 1.00 31.00 215 LYS A O 1
ATOM 1754 N N . GLY A 1 216 ? 18.700 -24.678 14.925 1.00 30.52 216 GLY A N 1
ATOM 1755 C CA . GLY A 1 216 ? 17.568 -24.741 15.851 1.00 30.52 216 GLY A CA 1
ATOM 1756 C C . GLY A 1 216 ? 16.420 -25.547 15.259 1.00 30.52 216 GLY A C 1
ATOM 1757 O O . GLY A 1 216 ? 15.926 -25.233 14.185 1.00 30.52 216 GLY A O 1
ATOM 1758 N N . SER A 1 217 ? 16.055 -26.632 15.931 1.00 35.38 217 SER A N 1
ATOM 1759 C CA . SER A 1 217 ? 15.176 -27.703 15.464 1.00 35.38 217 SER A CA 1
ATOM 1760 C C . SER A 1 217 ? 13.720 -27.272 15.257 1.00 35.38 217 SER A C 1
ATOM 1762 O O . SER A 1 217 ? 13.027 -26.917 16.208 1.00 35.38 217 SER A O 1
ATOM 1764 N N . GLY A 1 218 ? 13.265 -27.399 14.013 1.00 35.81 218 GLY A N 1
ATOM 1765 C CA . GLY A 1 218 ? 11.889 -27.241 13.550 1.00 35.81 218 GLY A CA 1
ATOM 1766 C C . GLY A 1 218 ? 11.939 -26.969 12.052 1.00 35.81 218 GLY A C 1
ATOM 1767 O O . GLY A 1 218 ? 12.131 -25.825 11.649 1.00 35.81 218 GLY A O 1
ATOM 1768 N N . SER A 1 219 ? 11.914 -28.019 11.222 1.00 37.41 219 SER A N 1
ATOM 1769 C CA . SER A 1 219 ? 12.200 -27.859 9.792 1.00 37.41 219 SER A CA 1
ATOM 1770 C C . SER A 1 219 ? 11.149 -26.961 9.131 1.00 37.41 219 SER A C 1
ATOM 1772 O O . SER A 1 219 ? 9.943 -27.193 9.235 1.00 37.41 219 SER A O 1
ATOM 1774 N N . ILE A 1 220 ? 11.623 -25.922 8.443 1.00 36.72 220 ILE A N 1
ATOM 1775 C CA . ILE A 1 220 ? 10.821 -25.035 7.589 1.00 36.72 220 ILE A CA 1
ATOM 1776 C C . ILE A 1 220 ? 9.991 -25.855 6.582 1.00 36.72 220 ILE A C 1
ATOM 1778 O O . ILE A 1 220 ? 8.869 -25.468 6.250 1.00 36.72 220 ILE A O 1
ATOM 1782 N N . ASP A 1 221 ? 10.494 -27.025 6.185 1.00 35.81 221 ASP A N 1
ATOM 1783 C CA . ASP A 1 221 ? 9.829 -27.975 5.293 1.00 35.81 221 ASP A CA 1
ATOM 1784 C C . ASP A 1 221 ? 8.462 -28.421 5.827 1.00 35.81 221 ASP A C 1
ATOM 1786 O O . ASP A 1 221 ? 7.491 -28.465 5.075 1.00 35.81 221 ASP A O 1
ATOM 1790 N N . GLU A 1 222 ? 8.326 -28.643 7.135 1.00 38.00 222 GLU A N 1
ATOM 1791 C CA . GLU A 1 222 ? 7.067 -29.090 7.742 1.00 38.00 222 GLU A CA 1
ATOM 1792 C C . GLU A 1 222 ? 5.985 -27.992 7.700 1.00 38.00 222 GLU A C 1
ATOM 1794 O O . GLU A 1 222 ? 4.798 -28.268 7.500 1.00 38.00 222 GLU A O 1
ATOM 1799 N N . THR A 1 223 ? 6.405 -26.724 7.801 1.00 42.28 223 THR A N 1
ATOM 1800 C CA . THR A 1 223 ? 5.525 -25.541 7.771 1.00 42.28 223 THR A CA 1
ATOM 1801 C C . THR A 1 223 ? 5.127 -25.159 6.344 1.00 42.28 223 THR A C 1
ATOM 1803 O O . THR A 1 223 ? 3.968 -24.817 6.091 1.00 42.28 223 THR A O 1
ATOM 1806 N N . ILE A 1 224 ? 6.059 -25.265 5.392 1.00 37.25 224 ILE A N 1
ATOM 1807 C CA . ILE A 1 224 ? 5.788 -25.033 3.969 1.00 37.25 224 ILE A CA 1
ATOM 1808 C C . ILE A 1 224 ? 4.867 -26.130 3.423 1.00 37.25 224 ILE A C 1
ATOM 1810 O O . ILE A 1 224 ? 3.899 -25.808 2.730 1.00 37.25 224 ILE A O 1
ATOM 1814 N N . HIS A 1 225 ? 5.079 -27.396 3.802 1.00 41.50 225 HIS A N 1
ATOM 1815 C CA . HIS A 1 225 ? 4.196 -28.495 3.408 1.00 41.50 225 HIS A CA 1
ATOM 1816 C C . HIS A 1 225 ? 2.766 -28.326 3.939 1.00 41.50 225 HIS A C 1
ATOM 1818 O O . HIS A 1 225 ? 1.821 -28.535 3.181 1.00 41.50 225 HIS A O 1
ATOM 1824 N N . THR A 1 226 ? 2.566 -27.860 5.181 1.00 46.06 226 THR A N 1
ATOM 1825 C CA . THR A 1 226 ? 1.200 -27.647 5.706 1.00 46.06 226 THR A CA 1
ATOM 1826 C C . THR A 1 226 ? 0.443 -26.524 4.986 1.00 46.06 226 THR A C 1
ATOM 1828 O O . THR A 1 226 ? -0.778 -26.606 4.824 1.00 46.06 226 THR A O 1
ATOM 1831 N N . LEU A 1 227 ? 1.138 -25.466 4.560 1.00 38.81 227 LEU A N 1
ATOM 1832 C CA . LEU A 1 227 ? 0.544 -24.345 3.819 1.00 38.81 227 LEU A CA 1
ATOM 1833 C C . LEU A 1 227 ? 0.241 -24.718 2.362 1.00 38.81 227 LEU A C 1
ATOM 1835 O O . LEU A 1 227 ? -0.824 -24.367 1.842 1.00 38.81 227 LEU A O 1
ATOM 1839 N N . HIS A 1 228 ? 1.128 -25.483 1.722 1.00 43.28 228 HIS A N 1
ATOM 1840 C CA . HIS A 1 228 ? 0.905 -26.003 0.374 1.00 43.28 228 HIS A CA 1
ATOM 1841 C C . HIS A 1 228 ? -0.282 -26.974 0.324 1.00 43.28 228 HIS A C 1
ATOM 1843 O O . HIS A 1 228 ? -1.127 -26.855 -0.566 1.00 43.28 228 HIS A O 1
ATOM 1849 N N . ASP A 1 229 ? -0.405 -27.856 1.319 1.00 47.75 229 ASP A N 1
ATOM 1850 C CA . ASP A 1 229 ? -1.518 -28.801 1.440 1.00 47.75 229 ASP A CA 1
ATOM 1851 C C . ASP A 1 229 ? -2.870 -28.104 1.628 1.00 47.75 229 ASP A C 1
ATOM 1853 O O . ASP A 1 229 ? -3.864 -28.516 1.032 1.00 47.75 229 ASP A O 1
ATOM 1857 N N . ARG A 1 230 ? -2.929 -27.020 2.413 1.00 45.31 230 ARG A N 1
ATOM 1858 C CA . ARG A 1 230 ? -4.161 -26.228 2.591 1.00 45.31 230 ARG A CA 1
ATOM 1859 C C . ARG A 1 230 ? -4.554 -25.474 1.321 1.00 45.31 230 ARG A C 1
ATOM 1861 O O . ARG A 1 230 ? -5.718 -25.477 0.934 1.00 45.31 230 ARG A O 1
ATOM 1868 N N . THR A 1 231 ? -3.577 -24.894 0.625 1.00 42.72 231 THR A N 1
ATOM 1869 C CA . THR A 1 231 ? -3.806 -24.172 -0.639 1.00 42.72 231 THR A CA 1
ATOM 1870 C C . THR A 1 231 ? -4.279 -25.114 -1.753 1.00 42.72 231 THR A C 1
ATOM 1872 O O . THR A 1 231 ? -5.118 -24.737 -2.573 1.00 42.72 231 THR A O 1
ATOM 1875 N N . ALA A 1 232 ? -3.774 -26.352 -1.765 1.00 46.31 232 ALA A N 1
ATOM 1876 C CA . ALA A 1 232 ? -4.181 -27.393 -2.703 1.00 46.31 232 ALA A CA 1
ATOM 1877 C C . ALA A 1 232 ? -5.576 -27.971 -2.399 1.00 46.31 232 ALA A C 1
ATOM 1879 O O . ALA A 1 232 ? -6.296 -28.310 -3.336 1.00 46.31 232 ALA A O 1
ATOM 1880 N N . ARG A 1 233 ? -5.973 -28.061 -1.119 1.00 47.94 233 ARG A N 1
ATOM 1881 C CA . ARG A 1 233 ? -7.286 -28.592 -0.706 1.00 47.94 233 ARG A CA 1
ATOM 1882 C C . ARG A 1 233 ? -8.435 -27.600 -0.897 1.00 47.94 233 ARG A C 1
ATOM 1884 O O . ARG A 1 233 ? -9.495 -28.013 -1.353 1.00 47.94 233 ARG A O 1
ATOM 1891 N N . ASP A 1 234 ? -8.227 -26.312 -0.618 1.00 45.62 234 ASP A N 1
ATOM 1892 C CA . ASP A 1 234 ? -9.338 -25.345 -0.571 1.00 45.62 234 ASP A CA 1
ATOM 1893 C C . ASP A 1 234 ? -9.582 -24.584 -1.882 1.00 45.62 234 ASP A C 1
ATOM 1895 O O . ASP A 1 234 ? -10.564 -23.848 -1.992 1.00 45.62 234 ASP A O 1
ATOM 1899 N N . GLY A 1 235 ? -8.695 -24.704 -2.880 1.00 44.56 235 GLY A N 1
ATOM 1900 C CA . GLY A 1 235 ? -8.864 -24.093 -4.209 1.00 44.56 235 GLY A CA 1
ATOM 1901 C C . GLY A 1 235 ? -9.103 -22.573 -4.214 1.00 44.56 235 GLY A C 1
ATOM 1902 O O . GLY A 1 235 ? -9.504 -22.013 -5.236 1.00 44.56 235 GLY A O 1
ATOM 1903 N N . SER A 1 236 ? -8.901 -21.881 -3.089 1.00 45.28 236 SER A N 1
ATOM 1904 C CA . SER A 1 236 ? -9.512 -20.573 -2.892 1.00 45.28 236 SER A CA 1
ATOM 1905 C C . SER A 1 236 ? -8.564 -19.438 -3.274 1.00 45.28 236 SER A C 1
ATOM 1907 O O . SER A 1 236 ? -7.464 -19.272 -2.747 1.00 45.28 236 SER A O 1
ATOM 1909 N N . ALA A 1 237 ? -9.050 -18.560 -4.148 1.00 52.00 237 ALA A N 1
ATOM 1910 C CA . ALA A 1 237 ? -8.466 -17.246 -4.391 1.00 52.00 237 ALA A CA 1
ATOM 1911 C C . ALA A 1 237 ? -8.407 -16.360 -3.121 1.00 52.00 237 ALA A C 1
ATOM 1913 O O . ALA A 1 237 ? -7.842 -15.270 -3.174 1.00 52.00 237 ALA A O 1
ATOM 1914 N N . ARG A 1 238 ? -8.965 -16.807 -1.979 1.00 50.47 238 ARG A N 1
ATOM 1915 C CA . ARG A 1 238 ? -9.067 -16.033 -0.731 1.00 50.47 238 ARG A CA 1
ATOM 1916 C C . ARG A 1 238 ? -7.734 -15.865 0.007 1.00 50.47 238 ARG A C 1
ATOM 1918 O O . ARG A 1 238 ? -7.628 -14.914 0.780 1.00 50.47 238 ARG A O 1
ATOM 1925 N N . LEU A 1 239 ? -6.740 -16.722 -0.253 1.00 54.19 239 LEU A N 1
ATOM 1926 C CA . LEU A 1 239 ? -5.425 -16.685 0.409 1.00 54.19 239 LEU A CA 1
ATOM 1927 C C . LEU A 1 239 ? -4.334 -15.942 -0.373 1.00 54.19 239 LEU A C 1
ATOM 1929 O O . LEU A 1 239 ? -3.257 -15.737 0.174 1.00 54.19 239 LEU A O 1
ATOM 1933 N N . ARG A 1 240 ? -4.604 -15.485 -1.608 1.00 71.12 240 ARG A N 1
ATOM 1934 C CA . ARG A 1 240 ? -3.650 -14.686 -2.404 1.00 71.12 240 ARG A CA 1
ATOM 1935 C C . ARG A 1 240 ? -3.560 -13.258 -1.868 1.00 71.12 240 ARG A C 1
ATOM 1937 O O . ARG A 1 240 ? -4.028 -12.318 -2.507 1.00 71.12 240 ARG A O 1
ATOM 1944 N N . LYS A 1 241 ? -3.023 -13.110 -0.665 1.00 79.38 241 LYS A N 1
ATOM 1945 C CA . LYS A 1 241 ? -2.823 -11.836 0.019 1.00 79.38 241 LYS A CA 1
ATOM 1946 C C . LYS A 1 241 ? -1.408 -11.800 0.550 1.00 79.38 241 LYS A C 1
ATOM 1948 O O . LYS A 1 241 ? -0.916 -12.777 1.108 1.00 79.38 241 LYS A O 1
ATOM 1953 N N . LEU A 1 242 ? -0.783 -10.646 0.389 1.00 83.81 242 LEU A N 1
ATOM 1954 C CA . LEU A 1 242 ? 0.575 -10.414 0.843 1.00 83.81 242 LEU A CA 1
ATOM 1955 C C . LEU A 1 242 ? 0.535 -9.656 2.169 1.00 83.81 242 LEU A C 1
ATOM 1957 O O . LEU A 1 242 ? 0.000 -8.551 2.231 1.00 83.81 242 LEU A O 1
ATOM 1961 N N . ALA A 1 243 ? 1.127 -10.200 3.225 1.00 83.44 243 ALA A N 1
ATOM 1962 C CA . ALA A 1 243 ? 1.329 -9.438 4.448 1.00 83.44 243 ALA A CA 1
ATOM 1963 C C . ALA A 1 243 ? 2.523 -8.484 4.279 1.00 83.44 243 ALA A C 1
ATOM 1965 O O . ALA A 1 243 ? 3.583 -8.869 3.783 1.00 83.44 243 ALA A O 1
ATOM 1966 N N . ILE A 1 244 ? 2.377 -7.235 4.709 1.00 83.56 244 ILE A N 1
ATOM 1967 C CA . ILE A 1 244 ? 3.499 -6.308 4.878 1.00 83.56 244 ILE A CA 1
ATOM 1968 C C . ILE A 1 244 ? 3.595 -5.970 6.354 1.00 83.56 244 ILE A C 1
ATOM 1970 O O . ILE A 1 244 ? 2.652 -5.428 6.918 1.00 83.56 244 ILE A O 1
ATOM 1974 N N . LEU A 1 245 ? 4.736 -6.264 6.964 1.00 81.31 245 LEU A N 1
ATOM 1975 C CA . LEU A 1 245 ? 5.067 -5.835 8.313 1.00 81.31 245 LEU A CA 1
ATOM 1976 C C . LEU A 1 245 ? 5.956 -4.600 8.237 1.00 81.31 245 LEU A C 1
ATOM 1978 O O . LEU A 1 245 ? 6.989 -4.628 7.569 1.00 81.31 245 LEU A O 1
ATOM 1982 N N . ILE A 1 246 ? 5.583 -3.548 8.955 1.00 79.31 246 ILE A N 1
ATOM 1983 C CA . ILE A 1 246 ? 6.457 -2.404 9.203 1.00 79.31 246 ILE A CA 1
ATOM 1984 C C . ILE A 1 246 ? 6.645 -2.291 10.711 1.00 79.31 246 ILE A C 1
ATOM 1986 O O . ILE A 1 246 ? 5.685 -2.047 11.449 1.00 79.31 246 ILE A O 1
ATOM 1990 N N . TYR A 1 247 ? 7.885 -2.472 11.154 1.00 81.44 247 TYR A N 1
ATOM 1991 C CA . TYR A 1 247 ? 8.293 -2.236 12.528 1.00 81.44 247 TYR A CA 1
ATOM 1992 C C . TYR A 1 247 ? 9.098 -0.944 12.610 1.00 81.44 247 TYR A C 1
ATOM 1994 O O . TYR A 1 247 ? 10.139 -0.828 11.964 1.00 81.44 247 TYR A O 1
ATOM 2002 N N . VAL A 1 248 ? 8.606 0.022 13.385 1.00 79.25 248 VAL A N 1
ATOM 2003 C CA . VAL A 1 248 ? 9.343 1.244 13.702 1.00 79.25 248 VAL A CA 1
ATOM 2004 C C . VAL A 1 248 ? 9.921 1.111 15.108 1.00 79.25 248 VAL A C 1
ATOM 2006 O O . VAL A 1 248 ? 9.160 0.989 16.068 1.00 79.25 248 VAL A O 1
ATOM 2009 N N . HIS A 1 249 ? 11.249 1.105 15.225 1.00 83.12 249 HIS A N 1
ATOM 2010 C CA . HIS A 1 249 ? 11.962 0.909 16.492 1.00 83.12 249 HIS A CA 1
ATOM 2011 C C . HIS A 1 249 ? 12.763 2.151 16.883 1.00 83.12 249 HIS A C 1
ATOM 2013 O O . HIS A 1 249 ? 13.240 2.880 16.017 1.00 83.12 249 HIS A O 1
ATOM 2019 N N . GLN A 1 250 ? 12.908 2.392 18.184 1.00 82.88 250 GLN A N 1
ATOM 2020 C CA . GLN A 1 250 ? 13.843 3.391 18.698 1.00 82.88 250 GLN A CA 1
ATOM 2021 C C . GLN A 1 250 ? 15.224 2.746 18.827 1.00 82.88 250 GLN A C 1
ATOM 2023 O O . GLN A 1 250 ? 15.334 1.634 19.339 1.00 82.88 250 GLN A O 1
ATOM 2028 N N . GLU A 1 251 ? 16.272 3.430 18.373 1.00 75.69 251 GLU A N 1
ATOM 2029 C CA . GLU A 1 251 ? 17.644 3.066 18.735 1.00 75.69 251 GLU A CA 1
ATOM 2030 C C . GLU A 1 251 ? 17.834 3.382 20.220 1.00 75.69 251 GLU A C 1
ATOM 2032 O O . GLU A 1 251 ? 17.763 4.540 20.635 1.00 75.69 251 GLU A O 1
ATOM 2037 N N . THR A 1 252 ? 18.055 2.359 21.041 1.00 61.56 252 THR A N 1
ATOM 2038 C CA . THR A 1 252 ? 18.598 2.576 22.382 1.00 61.56 252 THR A CA 1
ATOM 2039 C C . THR A 1 252 ? 20.074 2.884 22.227 1.00 61.56 252 THR A C 1
ATOM 2041 O O . THR A 1 252 ? 20.854 1.989 21.905 1.00 61.56 252 THR A O 1
ATOM 2044 N N . ASP A 1 253 ? 20.440 4.148 22.426 1.00 57.03 253 ASP A N 1
ATOM 2045 C CA . ASP A 1 253 ? 21.822 4.608 22.352 1.00 57.03 253 ASP A CA 1
ATOM 2046 C C . ASP A 1 253 ? 22.680 3.756 23.314 1.00 57.03 253 ASP A C 1
ATOM 2048 O O . ASP A 1 253 ? 22.486 3.818 24.534 1.00 57.03 253 ASP A O 1
ATOM 2052 N N . PRO A 1 254 ? 23.606 2.910 22.826 1.00 52.91 254 PRO A N 1
ATOM 2053 C CA . PRO A 1 254 ? 24.314 1.959 23.686 1.00 52.91 254 PRO A CA 1
ATOM 2054 C C . PRO A 1 254 ? 25.181 2.664 24.744 1.00 52.91 254 PRO A C 1
ATOM 2056 O O . PRO A 1 254 ? 25.537 2.064 25.761 1.00 52.91 254 PRO A O 1
ATOM 2059 N N . ALA A 1 255 ? 25.481 3.950 24.537 1.00 52.66 255 ALA A N 1
ATOM 2060 C CA . ALA A 1 255 ? 26.318 4.773 25.399 1.00 52.66 255 ALA A CA 1
ATOM 2061 C C . ALA A 1 255 ? 25.670 5.177 26.739 1.00 52.66 255 ALA A C 1
ATOM 2063 O O . ALA A 1 255 ? 26.401 5.477 27.681 1.00 52.66 255 ALA A O 1
ATOM 2064 N N . THR A 1 256 ? 24.340 5.154 26.879 1.00 51.91 256 THR A N 1
ATOM 2065 C CA . THR A 1 256 ? 23.661 5.591 28.120 1.00 51.91 256 THR A CA 1
ATOM 2066 C C . THR A 1 256 ? 23.375 4.460 29.110 1.00 51.91 256 THR A C 1
ATOM 2068 O O . THR A 1 256 ? 23.007 4.723 30.250 1.00 51.91 256 THR A O 1
ATOM 2071 N N . SER A 1 257 ? 23.613 3.197 28.737 1.00 47.16 257 SER A N 1
ATOM 2072 C CA . SER A 1 257 ? 23.343 2.040 29.612 1.00 47.16 257 SER A CA 1
ATOM 2073 C C . SER A 1 257 ? 24.479 1.672 30.584 1.00 47.16 257 SER A C 1
ATOM 2075 O O . SER A 1 257 ? 24.291 0.808 31.437 1.00 47.16 257 SER A O 1
ATOM 2077 N N . ASN A 1 258 ? 25.647 2.327 30.498 1.00 50.16 258 ASN A N 1
ATOM 2078 C CA . ASN A 1 258 ? 26.858 1.930 31.239 1.00 50.16 258 ASN A CA 1
ATOM 2079 C C . ASN A 1 258 ? 27.498 3.019 32.123 1.00 50.16 258 ASN A C 1
ATOM 2081 O O . ASN A 1 258 ? 28.637 2.850 32.559 1.00 50.16 258 ASN A O 1
ATOM 2085 N N . GLY A 1 259 ? 26.807 4.119 32.430 1.00 49.22 259 GLY A N 1
ATOM 2086 C CA . GLY A 1 259 ? 27.475 5.295 32.995 1.00 49.22 259 GLY A CA 1
ATOM 2087 C C . GLY A 1 259 ? 26.731 6.071 34.068 1.00 49.22 259 GLY A C 1
ATOM 2088 O O . GLY A 1 259 ? 26.751 7.280 33.976 1.00 49.22 259 GLY A O 1
ATOM 2089 N N . ASP A 1 260 ? 26.145 5.412 35.072 1.00 43.16 260 ASP A N 1
ATOM 2090 C CA . ASP A 1 260 ? 25.869 6.027 36.385 1.00 43.16 260 ASP A CA 1
ATOM 2091 C C . ASP A 1 260 ? 25.968 4.957 37.487 1.00 43.16 260 ASP A C 1
ATOM 2093 O O . ASP A 1 260 ? 25.000 4.517 38.105 1.00 43.16 260 ASP A O 1
ATOM 2097 N N . ARG A 1 261 ? 27.194 4.473 37.713 1.00 45.31 261 ARG A N 1
ATOM 2098 C CA . ARG A 1 261 ? 27.589 3.953 39.027 1.00 45.31 261 ARG A CA 1
ATOM 2099 C C . ARG A 1 261 ? 28.489 4.997 39.663 1.00 45.31 261 ARG A C 1
ATOM 2101 O O . ARG A 1 261 ? 29.698 5.000 39.429 1.00 45.31 261 ARG A O 1
ATOM 2108 N N . GLU A 1 262 ? 27.863 5.873 40.442 1.00 41.94 262 GLU A N 1
ATOM 2109 C CA . GLU A 1 262 ? 28.492 6.702 41.468 1.00 41.94 262 GLU A CA 1
ATOM 2110 C C . GLU A 1 262 ? 29.605 5.909 42.169 1.00 41.94 262 GLU A C 1
ATOM 2112 O O . GLU A 1 262 ? 29.360 4.921 42.867 1.00 41.94 262 GLU A O 1
ATOM 2117 N N . ARG A 1 263 ? 30.860 6.312 41.944 1.00 41.81 263 ARG A N 1
ATOM 2118 C CA . ARG A 1 263 ? 31.979 5.881 42.781 1.00 41.81 263 ARG A CA 1
ATOM 2119 C C . ARG A 1 263 ? 32.043 6.806 43.983 1.00 41.81 263 ARG A C 1
ATOM 2121 O O . ARG A 1 263 ? 32.486 7.944 43.875 1.00 41.81 263 ARG A O 1
ATOM 2128 N N . ASP A 1 264 ? 31.648 6.253 45.116 1.00 41.12 264 ASP A N 1
ATOM 2129 C CA . ASP A 1 264 ? 31.874 6.780 46.456 1.00 41.12 264 ASP A CA 1
ATOM 2130 C C . ASP A 1 264 ? 33.388 6.992 46.706 1.00 41.12 264 ASP A C 1
ATOM 2132 O O . ASP A 1 264 ? 34.161 6.025 46.651 1.00 41.12 264 ASP A O 1
ATOM 2136 N N . PRO A 1 265 ? 33.878 8.217 46.980 1.00 41.25 265 PRO A N 1
ATOM 2137 C CA . PRO A 1 265 ? 35.301 8.478 47.145 1.00 41.25 265 PRO A CA 1
ATOM 2138 C C . PRO A 1 265 ? 35.697 8.410 48.624 1.00 41.25 265 PRO A C 1
ATOM 2140 O O . PRO A 1 265 ? 36.194 9.386 49.175 1.00 41.25 265 PRO A O 1
ATOM 2143 N N . LYS A 1 266 ? 35.487 7.275 49.305 1.00 44.88 266 LYS A N 1
ATOM 2144 C CA . LYS A 1 266 ? 36.018 7.058 50.667 1.00 44.88 266 LYS A CA 1
ATOM 2145 C C . LYS A 1 266 ? 36.348 5.593 50.953 1.00 44.88 266 LYS A C 1
ATOM 2147 O O . LYS A 1 266 ? 35.586 4.898 51.614 1.00 44.88 266 LYS A O 1
ATOM 2152 N N . ARG A 1 267 ? 37.543 5.151 50.547 1.00 35.56 267 ARG A N 1
ATOM 2153 C CA . ARG A 1 267 ? 38.369 4.212 51.336 1.00 35.56 267 ARG A CA 1
ATOM 2154 C C . ARG A 1 267 ? 39.768 4.085 50.739 1.00 35.56 267 ARG A C 1
ATOM 2156 O O . ARG A 1 267 ? 40.029 3.262 49.871 1.00 35.56 267 ARG A O 1
ATOM 2163 N N . ALA A 1 268 ? 40.668 4.917 51.249 1.00 39.69 268 ALA A N 1
ATOM 2164 C CA . ALA A 1 268 ? 42.083 4.602 51.304 1.00 39.69 268 ALA A CA 1
ATOM 2165 C C . ALA A 1 268 ? 42.355 3.952 52.667 1.00 39.69 268 ALA A C 1
ATOM 2167 O O . ALA A 1 268 ? 42.123 4.599 53.686 1.00 39.69 268 ALA A O 1
ATOM 2168 N N . SER A 1 269 ? 42.820 2.701 52.674 1.00 38.94 269 SER A N 1
ATOM 2169 C CA . SER A 1 269 ? 43.905 2.234 53.552 1.00 38.94 269 SER A CA 1
ATOM 2170 C C . SER A 1 269 ? 44.196 0.737 53.357 1.00 38.94 269 SER A C 1
ATOM 2172 O O . SER A 1 269 ? 43.316 -0.107 53.469 1.00 38.94 269 SER A O 1
ATOM 2174 N N . ASN A 1 270 ? 45.479 0.470 53.097 1.00 36.47 270 ASN A N 1
ATOM 2175 C CA . ASN A 1 270 ? 46.290 -0.694 53.471 1.00 36.47 270 ASN A CA 1
ATOM 2176 C C . ASN A 1 270 ? 45.835 -2.112 53.078 1.00 36.47 270 ASN A C 1
ATOM 2178 O O . ASN A 1 270 ? 44.968 -2.684 53.727 1.00 36.47 270 ASN A O 1
ATOM 2182 N N . GLN A 1 271 ? 46.603 -2.765 52.194 1.00 33.75 271 GLN A N 1
ATOM 2183 C CA . GLN A 1 271 ? 47.513 -3.832 52.645 1.00 33.75 271 GLN A CA 1
ATOM 2184 C C . GLN A 1 271 ? 48.552 -4.231 51.585 1.00 33.75 271 GLN A C 1
ATOM 2186 O O . GLN A 1 271 ? 48.275 -4.288 50.390 1.00 33.75 271 GLN A O 1
ATOM 2191 N N . GLU A 1 272 ? 49.760 -4.466 52.089 1.00 35.94 272 GLU A N 1
ATOM 2192 C CA . GLU A 1 272 ? 50.997 -4.827 51.404 1.00 35.94 272 GLU A CA 1
ATOM 2193 C C . GLU A 1 272 ? 51.028 -6.262 50.848 1.00 35.94 272 GLU A C 1
ATOM 2195 O O . GLU A 1 272 ? 50.393 -7.173 51.374 1.00 35.94 272 GLU A O 1
ATOM 2200 N N . LEU A 1 273 ? 51.858 -6.408 49.806 1.00 38.53 273 LEU A N 1
ATOM 2201 C CA . LEU A 1 273 ? 52.739 -7.529 49.443 1.00 38.53 273 LEU A CA 1
ATOM 2202 C C . LEU A 1 273 ? 52.385 -8.947 49.922 1.00 38.53 273 LEU A C 1
ATOM 2204 O O . LEU A 1 273 ? 52.549 -9.290 51.091 1.00 38.53 273 LEU A O 1
ATOM 2208 N N . LYS A 1 274 ? 52.173 -9.833 48.940 1.00 33.22 274 LYS A N 1
ATOM 2209 C CA . LYS A 1 274 ? 52.909 -11.104 48.849 1.00 33.22 274 LYS A CA 1
ATOM 2210 C C . LYS A 1 274 ? 52.972 -11.596 47.403 1.00 33.22 274 LYS A C 1
ATOM 2212 O O . LYS A 1 274 ? 51.954 -11.728 46.732 1.00 33.22 274 LYS A O 1
ATOM 2217 N N . GLU A 1 275 ? 54.201 -11.830 46.955 1.00 39.88 275 GLU A N 1
ATOM 2218 C CA . GLU A 1 275 ? 54.560 -12.527 45.724 1.00 39.88 275 GLU A CA 1
ATOM 2219 C C . GLU A 1 275 ? 54.093 -13.987 45.771 1.00 39.88 275 GLU A C 1
ATOM 2221 O O . GLU A 1 275 ? 54.134 -14.636 46.818 1.00 39.88 275 GLU A O 1
ATOM 2226 N N . GLY A 1 276 ? 53.685 -14.512 44.618 1.00 32.59 276 GLY A N 1
ATOM 2227 C CA . GLY A 1 276 ? 53.337 -15.916 44.450 1.00 32.59 276 GLY A CA 1
ATOM 2228 C C . GLY A 1 276 ? 52.936 -16.208 43.013 1.00 32.59 276 GLY A C 1
ATOM 2229 O O . GLY A 1 276 ? 51.838 -15.859 42.593 1.00 32.59 276 GLY A O 1
ATOM 2230 N N . ASN A 1 277 ? 53.865 -16.815 42.276 1.00 37.94 277 ASN A N 1
ATOM 2231 C CA . ASN A 1 277 ? 53.693 -17.400 40.951 1.00 37.94 277 ASN A CA 1
ATOM 2232 C C . ASN A 1 277 ? 52.385 -18.190 40.826 1.00 37.94 277 ASN A C 1
ATOM 2234 O O . ASN A 1 277 ? 52.185 -19.124 41.593 1.00 37.94 277 ASN A O 1
ATOM 2238 N N . GLU A 1 278 ? 51.599 -17.925 39.782 1.00 37.53 278 GLU A N 1
ATOM 2239 C CA . GLU A 1 278 ? 50.992 -19.010 39.012 1.00 37.53 278 GLU A CA 1
ATOM 2240 C C . GLU A 1 278 ? 50.548 -18.543 37.622 1.00 37.53 278 GLU A C 1
ATOM 2242 O O . GLU A 1 278 ? 49.770 -17.611 37.416 1.00 37.53 278 GLU A O 1
ATOM 2247 N N . GLU A 1 279 ? 51.128 -19.225 36.649 1.00 43.12 279 GLU A N 1
ATOM 2248 C CA . GLU A 1 279 ? 50.921 -19.108 35.226 1.00 43.12 279 GLU A CA 1
ATOM 2249 C C . GLU A 1 279 ? 49.575 -19.763 34.885 1.00 43.12 279 GLU A C 1
ATOM 2251 O O . GLU A 1 279 ? 49.437 -20.983 34.876 1.00 43.12 279 GLU A O 1
ATOM 2256 N N . THR A 1 280 ? 48.536 -18.967 34.622 1.00 37.50 280 THR A N 1
ATOM 2257 C CA . THR A 1 280 ? 47.283 -19.489 34.055 1.00 37.50 280 THR A CA 1
ATOM 2258 C C . THR A 1 280 ? 46.894 -18.692 32.820 1.00 37.50 280 THR A C 1
ATOM 2260 O O . THR A 1 280 ? 46.482 -17.532 32.884 1.00 37.50 280 THR A O 1
ATOM 2263 N N . ARG A 1 281 ? 47.039 -19.354 31.666 1.00 36.25 281 ARG A N 1
ATOM 2264 C CA . ARG A 1 281 ? 46.567 -18.928 30.345 1.00 36.25 281 ARG A CA 1
ATOM 2265 C C . ARG A 1 281 ? 45.124 -18.422 30.429 1.00 36.25 281 ARG A C 1
ATOM 2267 O O . ARG A 1 281 ? 44.183 -19.200 30.569 1.00 36.25 281 ARG A O 1
ATOM 2274 N N . ARG A 1 282 ? 44.955 -17.106 30.299 1.00 33.56 282 ARG A N 1
ATOM 2275 C CA . ARG A 1 282 ? 43.659 -16.458 30.093 1.00 33.56 282 ARG A CA 1
ATOM 2276 C C . ARG A 1 282 ? 43.186 -16.729 28.666 1.00 33.56 282 ARG A C 1
ATOM 2278 O O . ARG A 1 282 ? 43.722 -16.170 27.713 1.00 33.56 282 ARG A O 1
ATOM 2285 N N . SER A 1 283 ? 42.159 -17.559 28.531 1.00 34.75 283 SER A N 1
ATOM 2286 C CA . SER A 1 283 ? 41.298 -17.585 27.346 1.00 34.75 283 SER A CA 1
ATOM 2287 C C . SER A 1 283 ? 40.640 -16.209 27.165 1.00 34.75 283 SER A C 1
ATOM 2289 O O . SER A 1 283 ? 40.231 -15.605 28.164 1.00 34.75 283 SER A O 1
ATOM 2291 N N . PRO A 1 284 ? 40.494 -15.688 25.935 1.00 35.22 284 PRO A N 1
ATOM 2292 C CA . PRO A 1 284 ? 39.803 -14.426 25.725 1.00 35.22 284 PRO A CA 1
ATOM 2293 C C . PRO A 1 284 ? 38.318 -14.616 26.057 1.00 35.22 284 PRO A C 1
ATOM 2295 O O . PRO A 1 284 ? 37.603 -15.346 25.369 1.00 35.22 284 PRO A O 1
ATOM 2298 N N . LYS A 1 285 ? 37.843 -13.956 27.121 1.00 34.50 285 LYS A N 1
ATOM 2299 C CA . LYS A 1 285 ? 36.411 -13.716 27.329 1.00 34.50 285 LYS A CA 1
ATOM 2300 C C . LYS A 1 285 ? 35.919 -12.893 26.137 1.00 34.50 285 LYS A C 1
ATOM 2302 O O . LYS A 1 285 ? 36.200 -11.701 26.045 1.00 34.50 285 LYS A O 1
ATOM 2307 N N . LYS A 1 286 ? 35.216 -13.542 25.206 1.00 35.97 286 LYS A N 1
ATOM 2308 C CA . LYS A 1 286 ? 34.362 -12.858 24.233 1.00 35.97 286 LYS A CA 1
ATOM 2309 C C . LYS A 1 286 ? 33.282 -12.122 25.027 1.00 35.97 286 LYS A C 1
ATOM 2311 O O . LYS A 1 286 ? 32.400 -12.770 25.579 1.00 35.97 286 LYS A O 1
ATOM 2316 N N . ASN A 1 287 ? 33.365 -10.796 25.094 1.00 38.88 287 ASN A N 1
ATOM 2317 C CA . ASN A 1 287 ? 32.228 -9.960 25.471 1.00 38.88 287 ASN A CA 1
ATOM 2318 C C . ASN A 1 287 ? 31.149 -10.146 24.395 1.00 38.88 287 ASN A C 1
ATOM 2320 O O . ASN A 1 287 ? 31.295 -9.643 23.283 1.00 38.88 287 ASN A O 1
ATOM 2324 N N . SER A 1 288 ? 30.108 -10.917 24.707 1.00 41.34 288 SER A N 1
ATOM 2325 C CA . SER A 1 288 ? 28.938 -11.147 23.849 1.00 41.34 288 SER A CA 1
ATOM 2326 C C . SER A 1 288 ? 27.778 -10.188 24.144 1.00 41.34 288 SER A C 1
ATOM 2328 O O . SER A 1 288 ? 26.662 -10.432 23.699 1.00 41.34 288 SER A O 1
ATOM 2330 N N . ASP A 1 289 ? 28.014 -9.094 24.869 1.00 45.94 289 ASP A N 1
ATOM 2331 C CA . ASP A 1 289 ? 26.931 -8.320 25.496 1.00 45.94 289 ASP A CA 1
ATOM 2332 C C . ASP A 1 289 ? 26.346 -7.184 24.634 1.00 45.94 289 ASP A C 1
ATOM 2334 O O . ASP A 1 289 ? 25.548 -6.395 25.121 1.00 45.94 289 ASP A O 1
ATOM 2338 N N . ASN A 1 290 ? 26.642 -7.143 23.328 1.00 45.00 290 ASN A N 1
ATOM 2339 C CA . ASN A 1 290 ? 26.048 -6.176 22.386 1.00 45.00 290 ASN A CA 1
ATOM 2340 C C . ASN A 1 290 ? 25.081 -6.823 21.366 1.00 45.00 290 ASN A C 1
ATOM 2342 O O . ASN A 1 290 ? 24.993 -6.371 20.228 1.00 45.00 290 ASN A O 1
ATOM 2346 N N . GLN A 1 291 ? 24.349 -7.881 21.743 1.00 43.03 291 GLN A N 1
ATOM 2347 C CA . GLN A 1 291 ? 23.358 -8.548 20.872 1.00 43.03 291 GLN A CA 1
ATOM 2348 C C . GLN A 1 291 ? 21.843 -8.363 21.179 1.00 43.03 291 GLN A C 1
ATOM 2350 O O . GLN A 1 291 ? 21.056 -9.140 20.630 1.00 43.03 291 GLN A O 1
ATOM 2355 N N . PRO A 1 292 ? 21.361 -7.380 21.973 1.00 49.97 292 PRO A N 1
ATOM 2356 C CA . PRO A 1 292 ? 19.925 -7.287 22.269 1.00 49.97 292 PRO A CA 1
ATOM 2357 C C . PRO A 1 292 ? 19.067 -6.891 21.048 1.00 49.97 292 PRO A C 1
ATOM 2359 O O . PRO A 1 292 ? 17.962 -7.403 20.885 1.00 49.97 292 PRO A O 1
ATOM 2362 N N . GLU A 1 293 ? 19.580 -6.058 20.135 1.00 47.69 293 GLU A N 1
ATOM 2363 C CA . GLU A 1 293 ? 18.787 -5.508 19.018 1.00 47.69 293 GLU A CA 1
ATOM 2364 C C . GLU A 1 293 ? 18.454 -6.550 17.929 1.00 47.69 293 GLU A C 1
ATOM 2366 O O . GLU A 1 293 ? 17.314 -6.642 17.466 1.00 47.69 293 GLU A O 1
ATOM 2371 N N . CYS A 1 294 ? 19.412 -7.416 17.568 1.00 47.47 294 CYS A N 1
ATOM 2372 C CA . CYS A 1 294 ? 19.154 -8.523 16.636 1.00 47.47 294 CYS A CA 1
ATOM 2373 C C . CYS A 1 294 ? 18.146 -9.533 17.204 1.00 47.47 294 CYS A C 1
ATOM 2375 O O . CYS A 1 294 ? 17.359 -10.095 16.444 1.00 47.47 294 CYS A O 1
ATOM 2377 N N . GLN A 1 295 ? 18.142 -9.755 18.523 1.00 60.84 295 GLN A N 1
ATOM 2378 C CA . GLN A 1 295 ? 17.188 -10.663 19.164 1.00 60.84 295 GLN A CA 1
ATOM 2379 C C . GLN A 1 295 ? 15.765 -10.103 19.139 1.00 60.84 295 GLN A C 1
ATOM 2381 O O . GLN A 1 295 ? 14.818 -10.865 18.949 1.00 60.84 295 GLN A O 1
ATOM 2386 N N . GLU A 1 296 ? 15.604 -8.785 19.266 1.00 60.97 296 GLU A N 1
ATOM 2387 C CA . GLU A 1 296 ? 14.289 -8.155 19.216 1.00 60.97 296 GLU A CA 1
ATOM 2388 C C . GLU A 1 296 ? 13.677 -8.254 17.809 1.00 60.97 296 GLU A C 1
ATOM 2390 O O . GLU A 1 296 ? 12.542 -8.706 17.659 1.00 60.97 296 GLU A O 1
ATOM 2395 N N . ILE A 1 297 ? 14.441 -7.938 16.755 1.00 57.81 297 ILE A N 1
ATOM 2396 C CA . ILE A 1 297 ? 13.979 -8.043 15.357 1.00 57.81 297 ILE A CA 1
ATOM 2397 C C . ILE A 1 297 ? 13.609 -9.490 14.995 1.00 57.81 297 ILE A C 1
ATOM 2399 O O . ILE A 1 297 ? 12.580 -9.726 14.353 1.00 57.81 297 ILE A O 1
ATOM 2403 N N . GLU A 1 298 ? 14.418 -10.465 15.412 1.00 64.69 298 GLU A N 1
ATOM 2404 C CA . GLU A 1 298 ? 14.168 -11.886 15.150 1.00 64.69 298 GLU A CA 1
ATOM 2405 C C . GLU A 1 298 ? 12.937 -12.390 15.929 1.00 64.69 298 GLU A C 1
ATOM 2407 O O . GLU A 1 298 ? 12.088 -13.092 15.373 1.00 64.69 298 GLU A O 1
ATOM 2412 N N . ALA A 1 299 ? 12.760 -11.948 17.181 1.00 65.88 299 ALA A N 1
ATOM 2413 C CA . ALA A 1 299 ? 11.555 -12.216 17.964 1.00 65.88 299 ALA A CA 1
ATOM 2414 C C . ALA A 1 299 ? 10.300 -11.615 17.303 1.00 65.88 299 ALA A C 1
ATOM 2416 O O . ALA A 1 299 ? 9.277 -12.297 17.195 1.00 65.88 299 ALA A O 1
ATOM 2417 N N . TYR A 1 300 ? 10.380 -10.386 16.776 1.00 64.06 300 TYR A N 1
ATOM 2418 C CA . TYR A 1 300 ? 9.287 -9.762 16.021 1.00 64.06 300 TYR A CA 1
ATOM 2419 C C . TYR A 1 300 ? 8.958 -10.516 14.730 1.00 64.06 300 TYR A C 1
ATOM 2421 O O . TYR A 1 300 ? 7.781 -10.677 14.400 1.00 64.06 300 TYR A O 1
ATOM 2429 N N . ARG A 1 301 ? 9.965 -11.033 14.014 1.00 65.00 301 ARG A N 1
ATOM 2430 C CA . ARG A 1 301 ? 9.756 -11.879 12.828 1.00 65.00 301 ARG A CA 1
ATOM 2431 C C . ARG A 1 301 ? 9.024 -13.176 13.171 1.00 65.00 301 ARG A C 1
ATOM 2433 O O . ARG A 1 301 ? 8.059 -13.515 12.487 1.00 65.00 301 ARG A O 1
ATOM 2440 N N . CYS A 1 302 ? 9.433 -13.869 14.233 1.00 64.88 302 CYS A N 1
ATOM 2441 C CA . CYS A 1 302 ? 8.788 -15.105 14.688 1.00 64.88 302 CYS A CA 1
ATOM 2442 C C . CYS A 1 302 ? 7.333 -14.877 15.125 1.00 64.88 302 CYS A C 1
ATOM 2444 O O . CYS A 1 302 ? 6.437 -15.613 14.705 1.00 64.88 302 CYS A O 1
ATOM 2446 N N . LEU A 1 303 ? 7.078 -13.816 15.900 1.00 63.22 303 LEU A N 1
ATOM 2447 C CA . LEU A 1 303 ? 5.725 -13.407 16.297 1.00 63.22 303 LEU A CA 1
ATOM 2448 C C . LEU A 1 303 ? 4.836 -13.131 15.078 1.00 63.22 303 LEU A C 1
ATOM 2450 O O . LEU A 1 303 ? 3.665 -13.507 15.042 1.00 63.22 303 LEU A O 1
ATOM 2454 N N . PHE A 1 304 ? 5.408 -12.518 14.047 1.00 64.62 304 PHE A N 1
ATOM 2455 C CA . PHE A 1 304 ? 4.693 -12.139 12.841 1.00 64.62 304 PHE A CA 1
ATOM 2456 C C . PHE A 1 304 ? 4.352 -13.316 11.918 1.00 64.62 304 PHE A C 1
ATOM 2458 O O . PHE A 1 304 ? 3.237 -13.375 11.400 1.00 64.62 304 PHE A O 1
ATOM 2465 N N . VAL A 1 305 ? 5.255 -14.285 11.740 1.00 65.62 305 VAL A N 1
ATOM 2466 C CA . VAL A 1 305 ? 4.927 -15.526 11.011 1.00 65.62 305 VAL A CA 1
ATOM 2467 C C . VAL A 1 305 ? 3.789 -16.268 11.726 1.00 65.62 305 VAL A C 1
ATOM 2469 O O . VAL A 1 305 ? 2.883 -16.794 11.075 1.00 65.62 305 VAL A O 1
ATOM 2472 N N . GLY A 1 306 ? 3.771 -16.236 13.063 1.00 63.44 306 GLY A N 1
ATOM 2473 C CA . GLY A 1 306 ? 2.655 -16.727 13.875 1.00 63.44 306 GLY A CA 1
ATOM 2474 C C . GLY A 1 306 ? 1.343 -15.969 13.633 1.00 63.44 306 GLY A C 1
ATOM 2475 O O . GLY A 1 306 ? 0.297 -16.598 13.481 1.00 63.44 306 GLY A O 1
ATOM 2476 N N . ALA A 1 307 ? 1.393 -14.640 13.536 1.00 58.28 307 ALA A N 1
ATOM 2477 C CA . ALA A 1 307 ? 0.238 -13.786 13.261 1.00 58.28 307 ALA A CA 1
ATOM 2478 C C . ALA A 1 307 ? -0.349 -14.022 11.854 1.00 58.28 307 ALA A C 1
ATOM 2480 O O . ALA A 1 307 ? -1.532 -14.329 11.714 1.00 58.28 307 ALA A O 1
ATOM 2481 N N . ALA A 1 308 ? 0.479 -13.952 10.808 1.00 59.78 308 ALA A N 1
ATOM 2482 C CA . ALA A 1 308 ? 0.041 -14.102 9.417 1.00 59.78 308 ALA A CA 1
ATOM 2483 C C . ALA A 1 308 ? -0.528 -15.501 9.105 1.00 59.78 308 ALA A C 1
ATOM 2485 O O . ALA A 1 308 ? -1.396 -15.636 8.242 1.00 59.78 308 ALA A O 1
ATOM 2486 N N . SER A 1 309 ? -0.075 -16.528 9.836 1.00 65.06 309 SER A N 1
ATOM 2487 C CA . SER A 1 309 ? -0.568 -17.910 9.729 1.00 65.06 309 SER A CA 1
ATOM 2488 C C . SER A 1 309 ? -1.765 -18.226 10.638 1.00 65.06 309 SER A C 1
ATOM 2490 O O . SER A 1 309 ? -2.252 -19.360 10.629 1.00 65.06 309 SER A O 1
ATOM 2492 N N . GLY A 1 310 ? -2.240 -17.252 11.425 1.00 58.56 310 GLY A N 1
ATOM 2493 C CA . GLY A 1 310 ? -3.358 -17.417 12.358 1.00 58.56 310 GLY A CA 1
ATOM 2494 C C . GLY A 1 310 ? -3.036 -18.265 13.593 1.00 58.56 310 GLY A C 1
ATOM 2495 O O . GLY A 1 310 ? -3.953 -18.749 14.250 1.00 58.56 310 GLY A O 1
ATOM 2496 N N . ARG A 1 311 ? -1.751 -18.491 13.903 1.00 56.25 311 ARG A N 1
ATOM 2497 C CA . ARG A 1 311 ? -1.308 -19.402 14.972 1.00 56.25 311 ARG A CA 1
ATOM 2498 C C . ARG A 1 311 ? -1.073 -18.723 16.325 1.00 56.25 311 ARG A C 1
ATOM 2500 O O . ARG A 1 311 ? -1.173 -19.416 17.330 1.00 56.25 311 ARG A O 1
ATOM 2507 N N . VAL A 1 312 ? -0.791 -17.414 16.391 1.00 53.28 312 VAL A N 1
ATOM 2508 C CA . VAL A 1 312 ? -0.587 -16.705 17.677 1.00 53.28 312 VAL A CA 1
ATOM 2509 C C . VAL A 1 312 ? -1.026 -15.232 17.585 1.00 53.28 312 VAL A C 1
ATOM 2511 O O . VAL A 1 312 ? -0.359 -14.445 16.910 1.00 53.28 312 VAL A O 1
ATOM 2514 N N . PRO A 1 313 ? -2.111 -14.804 18.263 1.00 53.34 313 PRO A N 1
ATOM 2515 C CA . PRO A 1 313 ? -2.504 -13.404 18.315 1.00 53.34 313 PRO A CA 1
ATOM 2516 C C . PRO A 1 313 ? -1.784 -12.742 19.491 1.00 53.34 313 PRO A C 1
ATOM 2518 O O . PRO A 1 313 ? -2.307 -12.671 20.604 1.00 53.34 313 PRO A O 1
ATOM 2521 N N . HIS A 1 314 ? -0.566 -12.258 19.281 1.00 64.19 314 HIS A N 1
ATOM 2522 C CA . HIS A 1 314 ? 0.045 -11.351 20.248 1.00 64.19 314 HIS A CA 1
ATOM 2523 C C . HIS A 1 314 ? 0.070 -9.949 19.665 1.00 64.19 314 HIS A C 1
ATOM 2525 O O . HIS A 1 314 ? 0.794 -9.644 18.724 1.00 64.19 314 HIS A O 1
ATOM 2531 N N . ASN A 1 315 ? -0.804 -9.127 20.247 1.00 75.31 315 ASN A N 1
ATOM 2532 C CA . ASN A 1 315 ? -0.975 -7.706 19.987 1.00 75.31 315 ASN A CA 1
ATOM 2533 C C . ASN A 1 315 ? -1.525 -7.329 18.603 1.00 75.31 315 ASN A C 1
ATOM 2535 O O . ASN A 1 315 ? -1.453 -6.165 18.259 1.00 75.31 315 ASN A O 1
ATOM 2539 N N . TYR A 1 316 ? -2.124 -8.229 17.821 1.00 76.38 316 TYR A N 1
ATOM 2540 C CA . TYR A 1 316 ? -2.873 -7.867 16.603 1.00 76.38 316 TYR A CA 1
ATOM 2541 C C . TYR A 1 316 ? -4.300 -8.428 16.663 1.00 76.38 316 TYR A C 1
ATOM 2543 O O . TYR A 1 316 ? -4.509 -9.532 17.168 1.00 76.38 316 TYR A O 1
ATOM 2551 N N . ASP A 1 317 ? -5.288 -7.672 16.171 1.00 77.62 317 ASP A N 1
ATOM 2552 C CA . ASP A 1 317 ? -6.670 -8.157 16.008 1.00 77.62 317 ASP A CA 1
ATOM 2553 C C . ASP A 1 317 ? -6.847 -8.819 14.636 1.00 77.62 317 ASP A C 1
ATOM 2555 O O . ASP A 1 317 ? -7.228 -8.164 13.670 1.00 77.62 317 ASP A O 1
ATOM 2559 N N . ILE A 1 318 ? -6.488 -10.099 14.532 1.00 80.31 318 ILE A N 1
ATOM 2560 C CA . ILE A 1 318 ? -6.439 -10.824 13.254 1.00 80.31 318 ILE A CA 1
ATOM 2561 C C . ILE A 1 318 ? -7.773 -11.527 13.012 1.00 80.31 318 ILE A C 1
ATOM 2563 O O . ILE A 1 318 ? -8.186 -12.363 13.816 1.00 80.31 318 ILE A O 1
ATOM 2567 N N . LYS A 1 319 ? -8.431 -11.215 11.895 1.00 83.44 319 LYS A N 1
ATOM 2568 C CA . LYS A 1 319 ? -9.649 -11.900 11.440 1.00 83.44 319 LYS A CA 1
ATOM 2569 C C . LYS A 1 319 ? -9.309 -12.969 10.400 1.00 83.44 319 LYS A C 1
ATOM 2571 O O . LYS A 1 319 ? -8.222 -12.971 9.827 1.00 83.44 319 LYS A O 1
ATOM 2576 N N . GLU A 1 320 ? -10.248 -13.869 10.100 1.00 80.56 320 GLU A N 1
ATOM 2577 C CA . GLU A 1 320 ? -10.052 -14.883 9.045 1.00 80.56 320 GLU A CA 1
ATOM 2578 C C . GLU A 1 320 ? -9.709 -14.257 7.683 1.00 80.56 320 GLU A C 1
ATOM 2580 O O . GLU A 1 320 ? -8.951 -14.825 6.896 1.00 80.56 320 GLU A O 1
ATOM 2585 N N . ASP A 1 321 ? -10.218 -13.053 7.403 1.00 82.44 321 ASP A N 1
ATOM 2586 C CA . ASP A 1 321 ? -9.925 -12.326 6.173 1.00 82.44 321 ASP A CA 1
ATOM 2587 C C . ASP A 1 321 ? -8.559 -11.615 6.172 1.00 82.44 321 ASP A C 1
ATOM 2589 O O . ASP A 1 321 ? -8.190 -11.033 5.145 1.00 82.44 321 ASP A O 1
ATOM 2593 N N . ASP A 1 322 ? -7.799 -11.691 7.264 1.00 83.56 322 ASP A N 1
ATOM 2594 C CA . ASP A 1 322 ? -6.452 -11.127 7.401 1.00 83.56 322 ASP A CA 1
ATOM 2595 C C . ASP A 1 322 ? -5.334 -12.164 7.209 1.00 83.56 322 ASP A C 1
ATOM 2597 O O . ASP A 1 322 ? -4.158 -11.799 7.140 1.00 83.56 322 ASP A O 1
ATOM 2601 N N . LEU A 1 323 ? -5.687 -13.444 7.049 1.00 82.88 323 LEU A N 1
ATOM 2602 C CA . LEU A 1 323 ? -4.727 -14.510 6.768 1.00 82.88 323 LEU A CA 1
ATOM 2603 C C . LEU A 1 323 ? -4.049 -14.296 5.408 1.00 82.88 323 LEU A C 1
ATOM 2605 O O . LEU A 1 323 ? -4.705 -14.013 4.398 1.00 82.88 323 LEU A O 1
ATOM 2609 N N . CYS A 1 324 ? -2.726 -14.440 5.398 1.00 82.25 324 CYS A N 1
ATOM 2610 C CA . CYS A 1 324 ? -1.875 -14.234 4.228 1.00 82.25 324 CYS A CA 1
ATOM 2611 C C . CYS A 1 324 ? -1.018 -15.476 3.980 1.00 82.25 324 CYS A C 1
ATOM 2613 O O . CYS A 1 324 ? -0.601 -16.145 4.923 1.00 82.25 324 CYS A O 1
ATOM 2615 N N . ASP A 1 325 ? -0.727 -15.771 2.716 1.00 77.69 325 ASP A N 1
ATOM 2616 C CA . ASP A 1 325 ? 0.119 -16.910 2.341 1.00 77.69 325 ASP A CA 1
ATOM 2617 C C . ASP A 1 325 ? 1.615 -16.551 2.296 1.00 77.69 325 ASP A C 1
ATOM 2619 O O . ASP A 1 325 ? 2.469 -17.430 2.388 1.00 77.69 325 ASP A O 1
ATOM 2623 N N . ASN A 1 326 ? 1.943 -15.260 2.188 1.00 82.44 326 ASN A N 1
ATOM 2624 C CA . ASN A 1 326 ? 3.310 -14.751 2.138 1.00 82.44 326 ASN A CA 1
ATOM 2625 C C . ASN A 1 326 ? 3.438 -13.419 2.868 1.00 82.44 326 ASN A C 1
ATOM 2627 O O . ASN A 1 326 ? 2.450 -12.718 3.099 1.00 82.44 326 ASN A O 1
ATOM 2631 N N . ALA A 1 327 ? 4.681 -13.030 3.166 1.00 81.12 327 ALA A N 1
ATOM 2632 C CA . ALA A 1 327 ? 4.943 -11.782 3.853 1.00 81.12 327 ALA A CA 1
ATOM 2633 C C . ALA A 1 327 ? 6.251 -11.074 3.467 1.00 81.12 327 ALA A C 1
ATOM 2635 O O . ALA A 1 327 ? 7.222 -11.700 3.044 1.00 81.12 327 ALA A O 1
ATOM 2636 N N . ILE A 1 328 ? 6.283 -9.754 3.669 1.00 83.88 328 ILE A N 1
ATOM 2637 C CA . ILE A 1 328 ? 7.479 -8.908 3.580 1.00 83.88 328 ILE A CA 1
ATOM 2638 C C . ILE A 1 328 ? 7.605 -8.109 4.872 1.00 83.88 328 ILE A C 1
ATOM 2640 O O . ILE A 1 328 ? 6.656 -7.440 5.267 1.00 83.88 328 ILE A O 1
ATOM 2644 N N . ALA A 1 329 ? 8.781 -8.131 5.494 1.00 82.69 329 ALA A N 1
ATOM 2645 C CA . ALA A 1 329 ? 9.066 -7.340 6.684 1.00 82.69 329 ALA A CA 1
ATOM 2646 C C . ALA A 1 329 ? 10.005 -6.168 6.374 1.00 82.69 329 ALA A C 1
ATOM 2648 O O . ALA A 1 329 ? 11.008 -6.326 5.673 1.00 82.69 329 ALA A O 1
ATOM 2649 N N . PHE A 1 330 ? 9.680 -5.011 6.939 1.00 83.44 330 PHE A N 1
ATOM 2650 C CA . PHE A 1 330 ? 10.479 -3.796 6.934 1.00 83.44 330 PHE A CA 1
ATOM 2651 C C . PHE A 1 330 ? 10.729 -3.379 8.383 1.00 83.44 330 PHE A C 1
ATOM 2653 O O . PHE A 1 330 ? 9.789 -3.303 9.173 1.00 83.44 330 PHE A O 1
ATOM 2660 N N . SER A 1 331 ? 11.989 -3.108 8.714 1.00 82.50 331 SER A N 1
ATOM 2661 C CA . SER A 1 331 ? 12.380 -2.466 9.970 1.00 82.50 331 SER A CA 1
ATOM 2662 C C . SER A 1 331 ? 12.857 -1.062 9.644 1.00 82.50 331 SER A C 1
ATOM 2664 O O . SER A 1 331 ? 13.600 -0.886 8.674 1.00 82.50 331 SER A O 1
ATOM 2666 N N . LEU A 1 332 ? 12.404 -0.079 10.411 1.00 82.12 332 LEU A N 1
ATOM 2667 C CA . LEU A 1 332 ? 12.783 1.313 10.242 1.00 82.12 332 LEU A CA 1
ATOM 2668 C C . LEU A 1 332 ? 13.082 1.929 11.607 1.00 82.12 332 LEU A C 1
ATOM 2670 O O . LEU A 1 332 ? 12.282 1.827 12.532 1.00 82.12 332 LEU A O 1
ATOM 2674 N N . ASN A 1 333 ? 14.218 2.601 11.717 1.00 86.56 333 ASN A N 1
ATOM 2675 C CA . ASN A 1 333 ? 14.534 3.396 12.892 1.00 86.56 333 ASN A CA 1
ATOM 2676 C C . ASN A 1 333 ? 13.578 4.608 12.964 1.00 86.56 333 ASN A C 1
ATOM 2678 O O . ASN A 1 333 ? 13.322 5.260 11.949 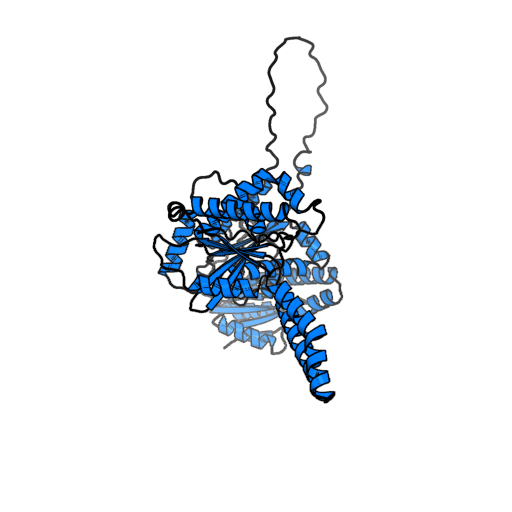1.00 86.56 333 ASN A O 1
ATOM 2682 N N . SER A 1 334 ? 13.030 4.907 14.142 1.00 82.88 334 SER A N 1
ATOM 2683 C CA . SER A 1 334 ? 12.069 5.996 14.344 1.00 82.88 334 SER A CA 1
ATOM 2684 C C . SER A 1 334 ? 12.654 7.367 14.023 1.00 82.88 334 SER A C 1
ATOM 2686 O O . SER A 1 334 ? 11.957 8.186 13.436 1.00 82.88 334 SER A O 1
ATOM 2688 N N . LYS A 1 335 ? 13.930 7.594 14.348 1.00 81.69 335 LYS A N 1
ATOM 2689 C CA . LYS A 1 335 ? 14.645 8.836 14.044 1.00 81.69 335 LYS A CA 1
ATOM 2690 C C . LYS A 1 335 ? 14.840 8.995 12.542 1.00 81.69 335 LYS A C 1
ATOM 2692 O O . LYS A 1 335 ? 14.554 10.047 11.998 1.00 81.69 335 LYS A O 1
ATOM 2697 N N . LEU A 1 336 ? 15.201 7.914 11.846 1.00 83.44 336 LEU A N 1
ATOM 2698 C CA . LEU A 1 336 ? 15.273 7.928 10.383 1.00 83.44 336 LEU A CA 1
ATOM 2699 C C . LEU A 1 336 ? 13.904 8.216 9.749 1.00 83.44 336 LEU A C 1
ATOM 2701 O O . LEU A 1 336 ? 13.824 8.939 8.761 1.00 83.44 336 LEU A O 1
ATOM 2705 N N . LEU A 1 337 ? 12.820 7.652 10.290 1.00 78.38 337 LEU A N 1
ATOM 2706 C CA . LEU A 1 337 ? 11.469 7.969 9.824 1.00 78.38 337 LEU A CA 1
ATOM 2707 C C . LEU A 1 337 ? 11.142 9.452 10.033 1.00 78.38 337 LEU A C 1
ATOM 2709 O O . LEU A 1 337 ? 10.622 10.089 9.122 1.00 78.38 337 LEU A O 1
ATOM 2713 N N . GLU A 1 338 ? 11.448 9.989 11.210 1.00 74.00 338 GLU A N 1
ATOM 2714 C CA . GLU A 1 338 ? 11.257 11.398 11.546 1.00 74.00 338 GLU A CA 1
ATOM 2715 C C . GLU A 1 338 ? 12.081 12.314 10.633 1.00 74.00 338 GLU A C 1
ATOM 2717 O O . GLU A 1 338 ? 11.530 13.261 10.074 1.00 74.00 338 GLU A O 1
ATOM 2722 N N . ASP A 1 339 ? 13.347 11.982 10.376 1.00 79.00 339 ASP A N 1
ATOM 2723 C CA . ASP A 1 339 ? 14.224 12.704 9.453 1.00 79.00 339 ASP A CA 1
ATOM 2724 C C . ASP A 1 339 ? 13.662 12.680 8.026 1.00 79.00 339 ASP A C 1
ATOM 2726 O O . ASP A 1 339 ? 13.593 13.711 7.356 1.00 79.00 339 ASP A O 1
ATOM 2730 N N . LEU A 1 340 ? 13.207 11.517 7.547 1.00 74.19 340 LEU A N 1
ATOM 2731 C CA . LEU A 1 340 ? 12.596 11.390 6.223 1.00 74.19 340 LEU A CA 1
ATOM 2732 C C . LEU A 1 340 ? 11.315 12.222 6.109 1.00 74.19 340 LEU A C 1
ATOM 2734 O O . LEU A 1 340 ? 11.068 12.821 5.063 1.00 74.19 340 LEU A O 1
ATOM 2738 N N . LEU A 1 341 ? 10.490 12.264 7.156 1.00 66.62 341 LEU A N 1
ATOM 2739 C CA . LEU A 1 341 ? 9.271 13.072 7.172 1.00 66.62 341 LEU A CA 1
ATOM 2740 C C . LEU A 1 341 ? 9.597 14.570 7.225 1.00 66.62 341 LEU A C 1
ATOM 2742 O O . LEU A 1 341 ? 9.065 15.332 6.420 1.00 66.62 341 LEU A O 1
ATOM 2746 N N . THR A 1 342 ? 10.519 14.972 8.098 1.00 68.75 342 THR A N 1
ATOM 2747 C CA . THR A 1 342 ? 10.932 16.370 8.301 1.00 68.75 342 THR A CA 1
ATOM 2748 C C . THR A 1 342 ? 11.599 16.951 7.056 1.00 68.75 342 THR A C 1
ATOM 2750 O O . THR A 1 342 ? 11.336 18.091 6.685 1.00 68.75 342 THR A O 1
ATOM 2753 N N . ASN A 1 343 ? 12.398 16.148 6.348 1.00 74.19 343 ASN A N 1
ATOM 2754 C CA . ASN A 1 343 ? 13.078 16.557 5.118 1.00 74.19 343 ASN A CA 1
ATOM 2755 C C . ASN A 1 343 ? 12.203 16.419 3.853 1.00 74.19 343 ASN A C 1
ATOM 2757 O O . ASN A 1 343 ? 12.704 16.577 2.740 1.00 74.19 343 ASN A O 1
ATOM 2761 N N . GLY A 1 344 ? 10.913 16.071 3.976 1.00 60.06 344 GLY A N 1
ATOM 2762 C CA . GLY A 1 344 ? 10.010 15.882 2.828 1.00 60.06 344 GLY A CA 1
ATOM 2763 C C . GLY A 1 344 ? 10.305 14.638 1.970 1.00 60.06 344 GLY A C 1
ATOM 2764 O O . GLY A 1 344 ? 9.735 14.457 0.891 1.00 60.06 344 GLY A O 1
ATOM 2765 N N . GLN A 1 345 ? 11.167 13.740 2.444 1.00 76.56 345 GLN A N 1
ATOM 2766 C CA . GLN A 1 345 ? 11.598 12.511 1.768 1.00 76.56 345 GLN A CA 1
ATOM 2767 C C . GLN A 1 345 ? 10.736 11.283 2.105 1.00 76.56 345 GLN A C 1
ATOM 2769 O O . GLN A 1 345 ? 10.971 10.195 1.578 1.00 76.56 345 GLN A O 1
ATOM 2774 N N . GLY A 1 346 ? 9.688 11.427 2.925 1.00 63.97 346 GLY A N 1
ATOM 2775 C CA . GLY A 1 346 ? 8.775 10.328 3.273 1.00 63.97 346 GLY A CA 1
ATOM 2776 C C . GLY A 1 346 ? 8.170 9.618 2.050 1.00 63.97 346 GLY A C 1
ATOM 2777 O O . GLY A 1 346 ? 7.966 8.402 2.060 1.00 63.97 346 GLY A O 1
ATOM 2778 N N . HIS A 1 347 ? 7.971 10.346 0.947 1.00 66.31 347 HIS A N 1
ATOM 2779 C CA . HIS A 1 347 ? 7.496 9.787 -0.320 1.00 66.31 347 HIS A CA 1
ATOM 2780 C C . HIS A 1 347 ? 8.486 8.787 -0.955 1.00 66.31 347 HIS A C 1
ATOM 2782 O O . HIS A 1 347 ? 8.061 7.834 -1.614 1.00 66.31 347 HIS A O 1
ATOM 2788 N N . GLU A 1 348 ? 9.797 8.943 -0.742 1.00 73.88 348 GLU A N 1
ATOM 2789 C CA . GLU A 1 348 ? 10.810 8.019 -1.259 1.00 73.88 348 GLU A CA 1
ATOM 2790 C C . GLU A 1 348 ? 10.750 6.666 -0.551 1.00 73.88 348 GLU A C 1
ATOM 2792 O O . GLU A 1 348 ? 10.818 5.622 -1.209 1.00 73.88 348 GLU A O 1
ATOM 2797 N N . PHE A 1 349 ? 10.543 6.680 0.770 1.00 78.88 349 PHE A N 1
ATOM 2798 C CA . PHE A 1 349 ? 10.325 5.473 1.564 1.00 78.88 349 PHE A CA 1
ATOM 2799 C C . PHE A 1 349 ? 9.081 4.715 1.087 1.00 78.88 349 PHE A C 1
ATOM 2801 O O . PHE A 1 349 ? 9.148 3.511 0.832 1.00 78.88 349 PHE A O 1
ATOM 2808 N N . LEU A 1 350 ? 7.969 5.419 0.871 1.00 74.38 350 LEU A N 1
ATOM 2809 C CA . LEU A 1 350 ? 6.733 4.825 0.353 1.00 74.38 350 LEU A CA 1
ATOM 2810 C C . LEU A 1 350 ? 6.914 4.267 -1.063 1.00 74.38 350 LEU A C 1
ATOM 2812 O O . LEU A 1 350 ? 6.464 3.159 -1.364 1.00 74.38 350 LEU A O 1
ATOM 2816 N N . ARG A 1 351 ? 7.638 4.979 -1.935 1.00 78.75 351 ARG A N 1
ATOM 2817 C CA . ARG A 1 351 ? 7.961 4.498 -3.285 1.00 78.75 351 ARG A CA 1
ATOM 2818 C C . ARG A 1 351 ? 8.814 3.234 -3.236 1.00 78.75 351 ARG A C 1
ATOM 2820 O O . ARG A 1 351 ? 8.582 2.302 -4.008 1.00 78.75 351 ARG A O 1
ATOM 2827 N N . TYR A 1 352 ? 9.785 3.182 -2.330 1.00 83.69 352 TYR A N 1
ATOM 2828 C CA . TYR A 1 352 ? 10.611 2.003 -2.102 1.00 83.69 352 TYR A CA 1
ATOM 2829 C C . TYR A 1 352 ? 9.784 0.817 -1.585 1.00 83.69 352 TYR A C 1
ATOM 2831 O O . TYR A 1 352 ? 9.875 -0.281 -2.145 1.00 83.69 352 TYR A O 1
ATOM 2839 N N . LEU A 1 353 ? 8.931 1.051 -0.584 1.00 83.75 353 LEU A N 1
ATOM 2840 C CA . LEU A 1 353 ? 7.998 0.076 -0.021 1.00 83.75 353 LEU A CA 1
ATOM 2841 C C . LEU A 1 353 ? 7.098 -0.514 -1.119 1.00 83.75 353 LEU A C 1
ATOM 2843 O O . LEU A 1 353 ? 7.061 -1.735 -1.299 1.00 83.75 353 LEU A O 1
ATOM 2847 N N . ASN A 1 354 ? 6.447 0.343 -1.916 1.00 85.88 354 ASN A N 1
ATOM 2848 C CA . ASN A 1 354 ? 5.564 -0.090 -2.998 1.00 85.88 354 ASN A CA 1
ATOM 2849 C C . ASN A 1 354 ? 6.325 -0.854 -4.083 1.00 85.88 354 ASN A C 1
ATOM 2851 O O . ASN A 1 354 ? 5.891 -1.922 -4.500 1.00 85.88 354 ASN A O 1
ATOM 2855 N N . LYS A 1 355 ? 7.497 -0.365 -4.509 1.00 88.69 355 LYS A N 1
ATOM 2856 C CA . LYS A 1 355 ? 8.322 -1.042 -5.521 1.00 88.69 355 LYS A CA 1
ATOM 2857 C C . LYS A 1 355 ? 8.722 -2.446 -5.071 1.00 88.69 355 LYS A C 1
ATOM 2859 O O . LYS A 1 355 ? 8.693 -3.385 -5.867 1.00 88.69 355 LYS A O 1
ATOM 2864 N N . ARG A 1 356 ? 9.094 -2.605 -3.797 1.00 87.12 356 ARG A N 1
ATOM 2865 C CA . ARG A 1 356 ? 9.504 -3.901 -3.244 1.00 87.12 356 ARG A CA 1
ATOM 2866 C C . ARG A 1 356 ? 8.316 -4.853 -3.113 1.00 87.12 356 ARG A C 1
ATOM 2868 O O . ARG A 1 356 ? 8.424 -6.005 -3.528 1.00 87.12 356 ARG A O 1
ATOM 2875 N N . ARG A 1 357 ? 7.171 -4.357 -2.641 1.00 92.12 357 ARG A N 1
ATOM 2876 C CA . ARG A 1 357 ? 5.900 -5.092 -2.633 1.00 92.12 357 ARG A CA 1
ATOM 2877 C C . ARG A 1 357 ? 5.476 -5.527 -4.037 1.00 92.12 357 ARG A C 1
ATOM 2879 O O . ARG A 1 357 ? 5.153 -6.697 -4.222 1.00 92.12 357 ARG A O 1
ATOM 2886 N N . ALA A 1 358 ? 5.485 -4.622 -5.013 1.00 89.38 358 ALA A N 1
ATOM 2887 C CA . ALA A 1 358 ? 5.078 -4.884 -6.392 1.00 89.38 358 ALA A CA 1
ATOM 2888 C C . ALA A 1 358 ? 5.938 -5.987 -7.020 1.00 89.38 358 ALA A C 1
ATOM 2890 O O . ALA A 1 358 ? 5.409 -6.962 -7.546 1.00 89.38 358 ALA A O 1
ATOM 2891 N N . ALA A 1 359 ? 7.261 -5.908 -6.846 1.00 86.88 359 ALA A N 1
ATOM 2892 C CA . ALA A 1 359 ? 8.187 -6.929 -7.326 1.00 86.88 359 ALA A CA 1
ATOM 2893 C C . ALA A 1 359 ? 7.914 -8.314 -6.713 1.00 86.88 359 ALA A C 1
ATOM 2895 O O . ALA A 1 359 ? 7.899 -9.316 -7.429 1.00 86.88 359 ALA A O 1
ATOM 2896 N N . VAL A 1 360 ? 7.669 -8.381 -5.400 1.00 82.75 360 VAL A N 1
ATOM 2897 C CA . VAL A 1 360 ? 7.332 -9.641 -4.717 1.00 82.75 360 VAL A CA 1
ATOM 2898 C C . VAL A 1 360 ? 5.968 -10.162 -5.162 1.00 82.75 360 VAL A C 1
ATOM 2900 O O . VAL A 1 360 ? 5.841 -11.349 -5.450 1.00 82.75 360 VAL A O 1
ATOM 2903 N N . SER A 1 361 ? 4.976 -9.281 -5.295 1.00 86.50 361 SER A N 1
ATOM 2904 C CA . SER A 1 361 ? 3.627 -9.653 -5.729 1.00 86.50 361 SER A CA 1
ATOM 2905 C C . SER A 1 361 ? 3.644 -10.213 -7.151 1.00 86.50 361 SER A C 1
ATOM 2907 O O . SER A 1 361 ? 3.116 -11.294 -7.402 1.00 86.50 361 SER A O 1
ATOM 2909 N N . ARG A 1 362 ? 4.352 -9.541 -8.069 1.00 88.44 362 ARG A N 1
ATOM 2910 C CA . ARG A 1 362 ? 4.534 -9.995 -9.450 1.00 88.44 362 ARG A CA 1
ATOM 2911 C C . ARG A 1 362 ? 5.218 -11.359 -9.500 1.00 88.44 362 ARG A C 1
ATOM 2913 O O . ARG A 1 362 ? 4.799 -12.216 -10.269 1.00 88.44 362 ARG A O 1
ATOM 2920 N N . ARG A 1 363 ? 6.235 -11.576 -8.658 1.00 83.31 363 ARG A N 1
ATOM 2921 C CA . ARG A 1 363 ? 6.960 -12.852 -8.571 1.00 83.31 363 ARG A CA 1
ATOM 2922 C C . ARG A 1 363 ? 6.082 -13.994 -8.053 1.00 83.31 363 ARG A C 1
ATOM 2924 O O . ARG A 1 363 ? 6.150 -15.085 -8.600 1.00 83.31 363 ARG A O 1
ATOM 2931 N N . LEU A 1 364 ? 5.307 -13.761 -6.993 1.00 80.31 364 LEU A N 1
ATOM 2932 C CA . LEU A 1 364 ? 4.528 -14.807 -6.319 1.00 80.31 364 LEU A CA 1
ATOM 2933 C C . LEU A 1 364 ? 3.192 -15.092 -7.010 1.00 80.31 364 LEU A C 1
ATOM 2935 O O . LEU A 1 364 ? 2.788 -16.245 -7.138 1.00 80.31 364 LEU A O 1
ATOM 2939 N N . TYR A 1 365 ? 2.512 -14.048 -7.476 1.00 84.62 365 TYR A N 1
ATOM 2940 C CA . TYR A 1 365 ? 1.123 -14.135 -7.926 1.00 84.62 365 TYR A CA 1
ATOM 2941 C C . TYR A 1 365 ? 0.936 -13.789 -9.407 1.00 84.62 365 TYR A C 1
ATOM 2943 O O . TYR A 1 365 ? -0.179 -13.896 -9.917 1.00 84.62 365 TYR A O 1
ATOM 2951 N N . GLY A 1 366 ? 1.997 -13.370 -10.106 1.00 87.44 366 GLY A N 1
ATOM 2952 C CA . GLY A 1 366 ? 1.935 -12.961 -11.514 1.00 87.44 366 GLY A CA 1
ATOM 2953 C C . GLY A 1 366 ? 1.275 -11.597 -11.749 1.00 87.44 366 GLY A C 1
ATOM 2954 O O . GLY A 1 366 ? 1.043 -11.226 -12.894 1.00 87.44 366 GLY A O 1
ATOM 2955 N N . THR A 1 367 ? 0.965 -10.843 -10.690 1.00 88.62 367 THR A N 1
ATOM 2956 C CA . THR A 1 367 ? 0.359 -9.506 -10.767 1.00 88.62 367 THR A CA 1
ATOM 2957 C C . THR A 1 367 ? 0.887 -8.599 -9.660 1.00 88.62 367 THR A C 1
ATOM 2959 O O . THR A 1 367 ? 1.266 -9.063 -8.586 1.00 88.62 367 THR A O 1
ATOM 2962 N N . GLU A 1 368 ? 0.924 -7.296 -9.923 1.00 92.25 368 GLU A N 1
ATOM 2963 C CA . GLU A 1 368 ? 1.283 -6.284 -8.927 1.00 92.25 368 GLU A CA 1
ATOM 2964 C C . GLU A 1 368 ? 0.090 -5.838 -8.086 1.00 92.25 368 GLU A C 1
ATOM 2966 O O . GLU A 1 368 ? 0.301 -5.267 -7.026 1.00 92.25 368 GLU A O 1
ATOM 2971 N N . GLU A 1 369 ? -1.141 -6.137 -8.492 1.00 91.06 369 GLU A N 1
ATOM 2972 C CA . GLU A 1 369 ? -2.366 -5.658 -7.835 1.00 91.06 369 GLU A CA 1
ATOM 2973 C C . GLU A 1 369 ? -2.901 -6.652 -6.795 1.00 91.06 369 GLU A C 1
ATOM 2975 O O . GLU A 1 369 ? -4.092 -6.949 -6.736 1.00 91.06 369 GLU A O 1
ATOM 2980 N N . VAL A 1 370 ? -2.005 -7.229 -5.992 1.00 91.44 370 VAL A N 1
ATOM 2981 C CA . VAL A 1 370 ? -2.396 -8.142 -4.911 1.00 91.44 370 VAL A CA 1
ATOM 2982 C C . VAL A 1 370 ? -2.705 -7.347 -3.643 1.00 91.44 370 VAL A C 1
ATOM 2984 O O . VAL A 1 370 ? -1.817 -6.629 -3.170 1.00 91.44 370 VAL A O 1
ATOM 2987 N N . PRO A 1 371 ? -3.917 -7.481 -3.068 1.00 90.69 371 PRO A N 1
ATOM 2988 C CA . PRO A 1 371 ? -4.272 -6.828 -1.818 1.00 90.69 371 PRO A CA 1
ATOM 2989 C C . PRO A 1 371 ? -3.319 -7.197 -0.682 1.00 90.69 371 PRO A C 1
ATOM 2991 O O . PRO A 1 371 ? -2.909 -8.352 -0.528 1.00 90.69 371 PRO A O 1
ATOM 2994 N N . VAL A 1 372 ? -3.007 -6.204 0.144 1.00 91.69 372 VAL A N 1
ATOM 2995 C CA . VAL A 1 372 ? -2.052 -6.324 1.243 1.00 91.69 372 VAL A CA 1
ATOM 2996 C C . VAL A 1 372 ? -2.761 -6.347 2.595 1.00 91.69 372 VAL A C 1
ATOM 2998 O O . VAL A 1 372 ? -3.784 -5.690 2.795 1.00 91.69 372 VAL A O 1
ATOM 3001 N N . ARG A 1 373 ? -2.203 -7.073 3.562 1.00 92.88 373 ARG A N 1
ATOM 3002 C CA . ARG A 1 373 ? -2.502 -6.866 4.985 1.00 92.88 373 ARG A CA 1
ATOM 3003 C C . ARG A 1 373 ? -1.314 -6.182 5.639 1.00 92.88 373 ARG A C 1
ATOM 3005 O O . ARG A 1 373 ? -0.236 -6.763 5.727 1.00 92.88 373 ARG A O 1
ATOM 3012 N N . LEU A 1 374 ? -1.489 -4.916 6.000 1.00 90.25 374 LEU A N 1
ATOM 3013 C CA . LEU A 1 374 ? -0.449 -4.109 6.621 1.00 90.25 374 LEU A CA 1
ATOM 3014 C C . LEU A 1 374 ? -0.493 -4.331 8.130 1.00 90.25 374 LEU A C 1
ATOM 3016 O O . LEU A 1 374 ? -1.430 -3.903 8.791 1.00 90.25 374 LEU A O 1
ATOM 3020 N N . PHE A 1 375 ? 0.534 -4.969 8.666 1.00 88.44 375 PHE A N 1
ATOM 3021 C CA . PHE A 1 375 ? 0.779 -5.093 10.093 1.00 88.44 375 PHE A CA 1
ATOM 3022 C C . PHE A 1 375 ? 1.757 -3.978 10.462 1.00 88.44 375 PHE A C 1
ATOM 3024 O O . PHE A 1 375 ? 2.932 -4.025 10.101 1.00 88.44 375 PHE A O 1
ATOM 3031 N N . LEU A 1 376 ? 1.272 -2.923 11.113 1.00 85.69 376 LEU A N 1
ATOM 3032 C CA . LEU A 1 376 ? 2.101 -1.774 11.479 1.00 85.69 376 LEU A CA 1
ATOM 3033 C C . LEU A 1 376 ? 2.243 -1.703 12.995 1.00 85.69 376 LEU A C 1
ATOM 3035 O O . LEU A 1 376 ? 1.246 -1.630 13.711 1.00 85.69 376 LEU A O 1
ATOM 3039 N N . LYS A 1 377 ? 3.489 -1.672 13.468 1.00 85.38 377 LYS A N 1
ATOM 3040 C CA . LYS A 1 377 ? 3.841 -1.192 14.805 1.00 85.38 377 LYS A CA 1
ATOM 3041 C C . LYS A 1 377 ? 4.678 0.075 14.622 1.00 85.38 377 LYS A C 1
ATOM 3043 O O . LYS A 1 377 ? 5.893 0.007 14.458 1.00 85.38 377 LYS A O 1
ATOM 3048 N N . GLY A 1 378 ? 3.997 1.215 14.556 1.00 80.19 378 GLY A N 1
ATOM 3049 C CA . GLY A 1 378 ? 4.577 2.516 14.229 1.00 80.19 378 GLY A CA 1
ATOM 3050 C C . GLY A 1 378 ? 3.509 3.616 14.170 1.00 80.19 378 GLY A C 1
ATOM 3051 O O . GLY A 1 378 ? 2.335 3.334 14.422 1.00 80.19 378 GLY A O 1
ATOM 3052 N N . PRO A 1 379 ? 3.891 4.863 13.853 1.00 73.00 379 PRO A N 1
ATOM 3053 C CA . PRO A 1 379 ? 2.969 5.995 13.846 1.00 73.00 379 PRO A CA 1
ATOM 3054 C C . PRO A 1 379 ? 1.918 5.869 12.733 1.00 73.00 379 PRO A C 1
ATOM 3056 O O . PRO A 1 379 ? 2.214 5.424 11.621 1.00 73.00 379 PRO A O 1
ATOM 3059 N N . ALA A 1 380 ? 0.687 6.304 13.020 1.00 68.94 380 ALA A N 1
ATOM 3060 C CA . ALA A 1 380 ? -0.472 6.156 12.131 1.00 68.94 380 ALA A CA 1
ATOM 3061 C C . ALA A 1 380 ? -0.272 6.786 10.739 1.00 68.94 380 ALA A C 1
ATOM 3063 O O . ALA A 1 380 ? -0.806 6.277 9.753 1.00 68.94 380 ALA A O 1
ATOM 3064 N N . ILE A 1 381 ? 0.558 7.831 10.638 1.00 63.22 381 ILE A N 1
ATOM 3065 C CA . ILE A 1 381 ? 0.901 8.492 9.371 1.00 63.22 381 ILE A CA 1
ATOM 3066 C C . ILE A 1 381 ? 1.499 7.523 8.338 1.00 63.22 381 ILE A C 1
ATOM 3068 O O . ILE A 1 381 ? 1.222 7.643 7.147 1.00 63.22 381 ILE A O 1
ATOM 3072 N N . VAL A 1 382 ? 2.247 6.503 8.780 1.00 70.19 382 VAL A N 1
ATOM 3073 C CA . VAL A 1 382 ? 2.813 5.480 7.885 1.00 70.19 382 VAL A CA 1
ATOM 3074 C C . VAL A 1 382 ? 1.713 4.583 7.323 1.00 70.19 382 VAL A C 1
ATOM 3076 O O . VAL A 1 382 ? 1.737 4.269 6.136 1.00 70.19 382 VAL A O 1
ATOM 3079 N N . ALA A 1 383 ? 0.729 4.193 8.141 1.00 74.44 383 ALA A N 1
ATOM 3080 C CA . ALA A 1 383 ? -0.413 3.409 7.672 1.00 74.44 383 ALA A CA 1
ATOM 3081 C C . ALA A 1 383 ? -1.272 4.200 6.686 1.00 74.44 383 ALA A C 1
ATOM 3083 O O . ALA A 1 383 ? -1.652 3.659 5.648 1.00 74.44 383 ALA A O 1
ATOM 3084 N N . PHE A 1 384 ? -1.543 5.471 6.991 1.00 61.81 384 PHE A N 1
ATOM 3085 C CA . PHE A 1 384 ? -2.296 6.360 6.112 1.00 61.81 384 PHE A CA 1
ATOM 3086 C C . PHE A 1 384 ? -1.615 6.488 4.746 1.00 61.81 384 PHE A C 1
ATOM 3088 O O . PHE A 1 384 ? -2.216 6.207 3.709 1.00 61.81 384 PHE A O 1
ATOM 3095 N N . ALA A 1 385 ? -0.322 6.812 4.747 1.00 66.19 385 ALA A N 1
ATOM 3096 C CA . ALA A 1 385 ? 0.429 7.010 3.520 1.00 66.19 385 ALA A CA 1
ATOM 3097 C C . ALA A 1 385 ? 0.618 5.704 2.724 1.00 66.19 385 ALA A C 1
ATOM 3099 O O . ALA A 1 385 ? 0.568 5.710 1.495 1.00 66.19 385 ALA A O 1
ATOM 3100 N N . ALA A 1 386 ? 0.764 4.565 3.409 1.00 72.88 386 ALA A N 1
ATOM 3101 C CA . ALA A 1 386 ? 0.776 3.247 2.780 1.00 72.88 386 ALA A CA 1
ATOM 3102 C C . ALA A 1 386 ? -0.583 2.887 2.147 1.00 72.88 386 ALA A C 1
ATOM 3104 O O . ALA A 1 386 ? -0.625 2.293 1.070 1.00 72.88 386 ALA A O 1
ATOM 3105 N N . GLY A 1 387 ? -1.694 3.291 2.771 1.00 65.62 387 GLY A N 1
ATOM 3106 C CA . GLY A 1 387 ? -3.043 3.117 2.230 1.00 65.62 387 GLY A CA 1
ATOM 3107 C C . GLY A 1 387 ? -3.250 3.803 0.876 1.00 65.62 387 GLY A C 1
ATOM 3108 O O . GLY A 1 387 ? -3.968 3.268 0.038 1.00 65.62 387 GLY A O 1
ATOM 3109 N N . ALA A 1 388 ? -2.567 4.923 0.625 1.00 64.69 388 ALA A N 1
ATOM 3110 C CA . ALA A 1 388 ? -2.647 5.651 -0.644 1.00 64.69 388 ALA A CA 1
ATOM 3111 C C . ALA A 1 388 ? -1.911 4.962 -1.811 1.00 64.69 388 ALA A C 1
ATOM 3113 O O . ALA A 1 388 ? -2.204 5.240 -2.972 1.00 64.69 388 ALA A O 1
ATOM 3114 N N . ILE A 1 389 ? -0.944 4.082 -1.525 1.00 78.69 389 ILE A N 1
ATOM 3115 C CA . ILE A 1 389 ? -0.082 3.451 -2.542 1.00 78.69 389 ILE A CA 1
ATOM 3116 C C . ILE A 1 389 ? -0.338 1.955 -2.733 1.00 78.69 389 ILE A C 1
ATOM 3118 O O . ILE A 1 389 ? 0.215 1.355 -3.658 1.00 78.69 389 ILE A O 1
ATOM 3122 N N . PHE A 1 390 ? -1.105 1.324 -1.844 1.00 86.06 390 PHE A N 1
ATOM 3123 C CA . PHE A 1 390 ? -1.371 -0.107 -1.915 1.00 86.06 390 PHE A CA 1
ATOM 3124 C C . PHE A 1 390 ? -2.595 -0.438 -2.776 1.00 86.06 390 PHE A C 1
ATOM 3126 O O . PHE A 1 390 ? -3.528 0.360 -2.851 1.00 86.06 390 PHE A O 1
ATOM 3133 N N . PRO A 1 391 ? -2.619 -1.632 -3.404 1.00 88.69 391 PRO A N 1
ATOM 3134 C CA . PRO A 1 391 ? -3.744 -2.072 -4.226 1.00 88.69 391 PRO A CA 1
ATOM 3135 C C . PRO A 1 391 ? -5.083 -2.041 -3.485 1.00 88.69 391 PRO A C 1
ATOM 3137 O O . PRO A 1 391 ? -5.145 -2.235 -2.264 1.00 88.69 391 PRO A O 1
ATOM 3140 N N . GLN A 1 392 ? -6.173 -1.874 -4.232 1.00 81.25 392 GLN A N 1
ATOM 3141 C CA . GLN A 1 392 ? -7.531 -1.886 -3.690 1.00 81.25 392 GLN A CA 1
ATOM 3142 C C . GLN A 1 392 ? -7.815 -3.184 -2.908 1.00 81.25 392 GLN A C 1
ATOM 3144 O O . GLN A 1 392 ? -7.416 -4.276 -3.308 1.00 81.25 392 GLN A O 1
ATOM 3149 N N . GLY A 1 393 ? -8.509 -3.071 -1.771 1.00 84.62 393 GLY A N 1
ATOM 3150 C CA . GLY A 1 393 ? -8.780 -4.200 -0.868 1.00 84.62 393 GLY A CA 1
ATOM 3151 C C . GLY A 1 393 ? -7.655 -4.499 0.131 1.00 84.62 393 GLY A C 1
ATOM 3152 O O . GLY A 1 393 ? -7.765 -5.449 0.918 1.00 84.62 393 GLY A O 1
ATOM 3153 N N . SER A 1 394 ? -6.582 -3.699 0.118 1.00 89.19 394 SER A N 1
ATOM 3154 C CA . SER A 1 394 ? -5.578 -3.700 1.182 1.00 89.19 394 SER A CA 1
ATOM 3155 C C . SER A 1 394 ? -6.169 -3.184 2.497 1.00 89.19 394 SER A C 1
ATOM 3157 O O . SER A 1 394 ? -7.066 -2.344 2.493 1.00 89.19 394 SER A O 1
ATOM 3159 N N . ARG A 1 395 ? -5.688 -3.699 3.631 1.00 89.44 395 ARG A N 1
ATOM 3160 C CA . ARG A 1 395 ? -6.243 -3.403 4.959 1.00 89.44 395 ARG A CA 1
ATOM 3161 C C . ARG A 1 395 ? -5.140 -3.292 6.007 1.00 89.44 395 ARG A C 1
ATOM 3163 O O . ARG A 1 395 ? -4.191 -4.071 5.976 1.00 89.44 395 ARG A O 1
ATOM 3170 N N . LEU A 1 396 ? -5.288 -2.349 6.937 1.00 88.81 396 LEU A N 1
ATOM 3171 C CA . LEU A 1 396 ? -4.475 -2.264 8.151 1.00 88.81 396 LEU A CA 1
ATOM 3172 C C . LEU A 1 396 ? -4.977 -3.279 9.185 1.00 88.81 396 LEU A C 1
ATOM 3174 O O . LEU A 1 396 ? -6.163 -3.289 9.515 1.00 88.81 396 LEU A O 1
ATOM 3178 N N . VAL A 1 397 ? -4.063 -4.084 9.719 1.00 87.81 397 VAL A N 1
ATOM 3179 C CA . VAL A 1 397 ? -4.289 -4.940 10.883 1.00 87.81 397 VAL A CA 1
ATOM 3180 C C . VAL A 1 397 ? -3.690 -4.218 12.095 1.00 87.81 397 VAL A C 1
ATOM 3182 O O . VAL A 1 397 ? -2.463 -4.123 12.206 1.00 87.81 397 VAL A O 1
ATOM 3185 N N . PRO A 1 398 ? -4.523 -3.627 12.968 1.00 74.75 398 PRO A N 1
ATOM 3186 C CA . PRO A 1 398 ? -4.051 -2.726 14.011 1.00 74.75 398 PRO A CA 1
ATOM 3187 C C . PRO A 1 398 ? -3.310 -3.479 15.117 1.00 74.75 398 PRO A C 1
ATOM 3189 O O . PRO A 1 398 ? -3.742 -4.549 15.560 1.00 74.75 398 PRO A O 1
ATOM 3192 N N . TRP A 1 399 ? -2.216 -2.884 15.597 1.00 81.75 399 TRP A N 1
ATOM 3193 C CA . TRP A 1 399 ? -1.518 -3.355 16.789 1.00 81.75 399 TRP A CA 1
ATOM 3194 C C . TRP A 1 399 ? -2.314 -2.966 18.046 1.00 81.75 399 TRP A C 1
ATOM 3196 O O . TRP A 1 399 ? -2.480 -1.785 18.354 1.00 81.75 399 TRP A O 1
ATOM 3206 N N . LYS A 1 400 ? -2.814 -3.953 18.793 1.00 76.06 400 LYS A N 1
ATOM 3207 C CA . LYS A 1 400 ? -3.326 -3.794 20.155 1.00 76.06 400 LYS A CA 1
ATOM 3208 C C . LYS A 1 400 ? -2.156 -3.383 21.051 1.00 76.06 400 LYS A C 1
ATOM 3210 O O . LYS A 1 400 ? -1.335 -4.211 21.438 1.00 76.06 400 LYS A O 1
ATOM 3215 N N . ASN A 1 401 ? -2.080 -2.100 21.397 1.00 62.34 401 ASN A N 1
ATOM 3216 C CA . ASN A 1 401 ? -1.162 -1.616 22.424 1.00 62.34 401 ASN A CA 1
ATOM 3217 C C . ASN A 1 401 ? -1.530 -2.242 23.777 1.00 62.34 401 ASN A C 1
ATOM 3219 O O . ASN A 1 401 ? -2.374 -1.729 24.508 1.00 62.34 401 ASN A O 1
ATOM 3223 N N . SER A 1 402 ? -0.882 -3.352 24.121 1.00 49.06 402 SER A N 1
ATOM 3224 C CA . SER A 1 402 ? -1.114 -4.064 25.383 1.00 49.06 402 SER A CA 1
ATOM 3225 C C . SER A 1 402 ? -0.597 -3.317 26.622 1.00 49.06 402 SER A C 1
ATOM 3227 O O . SER A 1 402 ? -0.870 -3.756 27.732 1.00 49.06 402 SER A O 1
ATOM 3229 N N . ALA A 1 403 ? 0.094 -2.179 26.464 1.00 47.38 403 ALA A N 1
ATOM 3230 C CA . ALA A 1 403 ? 0.731 -1.460 27.572 1.00 47.38 403 ALA A CA 1
ATOM 3231 C C . ALA A 1 403 ? 0.125 -0.083 27.918 1.00 47.38 403 ALA A C 1
ATOM 3233 O O . ALA A 1 403 ? 0.339 0.388 29.029 1.00 47.38 403 ALA A O 1
ATOM 3234 N N . THR A 1 404 ? -0.649 0.570 27.042 1.00 43.69 404 THR A N 1
ATOM 3235 C CA . THR A 1 404 ? -0.964 2.007 27.230 1.00 43.69 404 THR A CA 1
ATOM 3236 C C . THR A 1 404 ? -2.371 2.355 27.707 1.00 43.69 404 THR A C 1
ATOM 3238 O O . THR A 1 404 ? -2.672 3.534 27.769 1.00 43.69 404 THR A O 1
ATOM 3241 N N . ASN A 1 405 ? -3.235 1.405 28.086 1.00 40.22 405 ASN A N 1
ATOM 3242 C CA . ASN A 1 405 ? -4.542 1.737 28.690 1.00 40.22 405 ASN A CA 1
ATOM 3243 C C . ASN A 1 405 ? -5.154 0.564 29.482 1.00 40.22 405 ASN A C 1
ATOM 3245 O O . ASN A 1 405 ? -6.268 0.117 29.203 1.00 40.22 405 ASN A O 1
ATOM 3249 N N . GLN A 1 406 ? -4.431 0.025 30.467 1.00 43.69 406 GLN A N 1
ATOM 3250 C CA . GLN A 1 406 ? -5.077 -0.737 31.553 1.00 43.69 406 GLN A CA 1
ATOM 3251 C C . GLN A 1 406 ? -5.121 0.024 32.889 1.00 43.69 406 GLN A C 1
ATOM 3253 O O . GLN A 1 406 ? -5.939 -0.337 33.728 1.00 43.69 406 GLN A O 1
ATOM 3258 N N . ASN A 1 407 ? -4.342 1.107 33.049 1.00 40.69 407 ASN A N 1
ATOM 3259 C CA . ASN A 1 407 ? -4.298 1.897 34.291 1.00 40.69 407 ASN A CA 1
ATOM 3260 C C . ASN A 1 407 ? -4.892 3.310 34.191 1.00 40.69 407 ASN A C 1
ATOM 3262 O O . ASN A 1 407 ? -5.168 3.913 35.224 1.00 40.69 407 ASN A O 1
ATOM 3266 N N . SER A 1 408 ? -5.170 3.831 32.994 1.00 38.50 408 SER A N 1
ATOM 3267 C CA . SER A 1 408 ? -6.266 4.798 32.871 1.00 38.50 408 SER A CA 1
ATOM 3268 C C . SER A 1 408 ? -7.512 4.037 33.311 1.00 38.50 408 SER A C 1
ATOM 3270 O O . SER A 1 408 ? -7.672 2.913 32.819 1.00 38.50 408 SER A O 1
ATOM 3272 N N . PRO A 1 409 ? -8.360 4.546 34.227 1.00 37.28 409 PRO A N 1
ATOM 3273 C CA . PRO A 1 409 ? -9.627 3.896 34.509 1.00 37.28 409 PRO A CA 1
ATOM 3274 C C . PRO A 1 409 ? -10.307 3.739 33.159 1.00 37.28 409 PRO A C 1
ATOM 3276 O O . PRO A 1 409 ? -10.759 4.722 32.576 1.00 37.28 409 PRO A O 1
ATOM 3279 N N . LYS A 1 410 ? -10.302 2.516 32.609 1.00 37.91 410 LYS A N 1
ATOM 3280 C CA . LYS A 1 410 ? -11.169 2.196 31.492 1.00 37.91 410 LYS A CA 1
ATOM 3281 C C . LYS A 1 410 ? -12.524 2.608 32.040 1.00 37.91 410 LYS A C 1
ATOM 3283 O O . LYS A 1 410 ? -12.912 2.020 33.061 1.00 37.91 410 LYS A O 1
ATOM 3288 N N . PRO A 1 411 ? -13.212 3.619 31.469 1.00 42.84 411 PRO A N 1
ATOM 3289 C CA . PRO A 1 411 ? -14.622 3.754 31.773 1.00 42.84 411 PRO A CA 1
ATOM 3290 C C . PRO A 1 411 ? -15.149 2.338 31.600 1.00 42.84 411 PRO A C 1
ATOM 3292 O O . PRO A 1 411 ? -14.792 1.676 30.620 1.00 42.84 411 PRO A O 1
ATOM 3295 N N . LYS A 1 412 ? -15.791 1.785 32.632 1.00 39.25 412 LYS A N 1
ATOM 3296 C CA . LYS A 1 412 ? -16.430 0.479 32.515 1.00 39.25 412 LYS A CA 1
ATOM 3297 C C . LYS A 1 412 ? -17.426 0.664 31.379 1.00 39.25 412 LYS A C 1
ATOM 3299 O O . LYS A 1 412 ? -18.522 1.155 31.610 1.00 39.25 412 LYS A O 1
ATOM 3304 N N . VAL A 1 413 ? -16.994 0.368 30.156 1.00 45.81 413 VAL A N 1
ATOM 3305 C CA . VAL A 1 413 ? -17.824 0.352 28.968 1.00 45.81 413 VAL A CA 1
ATOM 3306 C C . VAL A 1 413 ? -18.658 -0.888 29.191 1.00 45.81 413 VAL A C 1
ATOM 3308 O O . VAL A 1 413 ? -18.267 -2.008 28.865 1.00 45.81 413 VAL A O 1
ATOM 3311 N N . SER A 1 414 ? -19.746 -0.704 29.934 1.00 45.59 414 SER A N 1
ATOM 3312 C CA . SER A 1 414 ? -20.851 -1.632 29.934 1.00 45.59 414 SER A CA 1
ATOM 3313 C C . SER A 1 414 ? -21.364 -1.588 28.510 1.00 45.59 414 SER A C 1
ATOM 3315 O O . SER A 1 414 ? -22.141 -0.696 28.180 1.00 45.59 414 SER A O 1
ATOM 3317 N N . ILE A 1 415 ? -20.852 -2.488 27.671 1.00 47.78 415 ILE A N 1
ATOM 3318 C CA . ILE A 1 415 ? -21.350 -2.660 26.316 1.00 47.78 415 ILE A CA 1
ATOM 3319 C C . ILE A 1 415 ? -22.834 -2.918 26.477 1.00 47.78 415 ILE A C 1
ATOM 3321 O O . ILE A 1 415 ? -23.235 -3.967 26.990 1.00 47.78 415 ILE A O 1
ATOM 3325 N N . THR A 1 416 ? -23.647 -1.923 26.140 1.00 53.88 416 THR A N 1
ATOM 3326 C CA . THR A 1 416 ? -25.085 -2.122 26.125 1.00 53.88 416 THR A CA 1
ATOM 3327 C C . THR A 1 416 ? -25.344 -3.082 24.972 1.00 53.88 416 THR A C 1
ATOM 3329 O O . THR A 1 416 ? -25.026 -2.753 23.833 1.00 53.88 416 THR A O 1
ATOM 3332 N N . PRO A 1 417 ? -25.869 -4.295 25.227 1.00 56.47 417 PRO A N 1
ATOM 3333 C CA . PRO A 1 417 ? -25.792 -5.392 24.261 1.00 56.47 417 PRO A CA 1
ATOM 3334 C C . PRO A 1 417 ? -26.600 -5.174 22.971 1.00 56.47 417 PRO A C 1
ATOM 3336 O O . PRO A 1 417 ? -26.575 -6.037 22.106 1.00 56.47 417 PRO A O 1
ATOM 3339 N N . ASN A 1 418 ? -27.284 -4.036 22.828 1.00 83.19 418 ASN A N 1
ATOM 3340 C CA . ASN A 1 418 ? -27.757 -3.473 21.566 1.00 83.19 418 ASN A CA 1
ATOM 3341 C C . ASN A 1 418 ? -28.131 -1.996 21.797 1.00 83.19 418 ASN A C 1
ATOM 3343 O O . ASN A 1 418 ? -29.005 -1.733 22.638 1.00 83.19 418 ASN A O 1
ATOM 3347 N N . PRO A 1 419 ? -27.509 -1.020 21.117 1.00 91.81 419 PRO A N 1
ATOM 3348 C CA . PRO A 1 419 ? -28.033 0.340 21.091 1.00 91.81 419 PRO A CA 1
ATOM 3349 C C . PRO A 1 419 ? -29.334 0.385 20.273 1.00 91.81 419 PRO A C 1
ATOM 3351 O O . PRO A 1 419 ? -29.510 -0.407 19.350 1.00 91.81 419 PRO A O 1
ATOM 3354 N N . ASP A 1 420 ? -30.245 1.301 20.609 1.00 95.94 420 ASP A N 1
ATOM 3355 C CA . ASP A 1 420 ? -31.497 1.467 19.852 1.00 95.94 420 ASP A CA 1
ATOM 3356 C C . ASP A 1 420 ? -31.242 2.240 18.544 1.00 95.94 420 ASP A C 1
ATOM 3358 O O . ASP A 1 420 ? -31.967 2.088 17.563 1.00 95.94 420 ASP A O 1
ATOM 3362 N N . PHE A 1 421 ? -30.181 3.056 18.536 1.00 97.44 421 PHE A N 1
ATOM 3363 C CA . PHE A 1 421 ? -29.723 3.846 17.402 1.00 97.44 421 PHE A CA 1
ATOM 3364 C C . PHE A 1 421 ? -28.196 3.855 17.313 1.00 97.44 421 PHE A C 1
ATOM 3366 O O . PHE A 1 421 ? -27.490 3.775 18.317 1.00 97.44 421 PHE A O 1
ATOM 3373 N N . VAL A 1 422 ? -27.679 4.021 16.102 1.00 97.38 422 VAL A N 1
ATOM 3374 C CA . VAL A 1 422 ? -26.267 4.288 15.827 1.00 97.38 422 VAL A CA 1
ATOM 3375 C C . VAL A 1 422 ? -26.132 5.735 15.375 1.00 97.38 422 VAL A C 1
ATOM 3377 O O . VAL A 1 422 ? -26.941 6.208 14.578 1.00 97.38 422 VAL A O 1
ATOM 3380 N N . ALA A 1 423 ? -25.099 6.429 15.844 1.00 98.31 423 ALA A N 1
ATOM 3381 C CA . ALA A 1 423 ? -24.696 7.728 15.323 1.00 98.31 423 ALA A CA 1
ATOM 3382 C C . ALA A 1 423 ? -23.251 7.695 14.832 1.00 98.31 423 ALA A C 1
ATOM 3384 O O . ALA A 1 423 ? -22.390 7.072 15.447 1.00 98.31 423 ALA A O 1
ATOM 3385 N N . ILE A 1 424 ? -22.986 8.388 13.731 1.00 98.12 424 ILE A N 1
ATOM 3386 C CA . ILE A 1 424 ? -21.650 8.632 13.198 1.00 98.12 424 ILE A CA 1
ATOM 3387 C C . ILE A 1 424 ? -21.442 10.144 13.206 1.00 98.12 424 ILE A C 1
ATOM 3389 O O . ILE A 1 424 ? -22.216 10.884 12.594 1.00 98.12 424 ILE A O 1
ATOM 3393 N N . VAL A 1 425 ? -20.427 10.594 13.934 1.00 98.38 425 VAL A N 1
ATOM 3394 C CA . VAL A 1 425 ? -20.004 11.995 14.028 1.00 98.38 425 VAL A CA 1
ATOM 3395 C C . VAL A 1 425 ? -18.702 12.132 13.258 1.00 98.38 425 VAL A C 1
ATOM 3397 O O . VAL A 1 425 ? -17.840 11.266 13.376 1.00 98.38 425 VAL A O 1
ATOM 3400 N N . ASP A 1 426 ? -18.565 13.188 12.468 1.00 98.00 426 ASP A N 1
ATOM 3401 C CA . ASP A 1 426 ? -17.414 13.378 11.596 1.00 98.00 426 ASP A CA 1
ATOM 3402 C C . ASP A 1 426 ? -17.031 14.852 11.485 1.00 98.00 426 ASP A C 1
ATOM 3404 O O . ASP A 1 426 ? -17.895 15.726 11.345 1.00 98.00 426 ASP A O 1
ATOM 3408 N N . GLY A 1 427 ? -15.728 15.107 11.516 1.00 97.25 427 GLY A N 1
ATOM 3409 C CA . GLY A 1 427 ? -15.150 16.422 11.304 1.00 97.25 427 GLY A CA 1
ATOM 3410 C C . GLY A 1 427 ? -15.485 16.985 9.926 1.00 97.25 427 GLY A C 1
ATOM 3411 O O . GLY A 1 427 ? -15.487 16.285 8.908 1.00 97.25 427 GLY A O 1
ATOM 3412 N N . ASP A 1 428 ? -15.778 18.277 9.867 1.00 97.06 428 ASP A N 1
ATOM 3413 C CA . ASP A 1 428 ? -16.039 18.969 8.612 1.00 97.06 428 ASP A CA 1
ATOM 3414 C C . ASP A 1 428 ? -14.824 19.784 8.171 1.00 97.06 428 ASP A C 1
ATOM 3416 O O . ASP A 1 428 ? -14.281 20.586 8.923 1.00 97.06 428 ASP A O 1
ATOM 3420 N N . ASN A 1 429 ? -14.423 19.598 6.908 1.00 94.44 429 ASN A N 1
ATOM 3421 C CA . ASN A 1 429 ? -13.320 20.316 6.257 1.00 94.44 429 ASN A CA 1
ATOM 3422 C C . ASN A 1 429 ? -11.954 20.198 6.944 1.00 94.44 429 ASN A C 1
ATOM 3424 O O . ASN A 1 429 ? -11.101 21.032 6.682 1.00 94.44 429 ASN A O 1
ATOM 3428 N N . ILE A 1 430 ? -11.700 19.172 7.755 1.00 94.88 430 ILE A N 1
ATOM 3429 C CA . ILE A 1 430 ? -10.422 19.042 8.475 1.00 94.88 430 ILE A CA 1
ATOM 3430 C C . ILE A 1 430 ? -9.223 18.920 7.519 1.00 94.88 430 ILE A C 1
ATOM 3432 O O . ILE A 1 430 ? -8.149 19.461 7.772 1.00 94.88 430 ILE A O 1
ATOM 3436 N N . GLY A 1 431 ? -9.411 18.258 6.374 1.00 92.88 431 GLY A N 1
ATOM 3437 C CA . GLY A 1 431 ? -8.352 18.088 5.379 1.00 92.88 431 GLY A CA 1
ATOM 3438 C C . GLY A 1 431 ? -7.897 19.392 4.716 1.00 92.88 431 GLY A C 1
ATOM 3439 O O . GLY A 1 431 ? -6.706 19.570 4.496 1.00 92.88 431 GLY A O 1
ATOM 3440 N N . SER A 1 432 ? -8.801 20.332 4.424 1.00 94.00 432 SER A N 1
ATOM 3441 C CA . SER A 1 432 ? -8.458 21.497 3.590 1.00 94.00 432 SER A CA 1
ATOM 3442 C C . SER A 1 432 ? -7.472 22.477 4.254 1.00 94.00 432 SER A C 1
ATOM 3444 O O . SER A 1 432 ? -6.509 22.863 3.591 1.00 94.00 432 SER A O 1
ATOM 3446 N N . PRO A 1 433 ? -7.618 22.866 5.538 1.00 93.56 433 PRO A N 1
ATOM 3447 C CA . PRO A 1 433 ? -6.617 23.682 6.226 1.00 93.56 433 PRO A CA 1
ATOM 3448 C C . PRO A 1 433 ? -5.278 22.954 6.380 1.00 93.56 433 PRO A C 1
ATOM 3450 O O . PRO A 1 433 ? -4.224 23.554 6.174 1.00 93.56 433 PRO A O 1
ATOM 3453 N N . MET A 1 434 ? -5.315 21.647 6.664 1.00 93.31 434 MET A N 1
ATOM 3454 C CA . MET A 1 434 ? -4.115 20.811 6.733 1.00 93.31 434 MET A CA 1
ATOM 3455 C C . MET A 1 434 ? -3.350 20.822 5.403 1.00 93.31 434 MET A C 1
ATOM 3457 O O . MET A 1 434 ? -2.151 21.098 5.368 1.00 93.31 434 MET A O 1
ATOM 3461 N N . GLU A 1 435 ? -4.052 20.572 4.296 1.00 91.94 435 GLU A N 1
ATOM 3462 C CA . GLU A 1 435 ? -3.498 20.624 2.943 1.00 91.94 435 GLU A CA 1
ATOM 3463 C C . GLU A 1 435 ? -2.936 22.009 2.620 1.00 91.94 435 GLU A C 1
ATOM 3465 O O . GLU A 1 435 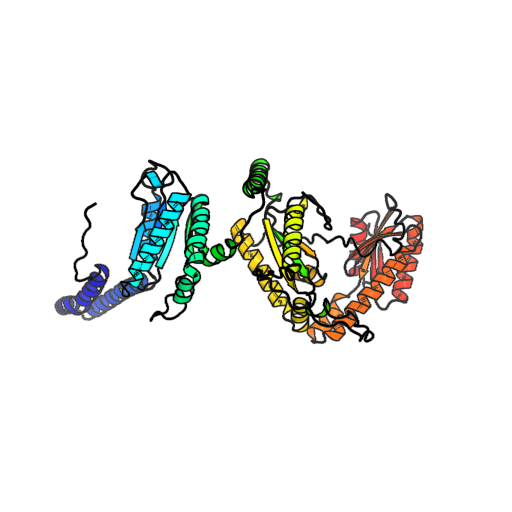? -1.843 22.105 2.070 1.00 91.94 435 GLU A O 1
ATOM 3470 N N . SER A 1 436 ? -3.627 23.084 3.008 1.00 94.75 436 SER A N 1
ATOM 3471 C CA . SER A 1 436 ? -3.162 24.457 2.789 1.00 94.75 436 SER A CA 1
ATOM 3472 C C . SER A 1 436 ? -1.809 24.727 3.455 1.00 94.75 436 SER A C 1
ATOM 3474 O O . SER A 1 436 ? -0.911 25.278 2.811 1.00 94.75 436 SER A O 1
ATOM 3476 N N . HIS A 1 437 ? -1.628 24.321 4.717 1.00 90.19 437 HIS A N 1
ATOM 3477 C CA . HIS A 1 437 ? -0.345 24.480 5.411 1.00 90.19 437 HIS A CA 1
ATOM 3478 C C . HIS A 1 437 ? 0.762 23.647 4.757 1.00 90.19 437 HIS A C 1
ATOM 3480 O O . HIS A 1 437 ? 1.873 24.141 4.562 1.00 90.19 437 HIS A O 1
ATOM 3486 N N . LEU A 1 438 ? 0.455 22.410 4.357 1.00 87.69 438 LEU A N 1
ATOM 3487 C CA . LEU A 1 438 ? 1.416 21.535 3.684 1.00 87.69 438 LEU A CA 1
ATOM 3488 C C . LEU A 1 438 ? 1.839 22.077 2.311 1.00 87.69 438 LEU A C 1
ATOM 3490 O O . LEU A 1 438 ? 3.031 22.115 2.010 1.00 87.69 438 LEU A O 1
ATOM 3494 N N . LEU A 1 439 ? 0.886 22.530 1.492 1.00 82.31 439 LEU A N 1
ATOM 3495 C CA . LEU A 1 439 ? 1.152 23.084 0.160 1.00 82.31 439 LEU A CA 1
ATOM 3496 C C . LEU A 1 439 ? 1.924 24.406 0.220 1.00 82.31 439 LEU A C 1
ATOM 3498 O O . LEU A 1 439 ? 2.701 24.700 -0.686 1.00 82.31 439 LEU A O 1
ATOM 3502 N N . SER A 1 440 ? 1.753 25.171 1.299 1.00 91.62 440 SER A N 1
ATOM 3503 C CA . SER A 1 440 ? 2.494 26.414 1.540 1.00 91.62 440 SER A CA 1
ATOM 3504 C C . SER A 1 440 ? 3.889 26.178 2.138 1.00 91.62 440 SER A C 1
ATOM 3506 O O . SER A 1 440 ? 4.621 27.133 2.380 1.00 91.62 440 SER A O 1
ATOM 3508 N N . GLY A 1 441 ? 4.280 24.920 2.383 1.00 84.75 441 GLY A N 1
ATOM 3509 C CA . GLY A 1 441 ? 5.564 24.570 2.999 1.00 84.75 441 GLY A CA 1
ATOM 3510 C C . GLY A 1 441 ? 5.646 24.878 4.500 1.00 84.75 441 GLY A C 1
ATOM 3511 O O . GLY A 1 441 ? 6.723 24.807 5.090 1.00 84.75 441 GLY A O 1
ATOM 3512 N N . GLU A 1 442 ? 4.524 25.194 5.147 1.00 95.44 442 GLU A N 1
ATOM 3513 C CA . GLU A 1 442 ? 4.449 25.560 6.561 1.00 95.44 442 GLU A CA 1
ATOM 3514 C C . GLU A 1 442 ? 4.261 24.325 7.458 1.00 95.44 442 GLU A C 1
ATOM 3516 O O . GLU A 1 442 ? 3.240 24.156 8.130 1.00 95.44 442 GLU A O 1
ATOM 3521 N N . LEU A 1 443 ? 5.258 23.435 7.494 1.00 89.56 443 LEU A N 1
ATOM 3522 C CA . LEU A 1 443 ? 5.156 22.156 8.213 1.00 89.56 443 LEU A CA 1
ATOM 3523 C C . LEU A 1 443 ? 4.807 22.323 9.704 1.00 89.56 443 LEU A C 1
ATOM 3525 O O . LEU A 1 443 ? 3.997 21.571 10.241 1.00 89.56 443 LEU A O 1
ATOM 3529 N N . LYS A 1 444 ? 5.367 23.334 10.378 1.00 92.94 444 LYS A N 1
ATOM 3530 C CA . LYS A 1 444 ? 5.080 23.601 11.797 1.00 92.94 444 LYS A CA 1
ATOM 3531 C C . LYS A 1 444 ? 3.613 23.980 12.031 1.00 92.94 444 LYS A C 1
ATOM 3533 O O . LYS A 1 444 ? 3.020 23.526 13.010 1.00 92.94 444 LYS A O 1
ATOM 3538 N N . SER A 1 445 ? 3.031 24.774 11.132 1.00 95.25 445 SER A N 1
ATOM 3539 C CA . SER A 1 445 ? 1.614 25.150 11.185 1.00 95.25 445 SER A CA 1
ATOM 3540 C C . SER A 1 445 ? 0.729 23.923 10.966 1.00 95.25 445 SER A C 1
ATOM 3542 O O . SER A 1 445 ? -0.220 23.722 11.717 1.00 95.25 445 SER A O 1
ATOM 3544 N N . ALA A 1 446 ? 1.094 23.048 10.020 1.00 90.00 446 ALA A N 1
ATOM 3545 C CA . ALA A 1 446 ? 0.389 21.789 9.775 1.00 90.00 446 ALA A CA 1
ATOM 3546 C C . ALA A 1 446 ? 0.399 20.861 11.006 1.00 90.00 446 ALA A C 1
ATOM 3548 O O . ALA A 1 446 ? -0.642 20.329 11.384 1.00 90.00 446 ALA A O 1
ATOM 3549 N N . ILE A 1 447 ? 1.552 20.709 11.672 1.00 89.62 447 ILE A N 1
ATOM 3550 C CA . ILE A 1 447 ? 1.671 19.910 12.906 1.00 89.62 447 ILE A CA 1
ATOM 3551 C C . ILE A 1 447 ? 0.802 20.508 14.016 1.00 89.62 447 ILE A C 1
ATOM 3553 O O . ILE A 1 447 ? -0.035 19.806 14.576 1.00 89.62 447 ILE A O 1
ATOM 3557 N N . THR A 1 448 ? 0.940 21.814 14.271 1.00 95.25 448 THR A N 1
ATOM 3558 C CA . THR A 1 448 ? 0.154 22.520 15.301 1.00 95.25 448 THR A CA 1
ATOM 3559 C C . THR A 1 448 ? -1.349 22.368 15.057 1.00 95.25 448 THR A C 1
ATOM 3561 O O . THR A 1 448 ? -2.106 22.076 15.981 1.00 95.25 448 THR A O 1
ATOM 3564 N N . TYR A 1 449 ? -1.787 22.516 13.803 1.00 95.31 449 TYR A N 1
ATOM 3565 C CA . TYR A 1 449 ? -3.179 22.317 13.414 1.00 95.31 449 TYR A CA 1
ATOM 3566 C C . TYR A 1 449 ? -3.631 20.867 13.645 1.00 95.31 449 TYR A C 1
ATOM 3568 O O . TYR A 1 449 ? -4.693 20.639 14.219 1.00 95.31 449 TYR A O 1
ATOM 3576 N N . SER A 1 450 ? -2.809 19.877 13.276 1.00 94.12 450 SER A N 1
ATOM 3577 C CA . SER A 1 450 ? -3.113 18.454 13.492 1.00 94.12 450 SER A CA 1
ATOM 3578 C C . SER A 1 450 ? -3.310 18.119 14.968 1.00 94.12 450 SER A C 1
ATOM 3580 O O . SER A 1 450 ? -4.195 17.332 15.314 1.00 94.12 450 SER A O 1
ATOM 3582 N N . GLU A 1 451 ? -2.460 18.675 15.829 1.00 94.25 451 GLU A N 1
ATOM 3583 C CA . GLU A 1 451 ? -2.497 18.465 17.275 1.00 94.25 451 GLU A CA 1
ATOM 3584 C C . GLU A 1 451 ? -3.730 19.125 17.901 1.00 94.25 451 GLU A C 1
ATOM 3586 O O . GLU A 1 451 ? -4.437 18.474 18.673 1.00 94.25 451 GLU A O 1
ATOM 3591 N N . SER A 1 452 ? -4.035 20.372 17.516 1.00 95.12 452 SER A N 1
ATOM 3592 C CA . SER A 1 452 ? -5.249 21.089 17.939 1.00 95.12 452 SER A CA 1
ATOM 3593 C C . SER A 1 452 ? -6.509 20.319 17.543 1.00 95.12 452 SER A C 1
ATOM 3595 O O . SER A 1 452 ? -7.312 19.995 18.417 1.00 95.12 452 SER A O 1
ATOM 3597 N N . VAL A 1 453 ? -6.620 19.894 16.279 1.00 95.19 453 VAL A N 1
ATOM 3598 C CA . VAL A 1 453 ? -7.750 19.085 15.802 1.00 95.19 453 VAL A CA 1
ATOM 3599 C C . VAL A 1 453 ? -7.900 17.795 16.605 1.00 95.19 453 VAL A C 1
ATOM 3601 O O . VAL A 1 453 ? -8.995 17.456 17.051 1.00 95.19 453 VAL A O 1
ATOM 3604 N N . SER A 1 454 ? -6.801 17.063 16.803 1.00 92.62 454 SER A N 1
ATOM 3605 C CA . SER A 1 454 ? -6.837 15.780 17.512 1.00 92.62 454 SER A CA 1
ATOM 3606 C C . SER A 1 454 ? -7.288 15.951 18.963 1.00 92.62 454 SER A C 1
ATOM 3608 O O . SER A 1 454 ? -8.088 15.157 19.457 1.00 92.62 454 SER A O 1
ATOM 3610 N N . SER A 1 455 ? -6.800 16.997 19.636 1.00 94.00 455 SER A N 1
ATOM 3611 C CA . SER A 1 455 ? -7.174 17.337 21.011 1.00 94.00 455 SER A CA 1
ATOM 3612 C C . SER A 1 455 ? -8.651 17.732 21.118 1.00 94.00 455 SER A C 1
ATOM 3614 O O . SER A 1 455 ? -9.380 17.220 21.970 1.00 94.00 455 SER A O 1
ATOM 3616 N N . GLU A 1 456 ? -9.123 18.589 20.213 1.00 95.12 456 GLU A N 1
ATOM 3617 C CA . GLU A 1 456 ? -10.495 19.101 20.205 1.00 95.12 456 GLU A CA 1
ATOM 3618 C C . GLU A 1 456 ? -11.524 18.013 19.884 1.00 95.12 456 GLU A C 1
ATOM 3620 O O . GLU A 1 456 ? -12.562 17.932 20.547 1.00 95.12 456 GLU A O 1
ATOM 3625 N N . LEU A 1 457 ? -11.228 17.129 18.928 1.00 95.44 457 LEU A N 1
ATOM 3626 C CA . LEU A 1 457 ? -12.076 15.976 18.627 1.00 95.44 457 LEU A CA 1
ATOM 3627 C C . LEU A 1 457 ? -12.082 14.955 19.762 1.00 95.44 457 LEU A C 1
ATOM 3629 O O . LEU A 1 457 ? -13.142 14.433 20.110 1.00 95.44 457 LEU A O 1
ATOM 3633 N N . ALA A 1 458 ? -10.927 14.687 20.380 1.00 93.88 458 ALA A N 1
ATOM 3634 C CA . ALA A 1 458 ? -10.857 13.801 21.538 1.00 93.88 458 ALA A CA 1
ATOM 3635 C C . ALA A 1 458 ? -11.711 14.336 22.698 1.00 93.88 458 ALA A C 1
ATOM 3637 O O . ALA A 1 458 ? -12.469 13.573 23.301 1.00 93.88 458 ALA A O 1
ATOM 3638 N N . PHE A 1 459 ? -11.646 15.644 22.966 1.00 95.00 459 PHE A N 1
ATOM 3639 C CA . PHE A 1 459 ? -12.500 16.304 23.951 1.00 95.00 459 PHE A CA 1
ATOM 3640 C C . PHE A 1 459 ? -13.986 16.190 23.585 1.00 95.00 459 PHE A C 1
ATOM 3642 O O . PHE A 1 459 ? -14.789 15.773 24.422 1.00 95.00 459 PHE A O 1
ATOM 3649 N N . ALA A 1 460 ? -14.355 16.495 22.336 1.00 96.31 460 ALA A N 1
ATOM 3650 C CA . ALA A 1 460 ? -15.734 16.408 21.862 1.00 96.31 460 ALA A CA 1
ATOM 3651 C C . ALA A 1 460 ? -16.302 14.988 22.015 1.00 96.31 460 ALA A C 1
ATOM 3653 O O . ALA A 1 460 ? -17.359 14.797 22.620 1.00 96.31 460 ALA A O 1
ATOM 3654 N N . PHE A 1 461 ? -15.581 13.973 21.532 1.00 96.31 461 PHE A N 1
ATOM 3655 C CA . PHE A 1 461 ? -16.032 12.584 21.592 1.00 96.31 461 PHE A CA 1
ATOM 3656 C C . PHE A 1 461 ? -16.101 12.056 23.024 1.00 96.31 461 PHE A C 1
ATOM 3658 O O . PHE A 1 461 ? -17.040 11.331 23.361 1.00 96.31 461 PHE A O 1
ATOM 3665 N N . HIS A 1 462 ? -15.156 12.450 23.881 1.00 95.62 462 HIS A N 1
ATOM 3666 C CA . HIS A 1 462 ? -15.214 12.130 25.302 1.00 95.62 462 HIS A CA 1
ATOM 3667 C C . HIS A 1 462 ? -16.448 12.753 25.964 1.00 95.62 462 HIS A C 1
ATOM 3669 O O . HIS A 1 462 ? -17.179 12.051 26.657 1.00 95.62 462 HIS A O 1
ATOM 3675 N N . SER A 1 463 ? -16.720 14.033 25.694 1.00 96.44 463 SER A N 1
ATOM 3676 C CA . SER A 1 463 ? -17.862 14.765 26.249 1.00 96.44 463 SER A CA 1
ATOM 3677 C C . SER A 1 463 ? -19.199 14.109 25.874 1.00 96.44 463 SER A C 1
ATOM 3679 O O . SER A 1 463 ? -20.032 13.856 26.744 1.00 96.44 463 SER A O 1
ATOM 3681 N N . ILE A 1 464 ? -19.372 13.725 24.605 1.00 97.62 464 ILE A N 1
ATOM 3682 C CA . ILE A 1 464 ? -20.559 12.995 24.122 1.00 97.62 464 ILE A CA 1
ATOM 3683 C C . ILE A 1 464 ? -20.690 11.627 24.808 1.00 97.62 464 ILE A C 1
ATOM 3685 O O . ILE A 1 464 ? -21.781 11.237 25.221 1.00 97.62 464 ILE A O 1
ATOM 3689 N N . GLY A 1 465 ? -19.578 10.907 24.973 1.00 95.06 465 GLY A N 1
ATOM 3690 C CA . GLY A 1 465 ? -19.552 9.600 25.631 1.00 95.06 465 GLY A CA 1
ATOM 3691 C C . GLY A 1 465 ? -19.886 9.623 27.128 1.00 95.06 465 GLY A C 1
ATOM 3692 O O . GLY A 1 465 ? -20.044 8.559 27.718 1.00 95.06 465 GLY A O 1
ATOM 3693 N N . THR A 1 466 ? -19.998 10.802 27.754 1.00 96.25 466 THR A N 1
ATOM 3694 C CA . THR A 1 466 ? -20.413 10.929 29.165 1.00 96.25 466 THR A CA 1
ATOM 3695 C C . THR A 1 466 ? -21.932 10.970 29.365 1.00 96.25 466 THR A C 1
ATOM 3697 O O . THR A 1 466 ? -22.400 10.879 30.500 1.00 96.25 466 THR A O 1
ATOM 3700 N N . ILE A 1 467 ? -22.715 11.080 28.285 1.00 97.38 467 ILE A N 1
ATOM 3701 C CA . ILE A 1 467 ? -24.180 11.134 28.347 1.00 97.38 467 ILE A CA 1
ATOM 3702 C C . ILE A 1 467 ? -24.732 9.753 28.746 1.00 97.38 467 ILE A C 1
ATOM 3704 O O . ILE A 1 467 ? -24.446 8.761 28.070 1.00 97.38 467 ILE A O 1
ATOM 3708 N N . PRO A 1 468 ? -25.572 9.648 29.795 1.00 96.25 468 PRO A N 1
ATOM 3709 C CA . PRO A 1 468 ? -26.212 8.386 30.153 1.00 96.25 468 PRO A CA 1
ATOM 3710 C C . PRO A 1 468 ? -27.003 7.790 28.981 1.00 96.25 468 PRO A C 1
ATOM 3712 O O . PRO A 1 468 ? -27.873 8.444 28.406 1.00 96.25 468 PRO A O 1
ATOM 3715 N N . GLY A 1 469 ? -26.712 6.535 28.629 1.00 95.25 469 GLY A N 1
ATOM 3716 C CA . GLY A 1 469 ? -27.332 5.844 27.491 1.00 95.25 469 GLY A CA 1
ATOM 3717 C C . GLY A 1 469 ? -26.691 6.139 26.129 1.00 95.25 469 GLY A C 1
ATOM 3718 O O . GLY A 1 469 ? -27.235 5.707 25.114 1.00 95.25 469 GLY A O 1
ATOM 3719 N N . VAL A 1 470 ? -25.548 6.830 26.096 1.00 96.88 470 VAL A N 1
ATOM 3720 C CA . VAL A 1 470 ? -24.682 6.961 24.917 1.00 96.88 470 VAL A CA 1
ATOM 3721 C C . VAL A 1 470 ? -23.379 6.208 25.170 1.00 96.88 470 VAL A C 1
ATOM 3723 O O . VAL A 1 470 ? -22.773 6.323 26.231 1.00 96.88 470 VAL A O 1
ATOM 3726 N N . GLU A 1 471 ? -22.938 5.430 24.190 1.00 94.69 471 GLU A N 1
ATOM 3727 C CA . GLU A 1 471 ? -21.730 4.616 24.263 1.00 94.69 471 GLU A CA 1
ATOM 3728 C C . GLU A 1 471 ? -20.833 4.910 23.063 1.00 94.69 471 GLU A C 1
ATOM 3730 O O . GLU A 1 471 ? -21.277 4.835 21.920 1.00 94.69 471 GLU A O 1
ATOM 3735 N N . LEU A 1 472 ? -19.560 5.224 23.301 1.00 96.06 472 LEU A N 1
ATOM 3736 C CA . LEU A 1 472 ? -18.580 5.377 22.229 1.00 96.06 472 LEU A CA 1
ATOM 3737 C C . LEU A 1 472 ? -18.125 3.994 21.739 1.00 96.06 472 LEU A C 1
ATOM 3739 O O . LEU A 1 472 ? -17.368 3.307 22.421 1.00 96.06 472 LEU A O 1
ATOM 3743 N N . LEU A 1 473 ? -18.575 3.600 20.546 1.00 92.56 473 LEU A N 1
ATOM 3744 C CA . LEU A 1 473 ? -18.303 2.287 19.952 1.00 92.56 473 LEU A CA 1
ATOM 3745 C C . LEU A 1 473 ? -16.954 2.245 19.225 1.00 92.56 473 LEU A C 1
ATOM 3747 O O . LEU A 1 473 ? -16.267 1.225 19.241 1.00 92.56 473 LEU A O 1
ATOM 3751 N N . SER A 1 474 ? -16.580 3.330 18.540 1.00 91.75 474 SER A N 1
ATOM 3752 C CA . SER A 1 474 ? -15.335 3.408 17.768 1.00 91.75 474 SER A CA 1
ATOM 3753 C C . SER A 1 474 ? -14.910 4.854 17.523 1.00 91.75 474 SER A C 1
ATOM 3755 O O . SER A 1 474 ? -15.757 5.731 17.384 1.00 91.75 474 SER A O 1
ATOM 3757 N N . THR A 1 475 ? -13.604 5.095 17.418 1.00 93.75 475 THR A N 1
ATOM 3758 C CA . THR A 1 475 ? -13.019 6.360 16.952 1.00 93.75 475 THR A CA 1
ATOM 3759 C C . THR A 1 475 ? -11.928 6.080 15.926 1.00 93.75 475 THR A C 1
ATOM 3761 O O . THR A 1 475 ? -11.242 5.056 15.996 1.00 93.75 475 THR A O 1
ATOM 3764 N N . GLY A 1 476 ? -11.753 6.988 14.969 1.00 86.69 476 GLY A N 1
ATOM 3765 C CA . GLY A 1 476 ? -10.675 6.906 13.991 1.00 86.69 476 GLY A CA 1
ATOM 3766 C C . GLY A 1 476 ? -10.564 8.179 13.164 1.00 86.69 476 GLY A C 1
ATOM 3767 O O . GLY A 1 476 ? -11.529 8.576 12.521 1.00 86.69 476 GLY A O 1
ATOM 3768 N N . GLY A 1 477 ? -9.376 8.790 13.161 1.00 92.56 477 GLY A N 1
ATOM 3769 C CA . GLY A 1 477 ? -9.151 10.058 12.467 1.00 92.56 477 GLY A CA 1
ATOM 3770 C C . GLY A 1 477 ? -10.077 11.147 13.003 1.00 92.56 477 GLY A C 1
ATOM 3771 O O . GLY A 1 477 ? -10.087 11.407 14.205 1.00 92.56 477 GLY A O 1
ATOM 3772 N N . ASP A 1 478 ? -10.860 11.739 12.107 1.00 95.69 478 ASP A N 1
ATOM 3773 C CA . ASP A 1 478 ? -11.853 12.767 12.394 1.00 95.69 478 ASP A CA 1
ATOM 3774 C C . ASP A 1 478 ? -13.273 12.243 12.658 1.00 95.69 478 ASP A C 1
ATOM 3776 O O . ASP A 1 478 ? -14.189 13.036 12.890 1.00 95.69 478 ASP A O 1
ATOM 3780 N N . SER A 1 479 ? -13.452 10.920 12.686 1.00 96.62 479 SER A N 1
ATOM 3781 C CA . SER A 1 479 ? -14.752 10.278 12.869 1.00 96.62 479 SER A CA 1
ATOM 3782 C C . SER A 1 479 ? -14.881 9.534 14.204 1.00 96.62 479 SER A C 1
ATOM 3784 O O . SER A 1 479 ? -13.930 8.939 14.725 1.00 96.62 479 SER A O 1
ATOM 3786 N N . ALA A 1 480 ? -16.111 9.461 14.710 1.00 97.25 480 ALA A N 1
ATOM 3787 C CA . ALA A 1 480 ? -16.508 8.617 15.832 1.00 97.25 480 ALA A CA 1
ATOM 3788 C C . ALA A 1 480 ? -17.867 7.950 15.588 1.00 97.25 480 ALA A C 1
ATOM 3790 O O . ALA A 1 480 ? -18.744 8.503 14.925 1.00 97.25 480 ALA A O 1
ATOM 3791 N N . ILE A 1 481 ? -18.049 6.756 16.152 1.00 96.88 481 ILE A N 1
ATOM 3792 C CA . ILE A 1 481 ? -19.293 5.985 16.109 1.00 96.88 481 ILE A CA 1
ATOM 3793 C C . ILE A 1 481 ? -19.805 5.811 17.534 1.00 96.88 481 ILE A C 1
ATOM 3795 O O . ILE A 1 481 ? -19.073 5.335 18.403 1.00 96.88 481 ILE A O 1
ATOM 3799 N N . PHE A 1 482 ? -21.076 6.137 17.748 1.00 97.94 482 PHE A N 1
ATOM 3800 C CA . PHE A 1 482 ? -21.766 6.009 19.024 1.00 97.94 482 PHE A CA 1
ATOM 3801 C C . PHE A 1 482 ? -22.972 5.075 18.915 1.00 97.94 482 PHE A C 1
ATOM 3803 O O . PHE A 1 482 ? -23.674 5.060 17.904 1.00 97.94 482 PHE A O 1
ATOM 3810 N N . GLY A 1 483 ? -23.227 4.319 19.976 1.00 97.00 483 GLY A N 1
ATOM 3811 C CA . GLY A 1 483 ? -24.491 3.644 20.233 1.00 97.00 483 GLY A CA 1
ATOM 3812 C C . GLY A 1 483 ? -25.336 4.510 21.160 1.00 97.00 483 GLY A C 1
ATOM 3813 O O . GLY A 1 483 ? -24.814 5.061 22.125 1.00 97.00 483 GLY A O 1
ATOM 3814 N N . ILE A 1 484 ? -26.624 4.664 20.864 1.00 97.69 484 ILE A N 1
ATOM 3815 C CA . ILE A 1 484 ? -27.523 5.568 21.587 1.00 97.69 484 ILE A CA 1
ATOM 3816 C C . ILE A 1 484 ? -28.796 4.814 21.976 1.00 97.69 484 ILE A C 1
ATOM 3818 O O . ILE A 1 484 ? -29.404 4.123 21.155 1.00 97.69 484 ILE A O 1
ATOM 3822 N N . LYS A 1 485 ? -29.218 4.949 23.233 1.00 97.19 485 LYS A N 1
ATOM 3823 C CA . LYS A 1 485 ? -30.543 4.532 23.700 1.00 97.19 485 LYS A CA 1
ATOM 3824 C C . LYS A 1 485 ? -31.609 5.535 23.286 1.00 97.19 485 LYS A C 1
ATOM 3826 O O . LYS A 1 485 ? -31.363 6.737 23.285 1.00 97.19 485 LYS A O 1
ATOM 3831 N N . ALA A 1 486 ? -32.816 5.060 22.995 1.00 96.50 486 ALA A N 1
ATOM 3832 C CA . ALA A 1 486 ? -33.919 5.894 22.524 1.00 96.50 486 ALA A CA 1
ATOM 3833 C C . ALA A 1 486 ? -34.216 7.073 23.467 1.00 96.50 486 ALA A C 1
ATOM 3835 O O . ALA A 1 486 ? -34.479 8.183 23.012 1.00 96.50 486 ALA A O 1
ATOM 3836 N N . SER A 1 487 ? -34.093 6.850 24.779 1.00 97.31 487 SER A N 1
ATOM 3837 C CA . SER A 1 487 ? -34.267 7.872 25.819 1.00 97.31 487 SER A CA 1
ATOM 3838 C C . SER A 1 487 ? -33.223 8.993 25.792 1.00 97.31 487 SER A C 1
ATOM 3840 O O . SER A 1 487 ? -33.443 10.032 26.404 1.00 97.31 487 SER A O 1
ATOM 3842 N N . SER A 1 488 ? -32.089 8.783 25.124 1.00 97.75 488 SER A N 1
ATOM 3843 C CA . SER A 1 488 ? -30.911 9.653 25.192 1.00 97.75 488 SER A CA 1
ATOM 3844 C C . SER A 1 488 ? -30.676 10.458 23.911 1.00 97.75 488 SER A C 1
ATOM 3846 O O . SER A 1 488 ? -29.725 11.236 23.861 1.00 97.75 488 SER A O 1
ATOM 3848 N N . ILE A 1 489 ? -31.526 10.313 22.881 1.00 97.38 489 ILE A N 1
ATOM 3849 C CA . ILE A 1 489 ? -31.369 11.029 21.601 1.00 97.38 489 ILE A CA 1
ATOM 3850 C C . ILE A 1 489 ? -31.397 12.547 21.800 1.00 97.38 489 ILE A C 1
ATOM 3852 O O . ILE A 1 489 ? -30.518 13.230 21.280 1.00 97.38 489 ILE A O 1
ATOM 3856 N N . SER A 1 490 ? -32.364 13.077 22.556 1.00 97.44 490 SER A N 1
ATOM 3857 C CA . SER A 1 490 ? -32.487 14.528 22.750 1.00 97.44 490 SER A CA 1
ATOM 3858 C C . SER A 1 490 ? -31.244 15.106 23.427 1.00 97.44 490 SER A C 1
ATOM 3860 O O . SER A 1 490 ? -30.642 16.038 22.907 1.00 97.44 490 SER A O 1
ATOM 3862 N N . SER A 1 491 ? -30.782 14.485 24.518 1.00 98.00 491 SER A N 1
ATOM 3863 C CA . SER A 1 491 ? -29.564 14.913 25.218 1.00 98.00 491 SER A CA 1
ATOM 3864 C C . SER A 1 491 ? -28.310 14.785 24.350 1.00 98.00 491 SER A C 1
ATOM 3866 O O . SER A 1 491 ? -27.416 15.623 24.428 1.00 98.00 491 SER A O 1
ATOM 3868 N N . PHE A 1 492 ? -28.237 13.759 23.497 1.00 98.06 492 PHE A N 1
ATOM 3869 C CA . PHE A 1 492 ? -27.157 13.607 22.521 1.00 98.06 492 PHE A CA 1
ATOM 3870 C C . PHE A 1 492 ? -27.139 14.748 21.496 1.00 98.06 492 PHE A C 1
ATOM 3872 O O . PHE A 1 492 ? -26.075 15.299 21.213 1.00 98.06 492 PHE A O 1
ATOM 3879 N N . GLN A 1 493 ? -28.303 15.123 20.957 1.00 97.56 493 GLN A N 1
ATOM 3880 C CA . GLN A 1 493 ? -28.425 16.227 20.002 1.00 97.56 493 GLN A CA 1
ATOM 3881 C C . GLN A 1 493 ? -28.074 17.570 20.646 1.00 97.56 493 GLN A C 1
ATOM 3883 O O . GLN A 1 493 ? -27.240 18.290 20.104 1.00 97.56 493 GLN A O 1
ATOM 3888 N N . GLU A 1 494 ? -28.618 17.853 21.831 1.00 97.56 494 GLU A N 1
ATOM 3889 C CA . GLU A 1 494 ? -28.299 19.060 22.603 1.00 97.56 494 GLU A CA 1
ATOM 3890 C C . GLU A 1 494 ? -26.797 19.169 22.881 1.00 97.56 494 GLU A C 1
ATOM 3892 O O . GLU A 1 494 ? -26.208 20.235 22.702 1.00 97.56 494 GLU A O 1
ATOM 3897 N N . LYS A 1 495 ? -26.145 18.058 23.255 1.00 97.75 495 LYS A N 1
ATOM 3898 C CA . LYS A 1 495 ? -24.704 18.061 23.520 1.00 97.75 495 LYS A CA 1
ATOM 3899 C C . LYS A 1 495 ? -23.876 18.305 22.263 1.00 97.75 495 LYS A C 1
ATOM 3901 O O . LYS A 1 495 ? -22.874 19.013 22.323 1.00 97.75 495 LYS A O 1
ATOM 3906 N N . LEU A 1 496 ? -24.274 17.728 21.130 1.00 97.12 496 LEU A N 1
ATOM 3907 C CA . LEU A 1 496 ? -23.628 18.008 19.848 1.00 97.12 496 LEU A CA 1
ATOM 3908 C C . LEU A 1 496 ? -23.757 19.484 19.471 1.00 97.12 496 LEU A C 1
ATOM 3910 O O . LEU A 1 496 ? -22.774 20.074 19.034 1.00 97.12 496 LEU A O 1
ATOM 3914 N N . ASP A 1 497 ? -24.929 20.083 19.660 1.00 96.69 497 ASP A N 1
ATOM 3915 C CA . ASP A 1 497 ? -25.147 21.497 19.356 1.00 96.69 497 ASP A CA 1
ATOM 3916 C C . ASP A 1 497 ? -24.353 22.411 20.300 1.00 96.69 497 ASP A C 1
ATOM 3918 O O . ASP A 1 497 ? -23.743 23.377 19.844 1.00 96.69 497 ASP A O 1
ATOM 3922 N N . GLU A 1 498 ? -24.249 22.065 21.587 1.00 96.94 498 GLU A N 1
ATOM 3923 C CA . GLU A 1 498 ? -23.356 22.747 22.530 1.00 96.94 498 GLU A CA 1
ATOM 3924 C C . GLU A 1 498 ? -21.894 22.695 22.057 1.00 96.94 498 GLU A C 1
ATOM 3926 O O . GLU A 1 498 ? -21.220 23.725 22.007 1.00 96.94 498 GLU A O 1
ATOM 3931 N N . ILE A 1 499 ? -21.411 21.511 21.660 1.00 95.94 499 ILE A N 1
ATOM 3932 C CA . ILE A 1 499 ? -20.043 21.335 21.157 1.00 95.94 499 ILE A CA 1
ATOM 3933 C C . ILE A 1 499 ? -19.817 22.188 19.909 1.00 95.94 499 ILE A C 1
ATOM 3935 O O . ILE A 1 499 ? -18.792 22.852 19.822 1.00 95.94 499 ILE A O 1
ATOM 3939 N N . ARG A 1 500 ? -20.768 22.232 18.970 1.00 95.88 500 ARG A N 1
ATOM 3940 C CA . ARG A 1 500 ? -20.660 23.058 17.754 1.00 95.88 500 ARG A CA 1
ATOM 3941 C C . ARG A 1 500 ? -20.607 24.558 18.039 1.00 95.88 500 ARG A C 1
ATOM 3943 O O . ARG A 1 500 ? -20.065 25.301 17.230 1.00 95.88 500 ARG A O 1
ATOM 3950 N N . LEU A 1 501 ? -21.200 25.009 19.144 1.00 95.19 501 LEU A N 1
ATOM 3951 C CA . LEU A 1 501 ? -21.171 26.414 19.558 1.00 95.19 501 LEU A CA 1
ATOM 3952 C C . LEU A 1 501 ? -19.878 26.780 20.298 1.00 95.19 501 LEU A C 1
ATOM 3954 O O . LEU A 1 501 ? -19.430 27.920 20.214 1.00 95.19 501 LEU A O 1
ATOM 3958 N N . GLN A 1 502 ? -19.301 25.834 21.042 1.00 92.25 502 GLN A N 1
ATOM 3959 C CA . GLN A 1 502 ? -18.118 26.061 21.879 1.00 92.25 502 GLN A CA 1
ATOM 3960 C C . GLN A 1 502 ? -16.797 25.733 21.176 1.00 92.25 502 GLN A C 1
ATOM 3962 O O . GLN A 1 502 ? -15.756 26.271 21.549 1.00 92.25 502 GLN A O 1
ATOM 3967 N N . ASN A 1 503 ? -16.820 24.827 20.201 1.00 86.69 503 ASN A N 1
ATOM 3968 C CA . ASN A 1 503 ? -15.635 24.307 19.537 1.00 86.69 503 ASN A CA 1
ATOM 3969 C C . ASN A 1 503 ? -15.446 25.002 18.175 1.00 86.69 503 ASN A C 1
ATOM 3971 O O . ASN A 1 503 ? -16.414 25.124 17.422 1.00 86.69 503 ASN A O 1
ATOM 3975 N N . PRO A 1 504 ? -14.227 25.454 17.825 1.00 87.62 504 PRO A N 1
ATOM 3976 C CA . PRO A 1 504 ? -13.961 26.034 16.509 1.00 87.62 504 PRO A CA 1
ATOM 3977 C C . PRO A 1 504 ? -14.143 25.033 15.353 1.00 87.62 504 PRO A C 1
ATOM 3979 O O . PRO A 1 504 ? -14.269 25.453 14.201 1.00 87.62 504 PRO A O 1
ATOM 3982 N N . LEU A 1 505 ? -14.169 23.725 15.631 1.00 92.50 505 LEU A N 1
ATOM 3983 C CA . LEU A 1 505 ? -14.407 22.693 14.626 1.00 92.50 505 LEU A CA 1
ATOM 3984 C C . LEU A 1 505 ? -15.895 22.477 14.363 1.00 92.50 505 LEU A C 1
ATOM 3986 O O . LEU A 1 505 ? -16.681 22.173 15.260 1.00 92.50 505 LEU A O 1
ATOM 3990 N N . SER A 1 506 ? -16.260 22.516 13.084 1.00 96.31 506 SER A N 1
ATOM 3991 C CA . SER A 1 506 ? -17.570 22.060 12.631 1.00 96.31 506 SER A CA 1
ATOM 3992 C C . SER A 1 506 ? -17.652 20.533 12.630 1.00 96.31 506 SER A C 1
ATOM 3994 O O . SER A 1 506 ? -16.746 19.856 12.133 1.00 96.31 506 SER A O 1
ATOM 3996 N N . LEU A 1 507 ? -18.764 20.000 13.141 1.00 97.62 507 LEU A N 1
ATOM 3997 C CA . LEU A 1 507 ? -19.032 18.563 13.216 1.00 97.62 507 LEU A CA 1
ATOM 3998 C C . LEU A 1 507 ? -20.358 18.225 12.539 1.00 97.62 507 LEU A C 1
ATOM 4000 O O . LEU A 1 507 ? -21.425 18.693 12.949 1.00 97.62 507 LEU A O 1
ATOM 4004 N N . SER A 1 508 ? -20.323 17.322 11.568 1.00 98.38 508 SER A N 1
ATOM 4005 C CA . SER A 1 508 ? -21.526 16.736 10.984 1.00 98.38 508 SER A CA 1
ATOM 4006 C C . SER A 1 508 ? -21.859 15.429 11.682 1.00 98.38 508 SER A C 1
ATOM 4008 O O . SER A 1 508 ? -20.981 14.630 11.993 1.00 98.38 508 SER A O 1
ATOM 4010 N N . CYS A 1 509 ? -23.145 15.187 11.917 1.00 98.56 509 CYS A N 1
ATOM 4011 C CA . CYS A 1 509 ? -23.603 13.940 12.515 1.00 98.56 509 CYS A CA 1
ATOM 4012 C C . CYS A 1 509 ? -24.735 13.323 11.699 1.00 98.56 509 CYS A C 1
ATOM 4014 O O . CYS A 1 509 ? -25.644 14.014 11.234 1.00 98.56 509 CYS A O 1
ATOM 4016 N N . GLY A 1 510 ? -24.682 12.008 11.541 1.00 98.19 510 GLY A N 1
ATOM 4017 C CA . GLY A 1 510 ? -25.785 11.193 11.065 1.00 98.19 510 GLY A CA 1
ATOM 4018 C C . GLY A 1 510 ? -26.180 10.161 12.096 1.00 98.19 510 GLY A C 1
ATOM 4019 O O . GLY A 1 510 ? -25.299 9.508 12.645 1.00 98.19 510 GLY A O 1
ATOM 4020 N N . TRP A 1 511 ? -27.472 9.961 12.331 1.00 98.31 511 TRP A N 1
ATOM 4021 C CA . TRP A 1 511 ? -27.942 8.882 13.203 1.00 98.31 511 TRP A CA 1
ATOM 4022 C C . TRP A 1 511 ? -29.124 8.126 12.594 1.00 98.31 511 TRP A C 1
ATOM 4024 O O . TRP A 1 511 ? -29.832 8.652 11.737 1.00 98.31 511 TRP A O 1
ATOM 4034 N N . GLY A 1 512 ? -29.308 6.869 12.988 1.00 97.62 512 GLY A N 1
ATOM 4035 C CA . GLY A 1 512 ? -30.364 5.995 12.476 1.00 97.62 512 GLY A CA 1
ATOM 4036 C C . GLY A 1 512 ? -30.471 4.698 13.272 1.00 97.62 512 GLY A C 1
ATOM 4037 O O . GLY A 1 512 ? -29.677 4.461 14.177 1.00 97.62 512 GLY A O 1
ATOM 4038 N N . ILE A 1 513 ? -31.459 3.860 12.952 1.00 96.12 513 ILE A N 1
ATOM 4039 C CA . ILE A 1 513 ? -31.705 2.585 13.660 1.00 96.12 513 ILE A CA 1
ATOM 4040 C C . ILE A 1 513 ? -30.554 1.577 13.506 1.00 96.12 513 ILE A C 1
ATOM 4042 O O . ILE A 1 513 ? -30.402 0.669 14.314 1.00 96.12 513 ILE A O 1
ATOM 4046 N N . ASP A 1 514 ? -29.732 1.742 12.470 1.00 93.12 514 ASP A N 1
ATOM 4047 C CA . ASP A 1 514 ? -28.543 0.943 12.214 1.00 93.12 514 ASP A CA 1
ATOM 4048 C C . ASP A 1 514 ? -27.408 1.808 11.633 1.00 93.12 514 ASP A C 1
ATOM 4050 O O . ASP A 1 514 ? -27.571 2.999 11.339 1.00 93.12 514 ASP A O 1
ATOM 4054 N N . ALA A 1 515 ? -26.230 1.203 11.451 1.00 91.50 515 ALA A N 1
ATOM 4055 C CA . ALA A 1 515 ? -25.057 1.889 10.912 1.00 91.50 515 ALA A CA 1
ATOM 4056 C C . ALA A 1 515 ? -25.251 2.392 9.468 1.00 91.50 515 ALA A C 1
ATOM 4058 O O . ALA A 1 515 ? -24.636 3.388 9.080 1.00 91.50 515 ALA A O 1
ATOM 4059 N N . ARG A 1 516 ? -26.099 1.733 8.664 1.00 90.00 516 ARG A N 1
ATOM 4060 C CA . ARG A 1 516 ? -26.372 2.140 7.280 1.00 90.00 516 ARG A CA 1
ATOM 4061 C C . ARG A 1 516 ? -27.197 3.422 7.267 1.00 90.00 516 ARG A C 1
ATOM 4063 O O . ARG A 1 516 ? -26.807 4.368 6.582 1.00 90.00 516 ARG A O 1
ATOM 4070 N N . SER A 1 517 ? -28.289 3.475 8.024 1.00 90.81 517 SER A N 1
ATOM 4071 C CA . SER A 1 517 ? -29.115 4.674 8.161 1.00 90.81 517 SER A CA 1
ATOM 4072 C C . SER A 1 517 ? -28.314 5.804 8.811 1.00 90.81 517 SER A C 1
ATOM 4074 O O . SER A 1 517 ? -28.314 6.915 8.291 1.00 90.81 517 SER A O 1
ATOM 4076 N N . ALA A 1 518 ? -27.511 5.532 9.846 1.00 96.06 518 ALA A N 1
ATOM 4077 C CA . ALA A 1 518 ? -26.614 6.535 10.429 1.00 96.06 518 ALA A CA 1
ATOM 4078 C C . ALA A 1 518 ? -25.650 7.139 9.391 1.00 96.06 518 ALA A C 1
ATOM 4080 O O . ALA A 1 518 ? -25.506 8.358 9.297 1.00 96.06 518 ALA A O 1
ATOM 4081 N N . PHE A 1 519 ? -25.052 6.301 8.540 1.00 93.94 519 PHE A N 1
ATOM 4082 C CA . PHE A 1 519 ? -24.175 6.759 7.464 1.00 93.94 519 PHE A CA 1
ATOM 4083 C C . PHE A 1 519 ? -24.914 7.575 6.392 1.00 93.94 519 PHE A C 1
ATOM 4085 O O . PHE A 1 519 ? -24.382 8.575 5.909 1.00 93.94 519 PHE A O 1
ATOM 4092 N N . MET A 1 520 ? -26.147 7.201 6.034 1.00 91.25 520 MET A N 1
ATOM 4093 C CA . MET A 1 520 ? -26.991 8.009 5.141 1.00 91.25 520 MET A CA 1
ATOM 4094 C C . MET A 1 520 ? -27.320 9.372 5.750 1.00 91.25 520 MET A C 1
ATOM 4096 O O . MET A 1 520 ? -27.177 10.385 5.067 1.00 91.25 520 MET A O 1
ATOM 4100 N N . GLY A 1 521 ? -27.664 9.416 7.040 1.00 96.50 521 GLY A N 1
ATOM 4101 C CA . GLY A 1 521 ? -27.838 10.666 7.778 1.00 96.50 521 GLY A CA 1
ATOM 4102 C C . GLY A 1 521 ? -26.582 11.536 7.716 1.00 96.50 521 GLY A C 1
ATOM 4103 O O . GLY A 1 521 ? -26.665 12.724 7.421 1.00 96.50 521 GLY A O 1
ATOM 4104 N N . LEU A 1 522 ? -25.399 10.941 7.882 1.00 97.81 522 LEU A N 1
ATOM 4105 C CA . LEU A 1 522 ? -24.141 11.687 7.869 1.00 97.81 522 LEU A CA 1
ATOM 4106 C C . LEU A 1 522 ? -23.876 12.286 6.487 1.00 97.81 522 LEU A C 1
ATOM 4108 O O . LEU A 1 522 ? -23.449 13.435 6.376 1.00 97.81 522 LEU A O 1
ATOM 4112 N N . ARG A 1 523 ? -24.163 11.527 5.423 1.00 95.81 523 ARG A N 1
ATOM 4113 C CA . ARG A 1 523 ? -24.058 12.021 4.046 1.00 95.81 523 ARG A CA 1
ATOM 4114 C C . ARG A 1 523 ? -24.974 13.212 3.811 1.00 95.81 523 ARG A C 1
ATOM 4116 O O . ARG A 1 523 ? -24.489 14.208 3.286 1.00 95.81 523 ARG A O 1
ATOM 4123 N N . ILE A 1 524 ? -26.231 13.135 4.254 1.00 95.25 524 ILE A N 1
ATOM 4124 C CA . ILE A 1 524 ? -27.183 14.250 4.167 1.00 95.25 524 ILE A CA 1
ATOM 4125 C C . ILE A 1 524 ? -26.632 15.470 4.911 1.00 95.25 524 ILE A C 1
ATOM 4127 O O . ILE A 1 524 ? -26.574 16.549 4.328 1.00 95.25 524 ILE A O 1
ATOM 4131 N N . SER A 1 525 ? -26.148 15.301 6.145 1.00 96.94 525 SER A N 1
ATOM 4132 C CA . SER A 1 525 ? -25.558 16.396 6.925 1.00 96.94 525 SER A CA 1
ATOM 4133 C C . SER A 1 525 ? -24.391 17.068 6.200 1.00 96.94 525 SER A C 1
ATOM 4135 O O . SER A 1 525 ? -24.355 18.293 6.082 1.00 96.94 525 SER A O 1
ATOM 4137 N N . LYS A 1 526 ? -23.475 16.274 5.630 1.00 94.81 526 LYS A N 1
ATOM 4138 C CA . LYS A 1 526 ? -22.310 16.800 4.904 1.00 94.81 526 LYS A CA 1
ATOM 4139 C C . LYS A 1 526 ? -22.662 17.485 3.585 1.00 94.81 526 LYS A C 1
ATOM 4141 O O . LYS A 1 526 ? -21.946 18.399 3.177 1.00 94.81 526 LYS A O 1
ATOM 4146 N N . THR A 1 527 ? -23.730 17.065 2.907 1.00 93.69 527 THR A N 1
ATOM 4147 C CA . THR A 1 527 ? -24.176 17.695 1.653 1.00 93.69 527 THR A CA 1
ATOM 4148 C C . THR A 1 527 ? -25.056 18.920 1.874 1.00 93.69 527 THR A C 1
ATOM 4150 O O . THR A 1 527 ? -25.062 19.814 1.036 1.00 93.69 527 THR A O 1
ATOM 4153 N N . SER A 1 528 ? -25.768 18.994 2.998 1.00 90.50 528 SER A N 1
ATOM 4154 C CA . SER A 1 528 ? -26.764 20.038 3.283 1.00 90.50 528 SER A CA 1
ATOM 4155 C C . SER A 1 528 ? -26.191 21.266 3.998 1.00 90.50 528 SER A C 1
ATOM 4157 O O . SER A 1 528 ? -26.926 21.997 4.654 1.00 90.50 528 SER A O 1
ATOM 4159 N N . GLY A 1 529 ? -24.883 21.503 3.875 1.00 87.56 529 GLY A N 1
ATOM 4160 C CA . GLY A 1 529 ? -24.220 22.680 4.443 1.00 87.56 529 GLY A CA 1
ATOM 4161 C C . GLY A 1 529 ? -23.268 22.404 5.604 1.00 87.56 529 GLY A C 1
ATOM 4162 O O . GLY A 1 529 ? -22.607 23.349 6.025 1.00 87.56 529 GLY A O 1
ATOM 4163 N N . LYS A 1 530 ? -23.115 21.137 6.035 1.00 94.88 530 LYS A N 1
ATOM 4164 C CA . LYS A 1 530 ? -22.218 20.713 7.131 1.00 94.88 530 LYS A CA 1
ATOM 4165 C C . LYS A 1 530 ? -22.646 21.271 8.490 1.00 94.88 530 LYS A C 1
ATOM 4167 O O . LYS A 1 530 ? -23.622 22.004 8.586 1.00 94.88 530 LYS A O 1
ATOM 4172 N N . ASN A 1 531 ? -21.942 20.883 9.549 1.00 97.12 531 ASN A N 1
ATOM 4173 C CA . ASN A 1 531 ? -22.195 21.331 10.917 1.00 97.12 531 ASN A CA 1
ATOM 4174 C C . ASN A 1 531 ? -23.635 21.105 11.423 1.00 97.12 531 ASN A C 1
ATOM 4176 O O . ASN A 1 531 ? -24.162 21.898 12.200 1.00 97.12 531 ASN A O 1
ATOM 4180 N N . ILE A 1 532 ? -24.292 20.037 10.964 1.00 97.12 532 ILE A N 1
ATOM 4181 C CA . ILE A 1 532 ? -25.674 19.708 11.330 1.00 97.12 532 ILE A CA 1
ATOM 4182 C C . ILE A 1 532 ? -25.827 18.224 11.656 1.00 97.12 532 ILE A C 1
ATOM 4184 O O . ILE A 1 532 ? -24.983 17.388 11.315 1.00 97.12 532 ILE A O 1
ATOM 4188 N N . THR A 1 533 ? -26.929 17.894 12.323 1.00 97.62 533 THR A N 1
ATOM 4189 C CA . THR A 1 533 ? -27.338 16.515 12.594 1.00 97.62 533 THR A CA 1
ATOM 4190 C C . THR A 1 533 ? -28.524 16.143 11.709 1.00 97.62 533 THR A C 1
ATOM 4192 O O . THR A 1 533 ? -29.530 16.845 11.707 1.00 97.62 533 THR A O 1
ATOM 4195 N N . SER A 1 534 ? -28.440 15.013 11.006 1.00 97.62 534 SER A N 1
ATOM 4196 C CA . SER A 1 534 ? -29.540 14.490 10.187 1.00 97.62 534 SER A CA 1
ATOM 4197 C C . SER A 1 534 ? -29.853 13.050 10.568 1.00 97.62 534 SER A C 1
ATOM 4199 O O . SER A 1 534 ? -28.955 12.237 10.798 1.00 97.62 534 SER A O 1
ATOM 4201 N N . MET A 1 535 ? -31.141 12.719 10.607 1.00 97.00 535 MET A N 1
ATOM 4202 C CA . MET A 1 535 ? -31.590 11.342 10.771 1.00 97.00 535 MET A CA 1
ATOM 4203 C C . MET A 1 535 ? -31.618 10.657 9.403 1.00 97.00 535 MET A C 1
ATOM 4205 O O . MET A 1 535 ? -32.270 11.145 8.477 1.00 97.00 535 MET A O 1
ATOM 4209 N N . GLY A 1 536 ? -30.932 9.525 9.270 1.00 91.56 536 GLY A N 1
ATOM 4210 C CA . GLY A 1 536 ? -31.103 8.657 8.114 1.00 91.56 536 GLY A CA 1
ATOM 4211 C C . GLY A 1 536 ? -32.321 7.766 8.293 1.00 91.56 536 GLY A C 1
ATOM 4212 O O . GLY A 1 536 ? -32.526 7.191 9.364 1.00 91.56 536 GLY A O 1
ATOM 4213 N N . ARG A 1 537 ? -33.131 7.679 7.240 1.00 85.38 537 ARG A N 1
ATOM 4214 C CA . ARG A 1 537 ? -34.283 6.782 7.171 1.00 85.38 537 ARG A CA 1
ATOM 4215 C C . ARG A 1 537 ? -33.894 5.480 6.498 1.00 85.38 537 ARG A C 1
ATOM 4217 O O . ARG A 1 537 ? -33.170 5.552 5.479 1.00 85.38 537 ARG A O 1
#

InterPro domains:
  IPR040942 Minimal CRISPR polymerase domain [PF18182] (424-532)

Foldseek 3Di:
DDDPDPDPPPPDVLVVVLVVLVCCLVPVLVVVVVVVVDVVVNVVSNVVSVVVSVVSVVQLVQAFAEEEEEEEDQAPPPPDDPCVVVVVVVNVRHHPYYYYDYDPDCVCNPDLLSLLVVVLVVVVVVVVVCVVPVVNLIAYHYEYADDPSSVLSNLLVNLVVVVVVVVVVVVLVPDDPDPHDHQVWHFYWDQDPNDIDTDTDRSVVSSVVNPDDDDDDDDPVVVLVVLVVVCVVPVDPLQLAEEEEEAEDADPPPVVPPDDPDDDPDDDDDDDDDDDDDDDDDDDDDPPPPPPVVVVVVVVVVQVVCQLCVNDDDQWPHDPSSRYSYYDYDYHYNVRCVVCVVVVNNVVVLVVVLVVQQVVSCVPPVGSQHAYEYEYPDDVVNVVSNVVRHHPPHYYTGGRPPDDPPPPPPPPQPPPVAFQKKKKKFWDPLVVVLVVCVVVVNVVSNVVSQVLQVVLQVVLLVQLCVQVQKHFPDDDRRMTMIRGHPVCVVVSQVSLVVSLVVPPIQMAMAMESDPVQRVVQSVCCNVVPGSDGGGGD

pLDDT: mean 70.53, std 21.01, range [29.34, 98.56]

Organism: NCBI:txid340345

Sequence (537 aa):
MQKNRPLPWGFELRQLTFWLSVVLVGGAIPDLLIYFGDWRALVAGWATAGVVAFLIWNKMARKSGVGVFIHIPQRKGDPKDSNILLVNKRMSEEHIDWFMAGPDNPEYADDAKRRAEWMVKTIQHHLRKTRINPAMASTLYFYLYSQLEDAFAMGAHFTKQFSVDTDGLHDLNGNLPGKWRISPAVRYLAIRRQKREIYEIDIGRLAKLGEIDFKGSGSIDETIHTLHDRTARDGSARLRKLAILIYVHQETDPATSNGDRERDPKRASNQELKEGNEETRRSPKKNSDNQPECQEIEAYRCLFVGAASGRVPHNYDIKEDDLCDNAIAFSLNSKLLEDLLTNGQGHEFLRYLNKRRAAVSRRLYGTEEVPVRLFLKGPAIVAFAAGAIFPQGSRLVPWKNSATNQNSPKPKVSITPNPDFVAIVDGDNIGSPMESHLLSGELKSAITYSESVSSELAFAFHSIGTIPGVELLSTGGDSAIFGIKASSISSFQEKLDEIRLQNPLSLSCGWGIDARSAFMGLRISKTSGKNITSMGR